Protein 3QAC (pdb70)

Foldseek 3Di:
DPCLVVFQAWDFWFFPDWFDFQFKIKGWTACVNSLNLVQLKTKIKMWGHAQKKQFKKFWQFKKKKAWLDAKWKKDWDDPPFDWDPVDTDADIAIGHHQKIFIGHGPIIMMIHHNTHGITMMMMMTRLVFPSRPDDSRDIDMAGQAAAADDPHDVGGHPLLVDDLVCQCVVVVHDSVVSVRRNNPVGRRHRMHHDVHDDVVSVDNNIDRQVPVVQFPDDDVLFWTKHKAFCPVRVCCVVNFKIKMKIWGAAFKKFAWKFWAPWKKWKAWSAAKWQKWKADPVRHTNGGDMHGHRIIIIHGHGIIMMITTHGHITMIMIIINGGPTDMAGCAEDRHPLLPDDLVCQCVVVVHDSVVSVCRNPVHHGDRMGRHDD

Sequence (372 aa):
QGNECQIDRLTALEPTNRIQAERGLTEVWDSNEQEFRCAGVSVIRRTIEPHGLLLPSFTSAPELIYIEQGNGITGMMIPGCPETYQDQHQKIRHLREGDIFAMPAGVSHWAYNNGDQPLVAVILIDTANHANQLDKNFPTRFYLAGKPQQEHSNTGNIFRGFETRLLAESFGVSEEIAQKLQAEQDDRGNIVRVEGLHTICSARLAVNVDDPSKADVYTPEAGRLTTVNSFNLPILRHLRLSAAKGVLYRNAMMAPHYNLNAHNIMYCVRGRGRIQIVNDQGQSVFDEELSRGQLVVVPQNFAIVKQAFEDGFEWVSFKTSENAMFQSLAGRTSAIRSLPIDVVSNIYQISREEAFGLKFNRPETTLFRSSG

Solvent-accessible surface area: 17501 Å² total; per-residue (Å²): 213,63,88,48,52,122,5,103,182,8,32,14,9,88,31,96,63,147,4,109,7,65,0,0,25,0,20,7,3,44,8,84,56,63,4,2,116,14,5,12,4,1,0,0,11,4,30,6,61,44,89,0,37,12,7,29,1,45,2,19,1,0,1,0,16,1,2,22,65,0,65,1,15,5,2,1,63,12,118,84,15,92,82,58,191,220,100,100,58,32,75,44,11,117,10,129,82,0,0,0,1,0,3,24,32,40,15,16,10,46,10,6,0,77,15,128,74,55,2,10,11,0,10,0,0,7,1,53,8,97,36,3,162,86,109,92,110,60,10,45,33,70,11,36,29,2,80,9,111,107,6,21,132,173,62,30,2,57,32,88,67,107,90,33,155,106,8,9,136,81,112,73,52,59,86,121,92,0,78,156,48,5,10,76,172,22,139,81,14,1,0,4,124,25,177,50,60,190,137,72,32,75,36,94,2,9,7,11,0,42,50,91,101,99,24,85,20,126,10,93,122,0,0,42,5,1,38,0,22,1,154,60,6,70,21,0,122,138,6,122,0,3,1,2,12,0,8,1,90,146,18,0,39,4,0,50,2,54,2,78,62,2,28,5,0,0,0,0,19,87,18,103,0,97,0,62,0,45,14,122,125,56,104,55,7,9,64,78,64,0,18,119,3,27,0,0,0,2,3,78,81,16,26,4,32,5,35,0,50,110,105,1,0,32,2,0,1,0,14,28,24,54,34,15,113,49,60,3,51,32,3,127,107,2,21,25,61,90,49,85,31,74,61,0,13,120,92,102,168,56,53,144,143,103,0,113,12,83,19,75,119,77,86,39,46,6,0,5,78,19,113,79

Structure (mmCIF, N/CA/C/O backbone):
data_3QAC
#
_entry.id   3QAC
#
_cell.length_a   94.077
_cell.length_b   94.077
_cell.length_c   74.670
_cell.angle_alpha   90.00
_cell.angle_beta   90.00
_cell.angle_gamma   120.00
#
_symmetry.space_group_name_H-M   'P 63'
#
loop_
_entity.id
_entity.type
_entity.pdbx_description
1 polymer '11S globulin seed storage protein'
2 water water
#
loop_
_atom_site.group_PDB
_atom_site.id
_atom_site.type_symbol
_atom_site.label_atom_id
_atom_site.label_alt_id
_atom_site.label_comp_id
_atom_site.label_asym_id
_atom_site.label_entity_id
_atom_site.label_seq_id
_atom_site.pdbx_PDB_ins_code
_atom_site.Cartn_x
_atom_site.Cartn_y
_atom_site.Cartn_z
_atom_site.occupancy
_atom_site.B_iso_or_equiv
_atom_site.auth_seq_id
_atom_site.auth_comp_id
_atom_site.auth_asym_id
_atom_site.auth_atom_id
_atom_site.pdbx_PDB_model_num
ATOM 1 N N . GLN A 1 10 ? -49.867 24.156 -19.042 1.00 72.77 10 GLN A N 1
ATOM 2 C CA . GLN A 1 10 ? -50.467 22.832 -19.198 1.00 77.51 10 GLN A CA 1
ATOM 3 C C . GLN A 1 10 ? -51.134 22.342 -17.912 1.00 72.53 10 GLN A C 1
ATOM 4 O O . GLN A 1 10 ? -52.366 22.301 -17.822 1.00 71.35 10 GLN A O 1
ATOM 10 N N . GLY A 1 11 ? -50.316 21.962 -16.931 1.00 62.02 11 GLY A N 1
ATOM 11 C CA . GLY A 1 11 ? -50.817 21.580 -15.625 1.00 60.93 11 GLY A CA 1
ATOM 12 C C . GLY A 1 11 ? -51.771 20.402 -15.651 1.00 58.30 11 GLY A C 1
ATOM 13 O O . GLY A 1 11 ? -52.801 20.405 -14.968 1.00 54.40 11 GLY A O 1
ATOM 14 N N . ASN A 1 12 ? -51.436 19.387 -16.441 1.00 55.60 12 ASN A N 1
ATOM 15 C CA . ASN A 1 12 ? -52.247 18.176 -16.481 1.00 49.72 12 ASN A CA 1
ATOM 16 C C . ASN A 1 12 ? -51.465 16.924 -16.175 1.00 42.91 12 ASN A C 1
ATOM 17 O O . ASN A 1 12 ? -51.885 15.819 -16.516 1.00 43.73 12 ASN A O 1
ATOM 22 N N . GLU A 1 13 ? -50.317 17.094 -15.535 1.00 40.95 13 GLU A N 1
ATOM 23 C CA . GLU A 1 13 ? -49.452 15.955 -15.273 1.00 43.73 13 GLU A CA 1
ATOM 24 C C . GLU A 1 13 ? -50.059 14.949 -14.296 1.00 40.74 13 GLU A C 1
ATOM 25 O O . GLU A 1 13 ? -49.611 13.805 -14.252 1.00 40.57 13 GLU A O 1
ATOM 31 N N . CYS A 1 14 ? -51.085 15.347 -13.539 1.00 33.29 14 CYS A N 1
ATOM 32 C CA . CYS A 1 14 ? -51.741 14.387 -12.651 1.00 34.94 14 CYS A CA 1
ATOM 33 C C . CYS A 1 14 ? -52.982 13.722 -13.236 1.00 40.40 14 CYS A C 1
ATOM 34 O O . CYS A 1 14 ? -53.602 12.909 -12.566 1.00 37.62 14 CYS A O 1
ATOM 37 N N . GLN A 1 15 ? -53.346 14.067 -14.472 1.00 41.32 15 GLN A N 1
ATOM 38 C CA . GLN A 1 15 ? -54.337 13.301 -15.226 1.00 40.88 15 GLN A CA 1
ATOM 39 C C . GLN A 1 15 ? -53.676 12.004 -15.661 1.00 40.26 15 GLN A C 1
ATOM 40 O O . GLN A 1 15 ? -53.237 11.865 -16.787 1.00 47.25 15 GLN A O 1
ATOM 46 N N . ILE A 1 16 ? -53.612 11.050 -14.755 1.00 39.11 16 ILE A N 1
ATOM 47 C CA . ILE A 1 16 ? -52.858 9.849 -14.979 1.00 42.20 16 ILE A CA 1
ATOM 48 C C . ILE A 1 16 ? -53.771 8.652 -15.223 1.00 44.90 16 ILE A C 1
ATOM 49 O O . ILE A 1 16 ? -54.676 8.378 -14.429 1.00 42.64 16 ILE A O 1
ATOM 54 N N . ASP A 1 17 ? -53.555 7.965 -16.347 1.00 44.08 17 ASP A N 1
ATOM 55 C CA . ASP A 1 17 ? -54.231 6.690 -16.587 1.00 44.57 17 ASP A CA 1
ATOM 56 C C . ASP A 1 17 ? -53.253 5.544 -16.737 1.00 40.92 17 ASP A C 1
ATOM 57 O O . ASP A 1 17 ? -53.657 4.396 -16.895 1.00 46.86 17 ASP A O 1
ATOM 62 N N . ARG A 1 18 ? -51.968 5.842 -16.659 1.00 38.56 18 ARG A N 1
ATOM 63 C CA . ARG A 1 18 ? -50.977 4.787 -16.721 1.00 39.18 18 ARG A CA 1
ATOM 64 C C . ARG A 1 18 ? -49.792 5.088 -15.809 1.00 39.55 18 ARG A C 1
ATOM 65 O O . ARG A 1 18 ? -49.122 6.105 -15.958 1.00 39.85 18 ARG A O 1
ATOM 73 N N . LEU A 1 19 ? -49.535 4.201 -14.860 1.00 34.74 19 LEU A N 1
ATOM 74 C CA . LEU A 1 19 ? -48.329 4.306 -14.064 1.00 36.62 19 LEU A CA 1
ATOM 75 C C . LEU A 1 19 ? -47.466 3.136 -14.446 1.00 39.78 19 LEU A C 1
ATOM 76 O O . LEU A 1 19 ? -47.932 2.159 -15.027 1.00 34.96 19 LEU A O 1
ATOM 81 N N . THR A 1 20 ? -46.196 3.247 -14.120 1.00 39.84 20 THR A N 1
ATOM 82 C CA . THR A 1 20 ? -45.243 2.259 -14.545 1.00 38.31 20 THR A CA 1
ATOM 83 C C . THR A 1 20 ? -44.349 1.905 -13.373 1.00 40.27 20 THR A C 1
ATOM 84 O O . THR A 1 20 ? -44.099 2.736 -12.498 1.00 41.96 20 THR A O 1
ATOM 88 N N . ALA A 1 21 ? -43.913 0.654 -13.321 1.00 43.85 21 ALA A N 1
ATOM 89 C CA . ALA A 1 21 ? -42.849 0.285 -12.414 1.00 39.62 21 ALA A CA 1
ATOM 90 C C . ALA A 1 21 ? -41.611 0.967 -12.971 1.00 39.02 21 ALA A C 1
ATOM 91 O O . ALA A 1 21 ? -41.164 0.652 -14.068 1.00 41.49 21 ALA A O 1
ATOM 93 N N . LEU A 1 22 ? -41.085 1.927 -12.225 1.00 38.17 22 LEU A N 1
ATOM 94 C CA . LEU A 1 22 ? -39.972 2.745 -12.685 1.00 35.90 22 LEU A CA 1
ATOM 95 C C . LEU A 1 22 ? -38.624 2.318 -12.129 1.00 37.47 22 LEU A C 1
ATOM 96 O O . LEU A 1 22 ? -38.470 1.997 -10.948 1.00 36.09 22 LEU A O 1
ATOM 101 N N . GLU A 1 23 ? -37.638 2.333 -13.012 1.00 41.11 23 GLU A N 1
ATOM 102 C CA . GLU A 1 23 ? -36.278 2.027 -12.640 1.00 41.46 23 GLU A CA 1
ATOM 103 C C . GLU A 1 23 ? -35.393 3.158 -13.121 1.00 37.08 23 GLU A C 1
ATOM 104 O O . GLU A 1 23 ? -35.827 3.985 -13.928 1.00 32.52 23 GLU A O 1
ATOM 110 N N . PRO A 1 24 ? -34.174 3.240 -12.571 1.00 32.06 24 PRO A N 1
ATOM 111 C CA . PRO A 1 24 ? -33.260 4.309 -12.968 1.00 41.10 24 PRO A CA 1
ATOM 112 C C . PRO A 1 24 ? -33.099 4.284 -14.479 1.00 42.20 24 PRO A C 1
ATOM 113 O O . PRO A 1 24 ? -33.056 3.199 -15.053 1.00 42.39 24 PRO A O 1
ATOM 117 N N . THR A 1 25 ? -33.037 5.449 -15.110 1.00 41.70 25 THR A N 1
ATOM 118 C CA . THR A 1 25 ? -32.775 5.512 -16.544 1.00 47.04 25 THR A CA 1
ATOM 119 C C . THR A 1 25 ? -31.386 6.083 -16.848 1.00 46.44 25 THR A C 1
ATOM 120 O O . THR A 1 25 ? -30.925 6.029 -17.983 1.00 41.81 25 THR A O 1
ATOM 124 N N . ASN A 1 26 ? -30.716 6.614 -15.830 1.00 45.68 26 ASN A N 1
ATOM 125 C CA . ASN A 1 26 ? -29.340 7.067 -15.999 1.00 41.19 26 ASN A CA 1
ATOM 126 C C . ASN A 1 26 ? -28.440 6.622 -14.870 1.00 44.94 26 ASN A C 1
ATOM 127 O O . ASN A 1 26 ? -28.839 6.602 -13.705 1.00 46.45 26 ASN A O 1
ATOM 132 N N . ARG A 1 27 ? -27.221 6.246 -15.224 1.00 44.84 27 ARG A N 1
ATOM 133 C CA . ARG A 1 27 ? -26.243 5.818 -14.236 1.00 47.89 27 ARG A CA 1
ATOM 134 C C . ARG A 1 27 ? -25.139 6.840 -14.197 1.00 47.71 27 ARG A C 1
ATOM 135 O O . ARG A 1 27 ? -24.827 7.482 -15.197 1.00 51.23 27 ARG A O 1
ATOM 143 N N . ILE A 1 28 ? -24.551 7.003 -13.032 1.00 42.34 28 ILE A N 1
ATOM 144 C CA . ILE A 1 28 ? -23.377 7.824 -12.929 1.00 44.94 28 ILE A CA 1
ATOM 145 C C . ILE A 1 28 ? -22.391 7.029 -12.108 1.00 45.87 28 ILE A C 1
ATOM 146 O O . ILE A 1 28 ? -22.560 6.808 -10.904 1.00 43.70 28 ILE A O 1
ATOM 151 N N . GLN A 1 29 ? -21.381 6.553 -12.812 1.00 46.27 29 GLN A N 1
ATOM 152 C CA . GLN A 1 29 ? -20.341 5.754 -12.225 1.00 46.83 29 GLN A CA 1
ATOM 153 C C . GLN A 1 29 ? -19.276 6.709 -11.732 1.00 47.87 29 GLN A C 1
ATOM 154 O O . GLN A 1 29 ? -18.808 7.578 -12.468 1.00 48.39 29 GLN A O 1
ATOM 160 N N . ALA A 1 30 ? -18.925 6.579 -10.466 1.00 45.37 30 ALA A N 1
ATOM 161 C CA . ALA A 1 30 ? -17.798 7.310 -9.944 1.00 47.99 30 ALA A CA 1
ATOM 162 C C . ALA A 1 30 ? -16.766 6.298 -9.447 1.00 46.06 30 ALA A C 1
ATOM 163 O O . ALA A 1 30 ? -17.027 5.091 -9.405 1.00 46.33 30 ALA A O 1
ATOM 165 N N . GLU A 1 31 ? -15.597 6.788 -9.073 1.00 41.79 31 GLU A N 1
ATOM 166 C CA . GLU A 1 31 ? -14.519 5.902 -8.658 1.00 49.48 31 GLU A CA 1
ATOM 167 C C . GLU A 1 31 ? -14.887 4.920 -7.535 1.00 53.42 31 GLU A C 1
ATOM 168 O O . GLU A 1 31 ? -14.504 3.754 -7.591 1.00 58.56 31 GLU A O 1
ATOM 174 N N . ARG A 1 32 ? -15.610 5.377 -6.514 1.00 52.37 32 ARG A N 1
ATOM 175 C CA . ARG A 1 32 ? -15.964 4.481 -5.406 1.00 53.59 32 ARG A CA 1
ATOM 176 C C . ARG A 1 32 ? -17.459 4.305 -5.199 1.00 45.75 32 ARG A C 1
ATOM 177 O O . ARG A 1 32 ? -17.877 3.817 -4.168 1.00 47.46 32 ARG A O 1
ATOM 179 N N . GLY A 1 33 ? -18.266 4.697 -6.177 1.00 50.36 33 GLY A N 1
ATOM 180 C CA . GLY A 1 33 ? -19.701 4.535 -6.036 1.00 47.03 33 GLY A CA 1
ATOM 181 C C . GLY A 1 33 ? -20.517 4.757 -7.291 1.00 48.98 33 GLY A C 1
ATOM 182 O O . GLY A 1 33 ? -20.026 5.233 -8.319 1.00 48.43 33 GLY A O 1
ATOM 183 N N . LEU A 1 34 ? -21.793 4.417 -7.186 1.00 43.99 34 LEU A N 1
ATOM 184 C CA . LEU A 1 34 ? -22.706 4.501 -8.301 1.00 46.73 34 LEU A CA 1
ATOM 185 C C . LEU A 1 34 ? -23.887 5.370 -7.903 1.00 43.71 34 LEU A C 1
ATOM 186 O O . LEU A 1 34 ? -24.355 5.317 -6.765 1.00 45.39 34 LEU A O 1
ATOM 191 N N . THR A 1 35 ? -24.349 6.179 -8.847 1.00 40.10 35 THR A N 1
ATOM 192 C CA . THR A 1 35 ? -25.533 6.979 -8.652 1.00 42.16 35 THR A CA 1
ATOM 193 C C . THR A 1 35 ? -26.510 6.681 -9.767 1.00 43.35 35 THR A C 1
ATOM 194 O O . THR A 1 35 ? -26.246 6.968 -10.937 1.00 42.67 35 THR A O 1
ATOM 198 N N . GLU A 1 36 ? -27.645 6.107 -9.396 1.00 39.44 36 GLU A N 1
ATOM 199 C CA . GLU A 1 36 ? -28.682 5.795 -10.350 1.00 37.87 36 GLU A CA 1
ATOM 200 C C . GLU A 1 36 ? -29.835 6.780 -10.242 1.00 42.32 36 GLU A C 1
ATOM 201 O O . GLU A 1 36 ? -30.403 6.988 -9.154 1.00 41.96 36 GLU A O 1
ATOM 207 N N . VAL A 1 37 ? -30.182 7.387 -11.375 1.00 38.25 37 VAL A N 1
ATOM 208 C CA . VAL A 1 37 ? -31.170 8.459 -11.391 1.00 36.94 37 VAL A CA 1
ATOM 209 C C . VAL A 1 37 ? -32.413 8.048 -12.157 1.00 42.34 37 VAL A C 1
ATOM 210 O O . VAL A 1 37 ? -32.335 7.658 -13.343 1.00 36.77 37 VAL A O 1
ATOM 214 N N . TRP A 1 38 ? -33.560 8.114 -11.479 1.00 36.37 38 TRP A N 1
ATOM 215 C CA . TRP A 1 38 ? -34.806 7.811 -12.149 1.00 38.36 38 TRP A CA 1
ATOM 216 C C . TRP A 1 38 ? -35.091 8.960 -13.094 1.00 36.66 38 TRP A C 1
ATOM 217 O O . TRP A 1 38 ? -34.492 10.021 -12.970 1.00 34.80 38 TRP A O 1
ATOM 228 N N . ASP A 1 39 ? -36.001 8.738 -14.032 1.00 36.10 39 ASP A N 1
ATOM 229 C CA . ASP A 1 39 ? -36.353 9.746 -15.026 1.00 37.08 39 ASP A CA 1
ATOM 230 C C . ASP A 1 39 ? -37.390 10.699 -14.450 1.00 35.90 39 ASP A C 1
ATOM 231 O O . ASP A 1 39 ? -38.564 10.367 -14.335 1.00 37.63 39 ASP A O 1
ATOM 236 N N . SER A 1 40 ? -36.951 11.897 -14.102 1.00 37.55 40 SER A N 1
ATOM 237 C CA . SER A 1 40 ? -37.836 12.884 -13.516 1.00 36.26 40 SER A CA 1
ATOM 238 C C . SER A 1 40 ? -38.848 13.424 -14.504 1.00 39.60 40 SER A C 1
ATOM 239 O O . SER A 1 40 ? -39.762 14.144 -14.105 1.00 35.64 40 SER A O 1
ATOM 242 N N . ASN A 1 41 ? -38.692 13.093 -15.787 1.00 40.79 41 ASN A N 1
ATOM 243 C CA . ASN A 1 41 ? -39.654 13.552 -16.787 1.00 39.41 41 ASN A CA 1
ATOM 244 C C . ASN A 1 41 ? -40.865 12.659 -16.814 1.00 37.48 41 ASN A C 1
ATOM 245 O O . ASN A 1 41 ? -41.915 13.066 -17.278 1.00 38.93 41 ASN A O 1
ATOM 250 N N . GLU A 1 42 ? -40.718 11.425 -16.349 1.00 38.17 42 GLU A N 1
ATOM 251 C CA . GLU A 1 42 ? -41.881 10.550 -16.241 1.00 39.33 42 GLU A CA 1
ATOM 252 C C . GLU A 1 42 ? -43.060 11.320 -15.664 1.00 37.40 42 GLU A C 1
ATOM 253 O O . GLU A 1 42 ? -42.938 12.014 -14.655 1.00 36.84 42 GLU A O 1
ATOM 259 N N . GLN A 1 43 ? -44.205 11.187 -16.314 1.00 37.19 43 GLN A N 1
ATOM 260 C CA . GLN A 1 43 ? -45.368 11.965 -15.960 1.00 36.95 43 GLN A CA 1
ATOM 261 C C . GLN A 1 43 ? -45.667 11.913 -14.462 1.00 38.06 43 GLN A C 1
ATOM 262 O O . GLN A 1 43 ? -45.988 12.932 -13.854 1.00 35.80 43 GLN A O 1
ATOM 268 N N . GLU A 1 44 ? -45.601 10.726 -13.875 1.00 33.29 44 GLU A N 1
ATOM 269 C CA . GLU A 1 44 ? -45.996 10.607 -12.485 1.00 37.21 44 GLU A CA 1
ATOM 270 C C . GLU A 1 44 ? -44.979 11.279 -11.561 1.00 36.05 44 GLU A C 1
ATOM 271 O O . GLU A 1 44 ? -45.342 11.683 -10.467 1.00 34.90 44 GLU A O 1
ATOM 277 N N . PHE A 1 45 ? -43.723 11.411 -11.999 1.00 33.20 45 PHE A N 1
ATOM 278 C CA . PHE A 1 45 ? -42.756 12.198 -11.235 1.00 34.52 45 PHE A CA 1
ATOM 279 C C . PHE A 1 45 ? -43.072 13.679 -11.338 1.00 39.27 45 PHE A C 1
ATOM 280 O O . PHE A 1 45 ? -42.906 14.431 -10.376 1.00 36.45 45 PHE A O 1
ATOM 288 N N . ARG A 1 46 ? -43.518 14.097 -12.515 1.00 33.87 46 ARG A N 1
ATOM 289 C CA . ARG A 1 46 ? -43.859 15.490 -12.715 1.00 38.11 46 ARG A CA 1
ATOM 290 C C . ARG A 1 46 ? -45.066 15.810 -11.836 1.00 35.80 46 ARG A C 1
ATOM 291 O O . ARG A 1 46 ? -45.116 16.844 -11.182 1.00 35.54 46 ARG A O 1
ATOM 299 N N . CYS A 1 47 ? -46.033 14.903 -11.829 1.00 32.81 47 CYS A N 1
ATOM 300 C CA . CYS A 1 47 ? -47.207 15.037 -10.997 1.00 32.48 47 CYS A CA 1
ATOM 301 C C . CYS A 1 47 ? -46.822 15.140 -9.508 1.00 35.53 47 CYS A C 1
ATOM 302 O O . CYS A 1 47 ? -47.357 15.975 -8.786 1.00 38.62 47 CYS A O 1
ATOM 305 N N . ALA A 1 48 ? -45.899 14.283 -9.064 1.00 36.39 48 ALA A N 1
ATOM 306 C CA . ALA A 1 48 ? -45.504 14.213 -7.662 1.00 36.11 48 ALA A CA 1
ATOM 307 C C . ALA A 1 48 ? -44.542 15.338 -7.315 1.00 34.95 48 ALA A C 1
ATOM 308 O O . ALA A 1 48 ? -44.469 15.777 -6.175 1.00 33.69 48 ALA A O 1
ATOM 310 N N . GLY A 1 49 ? -43.814 15.819 -8.316 1.00 39.38 49 GLY A N 1
ATOM 311 C CA . GLY A 1 49 ? -42.878 16.912 -8.110 1.00 37.14 49 GLY A CA 1
ATOM 312 C C . GLY A 1 49 ? -41.679 16.455 -7.308 1.00 37.75 49 GLY A C 1
ATOM 313 O O . GLY A 1 49 ? -41.217 17.139 -6.390 1.00 34.56 49 GLY A O 1
ATOM 314 N N . VAL A 1 50 ? -41.174 15.277 -7.646 1.00 33.74 50 VAL A N 1
ATOM 315 C CA . VAL A 1 50 ? -40.017 14.757 -6.950 1.00 33.25 50 VAL A CA 1
ATOM 316 C C . VAL A 1 50 ? -39.081 14.123 -7.934 1.00 32.99 50 VAL A C 1
ATOM 317 O O . VAL A 1 50 ? -39.417 13.924 -9.104 1.00 33.26 50 VAL A O 1
ATOM 321 N N . SER A 1 51 ? -37.884 13.848 -7.459 1.00 29.90 51 SER A N 1
ATOM 322 C CA . SER A 1 51 ? -36.938 13.051 -8.204 1.00 31.58 51 SER A CA 1
ATOM 323 C C . SER A 1 51 ? -36.444 11.993 -7.239 1.00 36.72 51 SER A C 1
ATOM 324 O O . SER A 1 51 ? -36.513 12.151 -6.022 1.00 35.88 51 SER A O 1
ATOM 327 N N . VAL A 1 52 ? -35.982 10.889 -7.780 1.00 35.64 52 VAL A N 1
ATOM 328 C CA . VAL A 1 52 ? -35.454 9.843 -6.948 1.00 32.93 52 VAL A CA 1
ATOM 329 C C . VAL A 1 52 ? -34.089 9.459 -7.483 1.00 38.35 52 VAL A C 1
ATOM 330 O O . VAL A 1 52 ? -33.886 9.329 -8.710 1.00 42.12 52 VAL A O 1
ATOM 334 N N . ILE A 1 53 ? -33.142 9.335 -6.563 1.00 36.22 53 ILE A N 1
ATOM 335 C CA . ILE A 1 53 ? -31.862 8.725 -6.858 1.00 35.66 53 ILE A CA 1
ATOM 336 C C . ILE A 1 53 ? -31.535 7.607 -5.876 1.00 38.79 53 ILE A C 1
ATOM 337 O O . ILE A 1 53 ? -32.102 7.515 -4.777 1.00 36.96 53 ILE A O 1
ATOM 342 N N . ARG A 1 54 ? -30.624 6.741 -6.291 1.00 35.46 54 ARG A N 1
ATOM 343 C CA . ARG A 1 54 ? -30.117 5.715 -5.416 1.00 37.78 54 ARG A CA 1
ATOM 344 C C . ARG A 1 54 ? -28.613 5.758 -5.557 1.00 40.15 54 ARG A C 1
ATOM 345 O O . ARG A 1 54 ? -28.092 5.730 -6.667 1.00 42.54 54 ARG A O 1
ATOM 353 N N . ARG A 1 55 ? -27.915 5.898 -4.441 1.00 39.19 55 ARG A N 1
ATOM 354 C CA . ARG A 1 55 ? -26.465 5.935 -4.483 1.00 38.71 55 ARG A CA 1
ATOM 355 C C . ARG A 1 55 ? -25.962 4.686 -3.830 1.00 45.96 55 ARG A C 1
ATOM 356 O O . ARG A 1 55 ? -26.438 4.290 -2.757 1.00 45.89 55 ARG A O 1
ATOM 364 N N . THR A 1 56 ? -25.011 4.058 -4.502 1.00 47.04 56 THR A N 1
ATOM 365 C CA . THR A 1 56 ? -24.323 2.911 -3.971 1.00 44.53 56 THR A CA 1
ATOM 366 C C . THR A 1 56 ? -22.896 3.347 -3.756 1.00 44.85 56 THR A C 1
ATOM 367 O O . THR A 1 56 ? -22.170 3.631 -4.699 1.00 49.66 56 THR A O 1
ATOM 371 N N . ILE A 1 57 ? -22.516 3.455 -2.501 1.00 44.67 57 ILE A N 1
ATOM 372 C CA . ILE A 1 57 ? -21.184 3.893 -2.155 1.00 48.30 57 ILE A CA 1
ATOM 373 C C . ILE A 1 57 ? -20.415 2.670 -1.709 1.00 52.84 57 ILE A C 1
ATOM 374 O O . ILE A 1 57 ? -20.756 2.044 -0.697 1.00 52.28 57 ILE A O 1
ATOM 379 N N . GLU A 1 58 ? -19.381 2.328 -2.464 1.00 47.68 58 GLU A N 1
ATOM 380 C CA . GLU A 1 58 ? -18.551 1.176 -2.131 1.00 57.52 58 GLU A CA 1
ATOM 381 C C . GLU A 1 58 ? -17.863 1.377 -0.780 1.00 55.08 58 GLU A C 1
ATOM 382 O O . GLU A 1 58 ? -17.712 2.512 -0.323 1.00 57.75 58 GLU A O 1
ATOM 388 N N . PRO A 1 59 ? -17.459 0.276 -0.127 1.00 54.18 59 PRO A N 1
ATOM 389 C CA . PRO A 1 59 ? -16.699 0.409 1.122 1.00 58.57 59 PRO A CA 1
ATOM 390 C C . PRO A 1 59 ? -15.506 1.354 0.941 1.00 58.95 59 PRO A C 1
ATOM 391 O O . PRO A 1 59 ? -14.868 1.364 -0.123 1.00 54.48 59 PRO A O 1
ATOM 395 N N . HIS A 1 60 ? -15.226 2.145 1.975 1.00 54.56 60 HIS A N 1
ATOM 396 C CA . HIS A 1 60 ? -14.163 3.150 1.934 1.00 58.09 60 HIS A CA 1
ATOM 397 C C . HIS A 1 60 ? -14.429 4.265 0.924 1.00 58.88 60 HIS A C 1
ATOM 398 O O . HIS A 1 60 ? -13.526 5.034 0.588 1.00 58.85 60 HIS A O 1
ATOM 405 N N . GLY A 1 61 ? -15.675 4.355 0.465 1.00 57.36 61 GLY A N 1
ATOM 406 C CA . GLY A 1 61 ? -16.096 5.393 -0.458 1.00 52.48 61 GLY A CA 1
ATOM 407 C C . GLY A 1 61 ? -16.634 6.649 0.210 1.00 49.50 61 GLY A C 1
ATOM 408 O O . GLY A 1 61 ? -17.420 6.596 1.166 1.00 50.62 61 GLY A O 1
ATOM 409 N N . LEU A 1 62 ? -16.213 7.793 -0.311 1.00 47.28 62 LEU A N 1
ATOM 410 C CA . LEU A 1 62 ? -16.600 9.073 0.244 1.00 45.75 62 LEU A CA 1
ATOM 411 C C . LEU A 1 62 ? -17.452 9.878 -0.741 1.00 46.00 62 LEU A C 1
ATOM 412 O O . LEU A 1 62 ? -16.945 10.396 -1.741 1.00 48.79 62 LEU A O 1
ATOM 417 N N . LEU A 1 63 ? -18.750 9.964 -0.465 1.00 45.82 63 LEU A N 1
ATOM 418 C CA . LEU A 1 63 ? -19.630 10.862 -1.206 1.00 41.17 63 LEU A CA 1
ATOM 419 C C . LEU A 1 63 ? -19.204 12.277 -0.887 1.00 43.96 63 LEU A C 1
ATOM 420 O O . LEU A 1 63 ? -19.338 12.720 0.257 1.00 46.43 63 LEU A O 1
ATOM 425 N N . LEU A 1 64 ? -18.667 12.971 -1.890 1.00 39.74 64 LEU A N 1
ATOM 426 C CA . LEU A 1 64 ? -18.141 14.318 -1.706 1.00 41.50 64 LEU A CA 1
ATOM 427 C C . LEU A 1 64 ? -19.226 15.233 -1.142 1.00 42.51 64 LEU A C 1
ATOM 428 O O . LEU A 1 64 ? -20.408 15.006 -1.362 1.00 43.04 64 LEU A O 1
ATOM 433 N N . PRO A 1 65 ? -18.831 16.262 -0.391 1.00 40.54 65 PRO A N 1
ATOM 434 C CA . PRO A 1 65 ? -19.841 17.189 0.101 1.00 40.13 65 PRO A CA 1
ATOM 435 C C . PRO A 1 65 ? -20.609 17.865 -1.033 1.00 43.16 65 PRO A C 1
ATOM 436 O O . PRO A 1 65 ? -20.022 18.332 -2.017 1.00 37.95 65 PRO A O 1
ATOM 440 N N . SER A 1 66 ? -21.923 17.926 -0.873 1.00 37.26 66 SER A N 1
ATOM 441 C CA . SER A 1 66 ? -22.748 18.705 -1.768 1.00 37.67 66 SER A CA 1
ATOM 442 C C . SER A 1 66 ? -23.976 19.207 -1.025 1.00 40.05 66 SER A C 1
ATOM 443 O O . SER A 1 66 ? -24.218 18.849 0.135 1.00 37.77 66 SER A O 1
ATOM 446 N N . PHE A 1 67 ? -24.752 20.038 -1.704 1.00 36.89 67 PHE A N 1
ATOM 447 C CA . PHE A 1 67 ? -26.074 20.388 -1.222 1.00 38.29 67 PHE A CA 1
ATOM 448 C C . PHE A 1 67 ? -27.021 20.508 -2.408 1.00 36.41 67 PHE A C 1
ATOM 449 O O . PHE A 1 67 ? -26.590 20.617 -3.537 1.00 39.70 67 PHE A O 1
ATOM 457 N N . THR A 1 68 ? -28.319 20.471 -2.139 1.00 38.22 68 THR A N 1
ATOM 458 C CA . THR A 1 68 ? -29.309 20.675 -3.173 1.00 36.22 68 THR A CA 1
ATOM 459 C C . THR A 1 68 ? -30.357 21.588 -2.589 1.00 35.34 68 THR A C 1
ATOM 460 O O . THR A 1 68 ? -30.595 21.567 -1.384 1.00 36.69 68 THR A O 1
ATOM 464 N N . SER A 1 69 ? -30.952 22.411 -3.440 1.00 34.00 69 SER A N 1
ATOM 465 C CA . SER A 1 69 ? -31.943 23.384 -3.019 1.00 33.82 69 SER A CA 1
ATOM 466 C C . SER A 1 69 ? -33.211 22.723 -2.504 1.00 34.36 69 SER A C 1
ATOM 467 O O . SER A 1 69 ? -34.018 23.373 -1.855 1.00 35.51 69 SER A O 1
ATOM 470 N N . ALA A 1 70 ? -33.399 21.440 -2.801 1.00 34.81 70 ALA A N 1
ATOM 471 C CA . ALA A 1 70 ? -34.566 20.710 -2.283 1.00 36.01 70 ALA A CA 1
ATOM 472 C C . ALA A 1 70 ? -34.244 19.857 -1.047 1.00 34.62 70 ALA A C 1
ATOM 473 O O . ALA A 1 70 ? -33.141 19.329 -0.935 1.00 36.79 70 ALA A O 1
ATOM 475 N N . PRO A 1 71 ? -35.219 19.700 -0.127 1.00 32.40 71 PRO A N 1
ATOM 476 C CA . PRO A 1 71 ? -35.039 18.817 1.028 1.00 33.94 71 PRO A CA 1
ATOM 477 C C . PRO A 1 71 ? -35.037 17.381 0.533 1.00 35.50 71 PRO A C 1
ATOM 478 O O . PRO A 1 71 ? -35.625 17.100 -0.510 1.00 33.18 71 PRO A O 1
ATOM 482 N N . GLU A 1 72 ? -34.402 16.485 1.272 1.00 30.87 72 GLU A N 1
ATOM 483 C CA . GLU A 1 72 ? -34.330 15.099 0.859 1.00 32.95 72 GLU A CA 1
ATOM 484 C C . GLU A 1 72 ? -34.720 14.217 2.003 1.00 31.83 72 GLU A C 1
ATOM 485 O O . GLU A 1 72 ? -34.462 14.532 3.155 1.00 33.99 72 GLU A O 1
ATOM 491 N N . LEU A 1 73 ? -35.327 13.103 1.649 1.00 33.27 73 LEU A N 1
ATOM 492 C CA . LEU A 1 73 ? -35.667 12.047 2.555 1.00 31.98 73 LEU A CA 1
ATOM 493 C C . LEU A 1 73 ? -34.833 10.886 2.089 1.00 36.20 73 LEU A C 1
ATOM 494 O O . LEU A 1 73 ? -34.937 10.464 0.933 1.00 40.42 73 LEU A O 1
ATOM 499 N N . ILE A 1 74 ? -33.999 10.373 2.980 1.00 35.29 74 ILE A N 1
ATOM 500 C CA . ILE A 1 74 ? -33.055 9.329 2.638 1.00 30.36 74 ILE A CA 1
ATOM 501 C C . ILE A 1 74 ? -33.357 8.040 3.404 1.00 40.12 74 ILE A C 1
ATOM 502 O O . ILE A 1 74 ? -33.515 8.044 4.620 1.00 37.08 74 ILE A O 1
ATOM 507 N N . TYR A 1 75 ? -33.457 6.934 2.684 1.00 38.27 75 TYR A N 1
ATOM 508 C CA . TYR A 1 75 ? -33.545 5.643 3.328 1.00 37.11 75 TYR A CA 1
ATOM 509 C C . TYR A 1 75 ? -32.269 4.872 3.040 1.00 40.18 75 TYR A C 1
ATOM 510 O O . TYR A 1 75 ? -31.841 4.758 1.888 1.00 42.02 75 TYR A O 1
ATOM 519 N N . ILE A 1 76 ? -31.652 4.377 4.103 1.00 40.86 76 ILE A N 1
ATOM 520 C CA . ILE A 1 76 ? -30.454 3.565 3.995 1.00 39.82 76 ILE A CA 1
ATOM 521 C C . ILE A 1 76 ? -30.931 2.149 3.755 1.00 44.85 76 ILE A C 1
ATOM 522 O O . ILE A 1 76 ? -31.400 1.475 4.673 1.00 50.35 76 ILE A O 1
ATOM 527 N N . GLU A 1 77 ? -30.842 1.710 2.506 1.00 42.92 77 GLU A N 1
ATOM 528 C CA . GLU A 1 77 ? -31.394 0.429 2.122 1.00 42.92 77 GLU A CA 1
ATOM 529 C C . GLU A 1 77 ? -30.476 -0.661 2.621 1.00 46.71 77 GLU A C 1
ATOM 530 O O . GLU A 1 77 ? -30.914 -1.752 2.990 1.00 40.33 77 GLU A O 1
ATOM 536 N N . GLN A 1 78 ? -29.189 -0.349 2.626 1.00 46.93 78 GLN A N 1
ATOM 537 C CA . GLN A 1 78 ? -28.184 -1.356 2.887 1.00 47.25 78 GLN A CA 1
ATOM 538 C C . GLN A 1 78 ? -26.952 -0.710 3.452 1.00 46.73 78 GLN A C 1
ATOM 539 O O . GLN A 1 78 ? -26.591 0.398 3.072 1.00 45.74 78 GLN A O 1
ATOM 545 N N . GLY A 1 79 ? -26.298 -1.421 4.356 1.00 53.30 79 GLY A N 1
ATOM 546 C CA . GLY A 1 79 ? -25.010 -1.004 4.858 1.00 49.08 79 GLY A CA 1
ATOM 547 C C . GLY A 1 79 ? -25.082 -0.074 6.049 1.00 50.27 79 GLY A C 1
ATOM 548 O O . GLY A 1 79 ? -26.145 0.193 6.621 1.00 50.13 79 GLY A O 1
ATOM 549 N N . ASN A 1 80 ? -23.913 0.402 6.434 1.00 46.06 80 ASN A N 1
ATOM 550 C CA . ASN A 1 80 ? -23.798 1.449 7.417 1.00 50.55 80 ASN A CA 1
ATOM 551 C C . ASN A 1 80 ? -22.627 2.337 7.042 1.00 52.41 80 ASN A C 1
ATOM 552 O O . ASN A 1 80 ? -21.819 2.006 6.168 1.00 44.91 80 ASN A O 1
ATOM 557 N N . GLY A 1 81 ? -22.555 3.480 7.704 1.00 51.57 81 GLY A N 1
ATOM 558 C CA . GLY A 1 81 ? -21.541 4.464 7.417 1.00 49.02 81 GLY A CA 1
ATOM 559 C C . GLY A 1 81 ? -21.836 5.664 8.277 1.00 50.86 81 GLY A C 1
ATOM 560 O O . GLY A 1 81 ? -22.552 5.575 9.285 1.00 46.69 81 GLY A O 1
ATOM 561 N N . ILE A 1 82 ? -21.286 6.794 7.875 1.00 48.61 82 ILE A N 1
ATOM 562 C CA . ILE A 1 82 ? -21.487 8.012 8.615 1.00 46.68 82 ILE A CA 1
ATOM 563 C C . ILE A 1 82 ? -21.727 9.139 7.646 1.00 49.95 82 ILE A C 1
ATOM 564 O O . ILE A 1 82 ? -21.190 9.160 6.538 1.00 47.86 82 ILE A O 1
ATOM 569 N N . THR A 1 83 ? -22.552 10.079 8.075 1.00 51.71 83 THR A N 1
ATOM 570 C CA . THR A 1 83 ? -22.797 11.269 7.301 1.00 45.12 83 THR A CA 1
ATOM 571 C C . THR A 1 83 ? -22.436 12.472 8.151 1.00 48.82 83 THR A C 1
ATOM 572 O O . THR A 1 83 ? -22.787 12.540 9.333 1.00 44.22 83 THR A O 1
ATOM 576 N N . GLY A 1 84 ? -21.709 13.406 7.553 1.00 42.42 84 GLY A N 1
ATOM 577 C CA . GLY A 1 84 ? -21.480 14.685 8.182 1.00 41.99 84 GLY A CA 1
ATOM 578 C C . GLY A 1 84 ? -22.386 15.751 7.588 1.00 44.48 84 GLY A C 1
ATOM 579 O O . GLY A 1 84 ? -22.379 15.994 6.385 1.00 38.54 84 GLY A O 1
ATOM 580 N N . MET A 1 85 ? -23.167 16.396 8.444 1.00 42.85 85 MET A N 1
ATOM 581 C CA . MET A 1 85 ? -23.976 17.532 8.042 1.00 41.54 85 MET A CA 1
ATOM 582 C C . MET A 1 85 ? -23.335 18.835 8.514 1.00 45.13 85 MET A C 1
ATOM 583 O O . MET A 1 85 ? -23.028 18.985 9.693 1.00 47.36 85 MET A O 1
ATOM 588 N N . MET A 1 86 ? -23.112 19.771 7.600 1.00 45.27 86 MET A N 1
ATOM 589 C CA . MET A 1 86 ? -22.513 21.042 7.983 1.00 48.56 86 MET A CA 1
ATOM 590 C C . MET A 1 86 ? -23.590 22.089 8.092 1.00 50.59 86 MET A C 1
ATOM 591 O O . MET A 1 86 ? -23.760 22.918 7.197 1.00 51.59 86 MET A O 1
ATOM 596 N N . ILE A 1 87 ? -24.337 22.042 9.183 1.00 43.14 87 ILE A N 1
ATOM 597 C CA . ILE A 1 87 ? -25.408 22.993 9.368 1.00 43.52 87 ILE A CA 1
ATOM 598 C C . ILE A 1 87 ? -24.833 24.290 9.889 1.00 52.78 87 ILE A C 1
ATOM 599 O O . ILE A 1 87 ? -24.109 24.301 10.883 1.00 58.30 87 ILE A O 1
ATOM 604 N N . PRO A 1 88 ? -25.143 25.396 9.208 1.00 53.61 88 PRO A N 1
ATOM 605 C CA . PRO A 1 88 ? -24.643 26.724 9.574 1.00 57.59 88 PRO A CA 1
ATOM 606 C C . PRO A 1 88 ? -25.039 27.095 10.993 1.00 55.91 88 PRO A C 1
ATOM 607 O O . PRO A 1 88 ? -26.232 27.158 11.293 1.00 50.65 88 PRO A O 1
ATOM 611 N N . GLY A 1 89 ? -24.046 27.317 11.850 1.00 58.05 89 GLY A N 1
ATOM 612 C CA . GLY A 1 89 ? -24.295 27.827 13.186 1.00 62.36 89 GLY A CA 1
ATOM 613 C C . GLY A 1 89 ? -24.114 26.801 14.283 1.00 67.65 89 GLY A C 1
ATOM 614 O O . GLY A 1 89 ? -24.078 27.147 15.466 1.00 74.22 89 GLY A O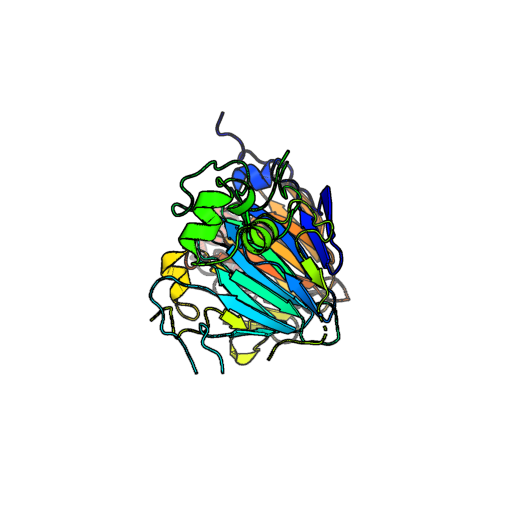 1
ATOM 615 N N . CYS A 1 90 ? -23.999 25.534 13.897 1.00 66.09 90 CYS A N 1
ATOM 616 C CA . CYS A 1 90 ? -23.894 24.464 14.882 1.00 61.32 90 CYS A CA 1
ATOM 617 C C . CYS A 1 90 ? -22.474 24.371 15.422 1.00 65.50 90 CYS A C 1
ATOM 618 O O . CYS A 1 90 ? -21.528 24.781 14.751 1.00 65.98 90 CYS A O 1
ATOM 621 N N . PRO A 1 91 ? -22.323 23.829 16.641 1.00 69.54 91 PRO A N 1
ATOM 622 C CA . PRO A 1 91 ? -21.062 23.935 17.380 1.00 72.54 91 PRO A CA 1
ATOM 623 C C . PRO A 1 91 ? -19.963 23.075 16.778 1.00 70.80 91 PRO A C 1
ATOM 624 O O . PRO A 1 91 ? -20.235 21.945 16.376 1.00 63.02 91 PRO A O 1
ATOM 628 N N . GLU A 1 92 ? -18.742 23.600 16.731 1.00 71.46 92 GLU A N 1
ATOM 629 C CA . GLU A 1 92 ? -17.574 22.757 16.510 1.00 69.28 92 GLU A CA 1
ATOM 630 C C . GLU A 1 92 ? -17.411 21.728 17.645 1.00 71.86 92 GLU A C 1
ATOM 631 O O . GLU A 1 92 ? -18.107 21.766 18.664 1.00 68.88 92 GLU A O 1
ATOM 637 N N . THR A 1 93 ? -16.474 20.813 17.459 1.00 70.41 93 THR A N 1
ATOM 638 C CA . THR A 1 93 ? -16.375 19.638 18.297 1.00 68.35 93 THR A CA 1
ATOM 639 C C . THR A 1 93 ? -14.900 19.263 18.415 1.00 74.22 93 THR A C 1
ATOM 640 O O . THR A 1 93 ? -14.142 19.452 17.458 1.00 70.43 93 THR A O 1
ATOM 644 N N . TYR A 1 94 ? -14.486 18.741 19.572 1.00 72.03 94 TYR A N 1
ATOM 645 C CA . TYR A 1 94 ? -13.074 18.399 19.780 1.00 71.66 94 TYR A CA 1
ATOM 646 C C . TYR A 1 94 ? -12.879 17.059 20.481 1.00 76.24 94 TYR A C 1
ATOM 647 O O . TYR A 1 94 ? -11.748 16.579 20.617 1.00 81.11 94 TYR A O 1
ATOM 656 N N . GLN A 1 125 ? -4.526 18.329 16.314 1.00 82.98 125 GLN A N 1
ATOM 657 C CA . GLN A 1 125 ? -5.912 17.946 16.574 1.00 86.57 125 GLN A CA 1
ATOM 658 C C . GLN A 1 125 ? -6.875 18.447 15.498 1.00 83.17 125 GLN A C 1
ATOM 659 O O . GLN A 1 125 ? -6.456 18.950 14.451 1.00 79.73 125 GLN A O 1
ATOM 665 N N . ASP A 1 126 ? -8.169 18.308 15.764 1.00 76.49 126 ASP A N 1
ATOM 666 C CA . ASP A 1 126 ? -9.174 18.650 14.766 1.00 73.70 126 ASP A CA 1
ATOM 667 C C . ASP A 1 126 ? -10.486 19.103 15.385 1.00 72.08 126 ASP A C 1
ATOM 668 O O . ASP A 1 126 ? -10.842 18.705 16.493 1.00 71.20 126 ASP A O 1
ATOM 673 N N . GLN A 1 127 ? -11.195 19.949 14.650 1.00 67.57 127 GLN A N 1
ATOM 674 C CA . GLN A 1 127 ? -12.547 20.338 14.998 1.00 63.85 127 GLN A CA 1
ATOM 675 C C . GLN A 1 127 ? -13.428 20.111 13.775 1.00 63.55 127 GLN A C 1
ATOM 676 O O . GLN A 1 127 ? -13.046 20.430 12.642 1.00 56.05 127 GLN A O 1
ATOM 682 N N . HIS A 1 128 ? -14.609 19.558 14.003 1.00 59.99 128 HIS A N 1
ATOM 683 C CA . HIS A 1 128 ? -15.597 19.450 12.946 1.00 55.24 128 HIS A CA 1
ATOM 684 C C . HIS A 1 128 ? -16.989 19.362 13.549 1.00 55.65 128 HIS A C 1
ATOM 685 O O . HIS A 1 128 ? -17.141 19.264 14.765 1.00 55.81 128 HIS A O 1
ATOM 692 N N . GLN A 1 129 ? -18.011 19.417 12.711 1.00 49.90 129 GLN A N 1
ATOM 693 C CA . GLN A 1 129 ? -19.361 19.355 13.242 1.00 50.88 129 GLN A CA 1
ATOM 694 C C . GLN A 1 129 ? -19.720 17.920 13.585 1.00 44.44 129 GLN A C 1
ATOM 695 O O . GLN A 1 129 ? -18.956 16.991 13.306 1.00 42.56 129 GLN A O 1
ATOM 701 N N . LYS A 1 130 ? -20.875 17.748 14.214 1.00 47.44 130 LYS A N 1
ATOM 702 C CA . LYS A 1 130 ? -21.320 16.430 14.644 1.00 46.43 130 LYS A CA 1
ATOM 703 C C . LYS A 1 130 ? -21.349 15.462 13.469 1.00 51.60 130 LYS A C 1
ATOM 704 O O . LYS A 1 130 ? -21.928 15.745 12.415 1.00 49.64 130 LYS A O 1
ATOM 710 N N . ILE A 1 131 ? -20.691 14.330 13.665 1.00 49.67 131 ILE A N 1
ATOM 711 C CA . ILE A 1 131 ? -20.752 13.214 12.750 1.00 46.25 131 ILE A CA 1
ATOM 712 C C . ILE A 1 131 ? -21.892 12.344 13.222 1.00 51.54 131 ILE A C 1
ATOM 713 O O . ILE A 1 131 ? -22.047 12.113 14.425 1.00 49.07 131 ILE A O 1
ATOM 718 N N . ARG A 1 132 ? -22.721 11.891 12.295 1.00 46.09 132 ARG A N 1
ATOM 719 C CA . ARG A 1 132 ? -23.830 11.038 12.678 1.00 50.84 132 ARG A CA 1
ATOM 720 C C . ARG A 1 132 ? -23.661 9.709 11.976 1.00 51.00 132 ARG A C 1
ATOM 721 O O . ARG A 1 132 ? -22.978 9.623 10.960 1.00 52.30 132 ARG A O 1
ATOM 729 N N . HIS A 1 133 ? -24.269 8.671 12.529 1.00 49.40 133 HIS A N 1
ATOM 730 C CA . HIS A 1 133 ? -24.144 7.343 11.969 1.00 52.22 133 HIS A CA 1
ATOM 731 C C . HIS A 1 133 ? -25.330 7.025 11.077 1.00 52.76 133 HIS A C 1
ATOM 732 O O . HIS A 1 133 ? -26.451 7.441 11.348 1.00 55.69 133 HIS A O 1
ATOM 739 N N . LEU A 1 134 ? -25.062 6.307 9.996 1.00 48.12 134 LEU A N 1
ATOM 740 C CA . LEU A 1 134 ? -26.113 5.822 9.118 1.00 50.42 134 LEU A CA 1
ATOM 741 C C . LEU A 1 134 ? -26.143 4.316 9.249 1.00 49.30 134 LEU A C 1
ATOM 742 O O . LEU A 1 134 ? -25.095 3.671 9.203 1.00 46.81 134 LEU A O 1
ATOM 747 N N . ARG A 1 135 ? -27.329 3.747 9.405 1.00 43.99 135 ARG A N 1
ATOM 748 C CA . ARG A 1 135 ? -27.446 2.297 9.409 1.00 48.96 135 ARG A CA 1
ATOM 749 C C . ARG A 1 135 ? -28.648 1.856 8.592 1.00 44.00 135 ARG A C 1
ATOM 750 O O . ARG A 1 135 ? -29.593 2.617 8.400 1.00 45.86 135 ARG A O 1
ATOM 758 N N . GLU A 1 136 ? -28.605 0.619 8.117 1.00 40.82 136 GLU A N 1
ATOM 759 C CA . GLU A 1 136 ? -29.736 0.042 7.414 1.00 43.61 136 GLU A CA 1
ATOM 760 C C . GLU A 1 136 ? -31.038 0.312 8.155 1.00 46.06 136 GLU A C 1
ATOM 761 O O . GLU A 1 136 ? -31.098 0.243 9.388 1.00 50.93 136 GLU A O 1
ATOM 767 N N . GLY A 1 137 ? -32.085 0.639 7.411 1.00 42.47 137 GLY A N 1
ATOM 768 C CA . GLY A 1 137 ? -33.362 0.905 8.032 1.00 38.93 137 GLY A CA 1
ATOM 769 C C . GLY A 1 137 ? -33.503 2.356 8.434 1.00 38.99 137 GLY A C 1
ATOM 770 O O . GLY A 1 137 ? -34.566 2.786 8.871 1.00 43.29 137 GLY A O 1
ATOM 771 N N . ASP A 1 138 ? -32.426 3.114 8.297 1.00 38.86 138 ASP A N 1
ATOM 772 C CA . ASP A 1 138 ? -32.446 4.519 8.674 1.00 39.72 138 ASP A CA 1
ATOM 773 C C . ASP A 1 138 ? -33.219 5.341 7.657 1.00 40.80 138 ASP A C 1
ATOM 774 O O . ASP A 1 138 ? -32.960 5.257 6.449 1.00 37.70 138 ASP A O 1
ATOM 779 N N . ILE A 1 139 ? -34.163 6.130 8.155 1.00 39.68 139 ILE A N 1
ATOM 780 C CA . ILE A 1 139 ? -34.775 7.209 7.382 1.00 37.31 139 ILE A CA 1
ATOM 781 C C . ILE A 1 139 ? -34.311 8.560 7.901 1.00 37.52 139 ILE A C 1
ATOM 782 O O . ILE A 1 139 ? -34.728 9.015 8.963 1.00 42.65 139 ILE A O 1
ATOM 787 N N . PHE A 1 140 ? -33.465 9.197 7.114 1.00 40.84 140 PHE A N 1
ATOM 788 C CA . PHE A 1 140 ? -32.824 10.459 7.430 1.00 39.65 140 PHE A CA 1
ATOM 789 C C . PHE A 1 140 ? -33.453 11.640 6.646 1.00 44.06 140 PHE A C 1
ATOM 790 O O . PHE A 1 140 ? -33.805 11.512 5.450 1.00 37.23 140 PHE A O 1
ATOM 798 N N . ALA A 1 141 ? -33.573 12.795 7.301 1.00 40.83 141 ALA A N 1
ATOM 799 C CA . ALA A 1 141 ? -34.102 13.997 6.647 1.00 35.71 141 ALA A CA 1
ATOM 800 C C . ALA A 1 141 ? -33.023 15.033 6.413 1.00 39.23 141 ALA A C 1
ATOM 801 O O . ALA A 1 141 ? -32.383 15.480 7.357 1.00 46.74 141 ALA A O 1
ATOM 803 N N . MET A 1 142 ? -32.824 15.413 5.154 1.00 37.93 142 MET A N 1
ATOM 804 C CA . MET A 1 142 ? -31.912 16.495 4.784 1.00 40.53 142 MET A CA 1
ATOM 805 C C . MET A 1 142 ? -32.672 17.775 4.438 1.00 37.39 142 MET A C 1
ATOM 806 O O . MET A 1 142 ? -33.354 17.827 3.423 1.00 36.68 142 MET A O 1
ATOM 811 N N . PRO A 1 143 ? -32.561 18.810 5.282 1.00 37.01 143 PRO A N 1
ATOM 812 C CA . PRO A 1 143 ? -33.238 20.078 4.990 1.00 34.15 143 PRO A CA 1
ATOM 813 C C . PRO A 1 143 ? -32.638 20.696 3.752 1.00 33.71 143 PRO A C 1
ATOM 814 O O . PRO A 1 143 ? -31.494 20.389 3.433 1.00 35.65 143 PRO A O 1
ATOM 818 N N . ALA A 1 144 ? -33.409 21.526 3.057 1.00 33.49 144 ALA A N 1
ATOM 819 C CA . ALA A 1 144 ? -32.952 22.179 1.844 1.00 34.12 144 ALA A CA 1
ATOM 820 C C . ALA A 1 144 ? -31.638 22.913 2.087 1.00 33.49 144 ALA A C 1
ATOM 821 O O . ALA A 1 144 ? -31.460 23.543 3.113 1.00 33.28 144 ALA A O 1
ATOM 823 N N . GLY A 1 145 ? -30.715 22.808 1.142 1.00 32.45 145 GLY A N 1
ATOM 824 C CA . GLY A 1 145 ? -29.529 23.635 1.158 1.00 32.56 145 GLY A CA 1
ATOM 825 C C . GLY A 1 145 ? -28.423 23.160 2.086 1.00 37.36 145 GLY A C 1
ATOM 826 O O . GLY A 1 145 ? -27.298 23.649 2.009 1.00 34.36 145 GLY A O 1
ATOM 827 N N . VAL A 1 146 ? -28.732 22.223 2.980 1.00 35.90 146 VAL A N 1
ATOM 828 C CA . VAL A 1 146 ? -27.722 21.737 3.916 1.00 34.14 146 VAL A CA 1
ATOM 829 C C . VAL A 1 146 ? -26.639 20.888 3.228 1.00 35.87 146 VAL A C 1
ATOM 830 O O . VAL A 1 146 ? -26.906 19.835 2.623 1.00 32.03 146 VAL A O 1
ATOM 834 N N . SER A 1 147 ? -25.413 21.365 3.325 1.00 30.57 147 SER A N 1
ATOM 835 C CA . SER A 1 147 ? -24.291 20.678 2.728 1.00 37.05 147 SER A CA 1
ATOM 836 C C . SER A 1 147 ? -23.999 19.415 3.530 1.00 41.15 147 SER A C 1
ATOM 837 O O . SER A 1 147 ? -24.147 19.386 4.758 1.00 37.68 147 SER A O 1
ATOM 840 N N . HIS A 1 148 ? -23.586 18.359 2.848 1.00 38.60 148 HIS A N 1
ATOM 841 C CA . HIS A 1 148 ? -23.360 17.111 3.546 1.00 37.26 148 HIS A CA 1
ATOM 842 C C . HIS A 1 148 ? -22.539 16.158 2.715 1.00 42.47 148 HIS A C 1
ATOM 843 O O . HIS A 1 148 ? -22.547 16.210 1.479 1.00 42.87 148 HIS A O 1
ATOM 850 N N . TRP A 1 149 ? -21.826 15.285 3.410 1.00 42.97 149 TRP A N 1
ATOM 851 C CA . TRP A 1 149 ? -21.051 14.247 2.767 1.00 45.18 149 TRP A CA 1
ATOM 852 C C . TRP A 1 149 ? -21.371 12.950 3.480 1.00 43.42 149 TRP A C 1
ATOM 853 O O . TRP A 1 149 ? -21.886 12.951 4.598 1.00 47.46 149 TRP A O 1
ATOM 864 N N . ALA A 1 150 ? -21.097 11.837 2.823 1.00 45.14 150 ALA A N 1
ATOM 865 C CA . ALA A 1 150 ? -21.303 10.541 3.449 1.00 44.34 150 ALA A CA 1
ATOM 866 C C . ALA A 1 150 ? -20.089 9.668 3.194 1.00 47.20 150 ALA A C 1
ATOM 867 O O . ALA A 1 150 ? -19.357 9.854 2.211 1.00 43.50 150 ALA A O 1
ATOM 869 N N . TYR A 1 151 ? -19.874 8.714 4.085 1.00 46.71 151 TYR A N 1
ATOM 870 C CA . TYR A 1 151 ? -18.760 7.799 3.933 1.00 46.44 151 TYR A CA 1
ATOM 871 C C . TYR A 1 151 ? -19.144 6.410 4.398 1.00 48.52 151 TYR A C 1
ATOM 872 O O . TYR A 1 151 ? -19.755 6.238 5.461 1.00 48.43 151 TYR A O 1
ATOM 881 N N . ASN A 1 152 ? -18.801 5.416 3.592 1.00 49.08 152 ASN A N 1
ATOM 882 C CA . ASN A 1 152 ? -19.078 4.047 3.978 1.00 52.50 152 ASN A CA 1
ATOM 883 C C . ASN A 1 152 ? -17.912 3.450 4.752 1.00 52.60 152 ASN A C 1
ATOM 884 O O . ASN A 1 152 ? -16.912 3.044 4.178 1.00 55.42 152 ASN A O 1
ATOM 889 N N . ASN A 1 153 ? -18.053 3.400 6.067 1.00 58.50 153 ASN A N 1
ATOM 890 C CA . ASN A 1 153 ? -17.016 2.833 6.907 1.00 57.46 153 ASN A CA 1
ATOM 891 C C . ASN A 1 153 ? -17.328 1.386 7.243 1.00 55.43 153 ASN A C 1
ATOM 892 O O . ASN A 1 153 ? -16.716 0.794 8.127 1.00 62.80 153 ASN A O 1
ATOM 897 N N . GLY A 1 154 ? -18.289 0.825 6.522 1.00 56.15 154 GLY A N 1
ATOM 898 C CA . GLY A 1 154 ? -18.682 -0.556 6.707 1.00 57.42 154 GLY A CA 1
ATOM 899 C C . GLY A 1 154 ? -18.070 -1.472 5.668 1.00 58.28 154 GLY A C 1
ATOM 900 O O . GLY A 1 154 ? -17.200 -1.067 4.899 1.00 55.58 154 GLY A O 1
ATOM 901 N N . ASP A 1 155 ? -18.548 -2.711 5.635 1.00 64.34 155 ASP A N 1
ATOM 902 C CA . ASP A 1 155 ? -17.949 -3.746 4.797 1.00 64.06 155 ASP A CA 1
ATOM 903 C C . ASP A 1 155 ? -18.758 -4.056 3.541 1.00 60.55 155 ASP A C 1
ATOM 904 O O . ASP A 1 155 ? -18.203 -4.467 2.523 1.00 61.65 155 ASP A O 1
ATOM 909 N N . GLN A 1 156 ? -20.068 -3.865 3.615 1.00 59.80 156 GLN A N 1
ATOM 910 C CA . GLN A 1 156 ? -20.924 -4.048 2.446 1.00 62.52 156 GLN A CA 1
ATOM 911 C C . GLN A 1 156 ? -21.187 -2.701 1.778 1.00 57.30 156 GLN A C 1
ATOM 912 O O . GLN A 1 156 ? -20.959 -1.656 2.378 1.00 58.19 156 GLN A O 1
ATOM 918 N N . PRO A 1 157 ? -21.657 -2.713 0.527 1.00 54.21 157 PRO A N 1
ATOM 919 C CA . PRO A 1 157 ? -21.895 -1.407 -0.090 1.00 54.65 157 PRO A CA 1
ATOM 920 C C . PRO A 1 157 ? -22.989 -0.634 0.642 1.00 52.22 157 PRO A C 1
ATOM 921 O O . PRO A 1 157 ? -23.997 -1.207 1.047 1.00 57.39 157 PRO A O 1
ATOM 925 N N . LEU A 1 158 ? -22.775 0.663 0.819 1.00 51.09 158 LEU A N 1
ATOM 926 C CA . LEU A 1 158 ? -23.731 1.510 1.509 1.00 48.97 158 LEU A CA 1
ATOM 927 C C . LEU A 1 158 ? -24.720 2.026 0.487 1.00 47.20 158 LEU A C 1
ATOM 928 O O . LEU A 1 158 ? -24.334 2.674 -0.480 1.00 43.13 158 LEU A O 1
ATOM 933 N N . VAL A 1 159 ? -25.999 1.733 0.688 1.00 49.26 159 VAL A N 1
ATOM 934 C CA . VAL A 1 159 ? -26.995 2.077 -0.321 1.00 47.09 159 VAL A CA 1
ATOM 935 C C . VAL A 1 159 ? -28.145 2.922 0.232 1.00 49.48 159 VAL A C 1
ATOM 936 O O . VAL A 1 159 ? -28.860 2.526 1.165 1.00 48.16 159 VAL A O 1
ATOM 940 N N . ALA A 1 160 ? -28.299 4.103 -0.355 1.00 48.98 160 ALA A N 1
ATOM 941 C CA . ALA A 1 160 ? -29.312 5.044 0.073 1.00 39.04 160 ALA A CA 1
ATOM 942 C C . ALA A 1 160 ? -30.284 5.349 -1.074 1.00 43.46 160 ALA A C 1
ATOM 943 O O . ALA A 1 160 ? -29.892 5.588 -2.228 1.00 37.88 160 ALA A O 1
ATOM 945 N N . VAL A 1 161 ? -31.564 5.296 -0.748 1.00 38.62 161 VAL A N 1
ATOM 946 C CA . VAL A 1 161 ? -32.583 5.648 -1.697 1.00 39.47 161 VAL A CA 1
ATOM 947 C C . VAL A 1 161 ? -33.076 7.012 -1.269 1.00 37.30 161 VAL A C 1
ATOM 948 O O . VAL A 1 161 ? -33.527 7.227 -0.139 1.00 35.71 161 VAL A O 1
ATOM 952 N N . ILE A 1 162 ? -32.943 7.946 -2.188 1.00 36.73 162 ILE A N 1
ATOM 953 C CA . ILE A 1 162 ? -33.114 9.341 -1.881 1.00 35.95 162 ILE A CA 1
ATOM 954 C C . ILE A 1 162 ? -34.294 9.933 -2.626 1.00 35.69 162 ILE A C 1
ATOM 955 O O . ILE A 1 162 ? -34.309 9.973 -3.856 1.00 40.25 162 ILE A O 1
ATOM 960 N N . LEU A 1 163 ? -35.306 10.361 -1.887 1.00 32.49 163 LEU A N 1
ATOM 961 C CA . LEU A 1 163 ? -36.332 11.196 -2.479 1.00 33.23 163 LEU A CA 1
ATOM 962 C C . LEU A 1 163 ? -35.902 12.654 -2.397 1.00 35.88 163 LEU A C 1
ATOM 963 O O . LEU A 1 163 ? -35.533 13.155 -1.315 1.00 32.75 163 LEU A O 1
ATOM 968 N N . ILE A 1 164 ? -35.944 13.326 -3.545 1.00 35.89 164 ILE A N 1
ATOM 969 C CA . ILE A 1 164 ? -35.612 14.743 -3.630 1.00 32.89 164 ILE A CA 1
ATOM 970 C C . ILE A 1 164 ? -36.867 15.518 -3.967 1.00 36.07 164 ILE A C 1
ATOM 971 O O . ILE A 1 164 ? -37.407 15.393 -5.066 1.00 33.84 164 ILE A O 1
ATOM 976 N N . ASP A 1 165 ? -37.332 16.324 -3.019 1.00 32.96 165 ASP A N 1
ATOM 977 C CA . ASP A 1 165 ? -38.654 16.906 -3.136 1.00 33.56 165 ASP A CA 1
ATOM 978 C C . ASP A 1 165 ? -38.576 18.278 -3.778 1.00 36.46 165 ASP A C 1
ATOM 979 O O . ASP A 1 165 ? -38.677 19.306 -3.099 1.00 39.53 165 ASP A O 1
ATOM 984 N N . THR A 1 166 ? -38.404 18.278 -5.098 1.00 33.56 166 THR A N 1
ATOM 985 C CA . THR A 1 166 ? -38.136 19.487 -5.851 1.00 32.02 166 THR A CA 1
ATOM 986 C C . THR A 1 166 ? -39.310 20.437 -5.752 1.00 32.64 166 THR A C 1
ATOM 987 O O . THR A 1 166 ? -39.135 21.640 -5.838 1.00 35.44 166 THR A O 1
ATOM 991 N N . ALA A 1 167 ? -40.506 19.898 -5.560 1.00 30.08 167 ALA A N 1
ATOM 992 C CA . ALA A 1 167 ? -41.696 20.733 -5.422 1.00 33.99 167 ALA A CA 1
ATOM 993 C C . ALA A 1 167 ? -41.904 21.305 -4.005 1.00 36.13 167 ALA A C 1
ATOM 994 O O . ALA A 1 167 ? -42.893 21.982 -3.749 1.00 33.23 167 ALA A O 1
ATOM 996 N N . ASN A 1 168 ? -40.982 21.018 -3.089 1.00 38.12 168 ASN A N 1
ATOM 997 C CA . ASN A 1 168 ? -41.066 21.555 -1.729 1.00 36.82 168 ASN A CA 1
ATOM 998 C C . ASN A 1 168 ? -41.034 23.069 -1.772 1.00 34.92 168 ASN A C 1
ATOM 999 O O . ASN A 1 168 ? -40.260 23.646 -2.529 1.00 32.36 168 ASN A O 1
ATOM 1004 N N . HIS A 1 169 ? -41.858 23.704 -0.944 1.00 38.07 169 HIS A N 1
ATOM 1005 C CA . HIS A 1 169 ? -41.785 25.148 -0.717 1.00 36.87 169 HIS A CA 1
ATOM 1006 C C . HIS A 1 169 ? -40.351 25.597 -0.444 1.00 38.76 169 HIS A C 1
ATOM 1007 O O . HIS A 1 169 ? -39.969 26.716 -0.785 1.00 36.93 169 HIS A O 1
ATOM 1014 N N . ALA A 1 170 ? -39.553 24.721 0.159 1.00 32.97 170 ALA A N 1
ATOM 1015 C CA . ALA A 1 170 ? -38.165 25.070 0.467 1.00 37.60 170 ALA A CA 1
ATOM 1016 C C . ALA A 1 170 ? -37.287 25.238 -0.780 1.00 36.40 170 ALA A C 1
ATOM 1017 O O . ALA A 1 170 ? -36.319 25.986 -0.758 1.00 34.55 170 ALA A O 1
ATOM 1019 N N . ASN A 1 171 ? -37.607 24.519 -1.851 1.00 35.90 171 ASN A N 1
ATOM 1020 C CA . ASN A 1 171 ? -36.877 24.673 -3.103 1.00 35.36 171 ASN A CA 1
ATOM 1021 C C . ASN A 1 171 ? -37.390 25.871 -3.899 1.00 33.79 171 ASN A C 1
ATOM 1022 O O . ASN A 1 171 ? -38.511 25.850 -4.401 1.00 31.05 171 ASN A O 1
ATOM 1027 N N . GLN A 1 172 ? -36.571 26.911 -4.008 1.00 32.09 172 GLN A N 1
ATOM 1028 C CA . GLN A 1 172 ? -36.982 28.105 -4.732 1.00 33.52 172 GLN A CA 1
ATOM 1029 C C . GLN A 1 172 ? -36.323 28.221 -6.122 1.00 29.96 172 GLN A C 1
ATOM 1030 O O . GLN A 1 172 ? -36.454 29.233 -6.795 1.00 31.99 172 GLN A O 1
ATOM 1036 N N . LEU A 1 173 ? -35.602 27.187 -6.535 1.00 32.83 173 LEU A N 1
ATOM 1037 C CA . LEU A 1 173 ? -35.040 27.140 -7.883 1.00 30.94 173 LEU A CA 1
ATOM 1038 C C . LEU A 1 173 ? -36.032 26.413 -8.781 1.00 32.96 173 LEU A C 1
ATOM 1039 O O . LEU A 1 173 ? -37.197 26.359 -8.470 1.00 34.58 173 LEU A O 1
ATOM 1044 N N . ASP A 1 174 ? -35.595 25.869 -9.910 1.00 40.03 174 ASP A N 1
ATOM 1045 C CA . ASP A 1 174 ? -36.548 25.207 -10.799 1.00 39.13 174 ASP A CA 1
ATOM 1046 C C . ASP A 1 174 ? -37.178 23.953 -10.172 1.00 39.29 174 ASP A C 1
ATOM 1047 O O . ASP A 1 174 ? -36.595 23.309 -9.301 1.00 34.62 174 ASP A O 1
ATOM 1052 N N . LYS A 1 175 ? -38.361 23.605 -10.660 1.00 41.34 175 LYS A N 1
ATOM 1053 C CA . LYS A 1 175 ? -39.153 22.508 -10.128 1.00 43.15 175 LYS A CA 1
ATOM 1054 C C . LYS A 1 175 ? -39.026 21.249 -10.974 1.00 44.29 175 LYS A C 1
ATOM 1055 O O . LYS A 1 175 ? -39.363 20.151 -10.537 1.00 46.65 175 LYS A O 1
ATOM 1061 N N . ASN A 1 176 ? -38.543 21.418 -12.195 1.00 46.45 176 ASN A N 1
ATOM 1062 C CA . ASN A 1 176 ? -38.379 20.297 -13.110 1.00 45.38 176 ASN A CA 1
ATOM 1063 C C . ASN A 1 176 ? -37.359 19.251 -12.665 1.00 44.00 176 ASN A C 1
ATOM 1064 O O . ASN A 1 176 ? -37.650 18.057 -12.695 1.00 40.24 176 ASN A O 1
ATOM 1069 N N . PHE A 1 177 ? -36.176 19.701 -12.256 1.00 39.82 177 PHE A N 1
ATOM 1070 C CA . PHE A 1 177 ? -35.086 18.798 -11.888 1.00 43.97 177 PHE A CA 1
ATOM 1071 C C . PHE A 1 177 ? -34.378 19.279 -10.625 1.00 38.69 177 PHE A C 1
ATOM 1072 O O . PHE A 1 177 ? -34.295 20.475 -10.376 1.00 38.89 177 PHE A O 1
ATOM 1080 N N . PRO A 1 178 ? -33.841 18.350 -9.830 1.00 39.67 178 PRO A N 1
ATOM 1081 C CA . PRO A 1 178 ? -33.053 18.809 -8.681 1.00 36.57 178 PRO A CA 1
ATOM 1082 C C . PRO A 1 178 ? -31.882 19.642 -9.169 1.00 42.45 178 PRO A C 1
ATOM 1083 O O . PRO A 1 178 ? -31.389 19.444 -10.281 1.00 41.82 178 PRO A O 1
ATOM 1087 N N . THR A 1 179 ? -31.472 20.596 -8.353 1.00 35.42 179 THR A N 1
ATOM 1088 C CA . THR A 1 179 ? -30.260 21.332 -8.607 1.00 35.37 179 THR A CA 1
ATOM 1089 C C . THR A 1 179 ? -29.284 20.934 -7.521 1.00 39.89 179 THR A C 1
ATOM 1090 O O . THR A 1 179 ? -29.573 21.073 -6.325 1.00 38.18 179 THR A O 1
ATOM 1094 N N . ARG A 1 180 ? -28.147 20.393 -7.934 1.00 35.36 180 ARG A N 1
ATOM 1095 C CA . ARG A 1 180 ? -27.135 20.006 -6.981 1.00 36.31 180 ARG A CA 1
ATOM 1096 C C . ARG A 1 180 ? -25.834 20.768 -7.129 1.00 41.53 180 ARG A C 1
ATOM 1097 O O . ARG A 1 180 ? -25.311 20.925 -8.234 1.00 40.10 180 ARG A O 1
ATOM 1105 N N . PHE A 1 181 ? -25.315 21.221 -5.989 1.00 41.04 181 PHE A N 1
ATOM 1106 C CA . PHE A 1 181 ? -24.057 21.945 -5.935 1.00 39.62 181 PHE A CA 1
ATOM 1107 C C . PHE A 1 181 ? -23.058 21.100 -5.145 1.00 41.02 181 PHE A C 1
ATOM 1108 O O . PHE A 1 181 ? -23.344 20.697 -4.021 1.00 38.58 181 PHE A O 1
ATOM 1116 N N . TYR A 1 182 ? -21.901 20.816 -5.738 1.00 40.52 182 TYR A N 1
ATOM 1117 C CA . TYR A 1 182 ? -20.844 20.081 -5.039 1.00 40.63 182 TYR A CA 1
ATOM 1118 C C . TYR A 1 182 ? -19.753 21.013 -4.541 1.00 44.05 182 TYR A C 1
ATOM 1119 O O . TYR A 1 182 ? -19.505 22.085 -5.114 1.00 41.53 182 TYR A O 1
ATOM 1128 N N . LEU A 1 183 ? -19.104 20.581 -3.466 1.00 41.01 183 LEU A N 1
ATOM 1129 C CA . LEU A 1 183 ? -18.110 21.391 -2.783 1.00 44.06 183 LEU A CA 1
ATOM 1130 C C . LEU A 1 183 ? -16.707 20.884 -3.049 1.00 43.15 183 LEU A C 1
ATOM 1131 O O . LEU A 1 183 ? -15.743 21.393 -2.487 1.00 47.83 183 LEU A O 1
ATOM 1136 N N . ALA A 1 184 ? -16.606 19.871 -3.897 1.00 39.55 184 ALA A N 1
ATOM 1137 C CA . ALA A 1 184 ? -15.327 19.260 -4.220 1.00 48.41 184 ALA A CA 1
ATOM 1138 C C . ALA A 1 184 ? -15.478 18.367 -5.447 1.00 45.34 184 ALA A C 1
ATOM 1139 O O . ALA A 1 184 ? -16.583 17.948 -5.788 1.00 45.43 184 ALA A O 1
ATOM 1141 N N . GLY A 1 185 ? -14.366 18.078 -6.106 1.00 46.40 185 GLY A N 1
ATOM 1142 C CA . GLY A 1 185 ? -14.357 17.145 -7.217 1.00 48.36 185 GLY A CA 1
ATOM 1143 C C . GLY A 1 185 ? -14.811 17.753 -8.528 1.00 51.45 185 GLY A C 1
ATOM 1144 O O . GLY A 1 185 ? -14.974 18.966 -8.651 1.00 54.13 185 GLY A O 1
ATOM 1145 N N . LYS A 1 186 ? -15.008 16.900 -9.521 1.00 52.08 186 LYS A N 1
ATOM 1146 C CA . LYS A 1 186 ? -15.547 17.341 -10.796 1.00 57.33 186 LYS A CA 1
ATOM 1147 C C . LYS A 1 186 ? -16.665 16.380 -11.190 1.00 54.92 186 LYS A C 1
ATOM 1148 O O . LYS A 1 186 ? -16.516 15.595 -12.123 1.00 48.96 186 LYS A O 1
ATOM 1154 N N . PRO A 1 187 ? -17.784 16.434 -10.451 1.00 52.27 187 PRO A N 1
ATOM 1155 C CA . PRO A 1 187 ? -18.937 15.534 -10.562 1.00 52.62 187 PRO A CA 1
ATOM 1156 C C . PRO A 1 187 ? -19.739 15.745 -11.837 1.00 49.48 187 PRO A C 1
ATOM 1157 O O . PRO A 1 187 ? -19.873 16.877 -12.302 1.00 52.17 187 PRO A O 1
ATOM 1161 N N . GLN A 1 188 ? -20.266 14.663 -12.397 1.00 48.31 188 GLN A N 1
ATOM 1162 C CA . GLN A 1 188 ? -21.161 14.772 -13.543 1.00 48.77 188 GLN A CA 1
ATOM 1163 C C . GLN A 1 188 ? -22.484 15.385 -13.093 1.00 53.21 188 GLN A C 1
ATOM 1164 O O . GLN A 1 188 ? -22.891 15.206 -11.949 1.00 48.05 188 GLN A O 1
ATOM 1170 N N . GLN A 1 189 ? -23.157 16.106 -13.983 1.00 54.20 189 GLN A N 1
ATOM 1171 C CA . GLN A 1 189 ? -24.518 16.538 -13.695 1.00 51.26 189 GLN A CA 1
ATOM 1172 C C . GLN A 1 189 ? -25.311 15.288 -13.395 1.00 50.15 189 GLN A C 1
ATOM 1173 O O . GLN A 1 189 ? -25.120 14.260 -14.030 1.00 51.49 189 GLN A O 1
ATOM 1179 N N . GLU A 1 190 ? -26.198 15.366 -12.420 1.00 45.12 190 GLU A N 1
ATOM 1180 C CA . GLU A 1 190 ? -26.944 14.196 -12.036 1.00 42.77 190 GLU A CA 1
ATOM 1181 C C . GLU A 1 190 ? -28.309 14.171 -12.705 1.00 48.38 190 GLU A C 1
ATOM 1182 O O . GLU A 1 190 ? -28.965 13.137 -12.714 1.00 51.58 190 GLU A O 1
ATOM 1188 N N . HIS A 1 191 ? -28.721 15.287 -13.304 1.00 47.91 191 HIS A N 1
ATOM 1189 C CA . HIS A 1 191 ? -30.083 15.373 -13.828 1.00 50.58 191 HIS A CA 1
ATOM 1190 C C . HIS A 1 191 ? -30.259 15.996 -15.216 1.00 57.07 191 HIS A C 1
ATOM 1191 O O . HIS A 1 191 ? -31.297 16.595 -15.488 1.00 61.39 191 HIS A O 1
ATOM 1198 N N . SER A 1 192 ? -29.266 15.846 -16.087 1.00 57.95 192 SER A N 1
ATOM 1199 C CA . SER A 1 192 ? -29.343 16.359 -17.465 1.00 62.07 192 SER A CA 1
ATOM 1200 C C . SER A 1 192 ? -27.988 16.269 -18.159 1.00 64.86 192 SER A C 1
ATOM 1201 O O . SER A 1 192 ? -27.608 15.212 -18.661 1.00 70.40 192 SER A O 1
ATOM 1204 N N . ASN A 1 207 ? -16.550 21.546 -19.106 1.00 73.14 207 ASN A N 1
ATOM 1205 C CA . ASN A 1 207 ? -17.208 22.843 -18.985 1.00 74.79 207 ASN A CA 1
ATOM 1206 C C . ASN A 1 207 ? -18.047 22.957 -17.708 1.00 74.71 207 ASN A C 1
ATOM 1207 O O . ASN A 1 207 ? -18.892 23.846 -17.593 1.00 73.37 207 ASN A O 1
ATOM 1212 N N . THR A 1 208 ? -17.827 22.049 -16.759 1.00 74.10 208 THR A N 1
ATOM 1213 C CA . THR A 1 208 ? -18.529 22.094 -15.476 1.00 66.93 208 THR A CA 1
ATOM 1214 C C . THR A 1 208 ? -17.651 21.591 -14.338 1.00 68.79 208 THR A C 1
ATOM 1215 O O . THR A 1 208 ? -16.560 21.069 -14.572 1.00 69.44 208 THR A O 1
ATOM 1219 N N . GLY A 1 209 ? -18.140 21.748 -13.107 1.00 65.29 209 GLY A N 1
ATOM 1220 C CA . GLY A 1 209 ? -17.421 21.305 -11.924 1.00 56.27 209 GLY A CA 1
ATOM 1221 C C . GLY A 1 209 ? -18.114 21.679 -10.624 1.00 52.87 209 GLY A C 1
ATOM 1222 O O . GLY A 1 209 ? -19.288 22.059 -10.639 1.00 49.98 209 GLY A O 1
ATOM 1223 N N . ASN A 1 210 ? -17.386 21.559 -9.507 1.00 51.89 210 ASN A N 1
ATOM 1224 C CA . ASN A 1 210 ? -17.881 21.925 -8.177 1.00 48.20 210 ASN A CA 1
ATOM 1225 C C . ASN A 1 210 ? -17.878 23.443 -8.028 1.00 48.15 210 ASN A C 1
ATOM 1226 O O . ASN A 1 210 ? -17.259 24.139 -8.829 1.00 47.25 210 ASN A O 1
ATOM 1231 N N . ILE A 1 211 ? -18.563 23.966 -7.017 1.00 41.86 211 ILE A N 1
ATOM 1232 C CA . ILE A 1 211 ? -18.792 25.408 -6.989 1.00 46.19 211 ILE A CA 1
ATOM 1233 C C . ILE A 1 211 ? -17.502 26.211 -6.961 1.00 48.10 211 ILE A C 1
ATOM 1234 O O . ILE A 1 211 ? -17.459 27.337 -7.452 1.00 48.61 211 ILE A O 1
ATOM 1239 N N . PHE A 1 212 ? -16.452 25.632 -6.386 1.00 50.00 212 PHE A N 1
ATOM 1240 C CA . PHE A 1 212 ? -15.177 26.328 -6.289 1.00 46.07 212 PHE A CA 1
ATOM 1241 C C . PHE A 1 212 ? -14.591 26.578 -7.667 1.00 49.91 212 PHE A C 1
ATOM 1242 O O . PHE A 1 212 ? -14.015 27.635 -7.906 1.00 49.76 212 PHE A O 1
ATOM 1250 N N . ARG A 1 213 ? -14.750 25.615 -8.572 1.00 43.42 213 ARG A N 1
ATOM 1251 C CA . ARG A 1 213 ? -14.281 25.793 -9.937 1.00 48.24 213 ARG A CA 1
ATOM 1252 C C . ARG A 1 213 ? -14.788 27.113 -10.517 1.00 51.92 213 ARG A C 1
ATOM 1253 O O . ARG A 1 213 ? -14.165 27.705 -11.396 1.00 49.43 213 ARG A O 1
ATOM 1261 N N . GLY A 1 214 ? -15.919 27.583 -10.008 1.00 50.28 214 GLY A N 1
ATOM 1262 C CA . GLY A 1 214 ? -16.514 28.795 -10.534 1.00 50.75 214 GLY A CA 1
ATOM 1263 C C . GLY A 1 214 ? -15.764 30.064 -10.168 1.00 50.10 214 GLY A C 1
ATOM 1264 O O . GLY A 1 214 ? -15.796 31.053 -10.898 1.00 47.73 214 GLY A O 1
ATOM 1265 N N . PHE A 1 215 ? -15.091 30.059 -9.028 1.00 49.66 215 PHE A N 1
ATOM 1266 C CA . PHE A 1 215 ? -14.457 31.286 -8.581 1.00 50.40 215 PHE A CA 1
ATOM 1267 C C . PHE A 1 215 ? -13.068 31.504 -9.185 1.00 53.66 215 PHE A C 1
ATOM 1268 O O . PHE A 1 215 ? -12.325 30.557 -9.473 1.00 50.50 215 PHE A O 1
ATOM 1276 N N . GLU A 1 216 ? -12.756 32.776 -9.399 1.00 50.51 216 GLU A N 1
ATOM 1277 C CA . GLU A 1 216 ? -11.398 33.222 -9.641 1.00 54.14 216 GLU A CA 1
ATOM 1278 C C . GLU A 1 216 ? -10.482 32.563 -8.605 1.00 53.74 216 GLU A C 1
ATOM 1279 O O . GLU A 1 216 ? -10.675 32.727 -7.401 1.00 54.98 216 GLU A O 1
ATOM 1285 N N . THR A 1 217 ? -9.496 31.809 -9.080 1.00 55.56 217 THR A N 1
ATOM 1286 C CA . THR A 1 217 ? -8.586 31.058 -8.215 1.00 51.44 217 THR A CA 1
ATOM 1287 C C . THR A 1 217 ? -7.927 31.938 -7.164 1.00 53.80 217 THR A C 1
ATOM 1288 O O . THR A 1 217 ? -7.815 31.550 -6.002 1.00 55.12 217 THR A O 1
ATOM 1292 N N . ARG A 1 218 ? -7.501 33.128 -7.576 1.00 57.55 218 ARG A N 1
ATOM 1293 C CA . ARG A 1 218 ? -6.886 34.072 -6.658 1.00 60.77 218 ARG A CA 1
ATOM 1294 C C . ARG A 1 218 ? -7.814 34.312 -5.467 1.00 55.19 218 ARG A C 1
ATOM 1295 O O . ARG A 1 218 ? -7.443 34.033 -4.331 1.00 51.81 218 ARG A O 1
ATOM 1303 N N . LEU A 1 219 ? -9.017 34.818 -5.748 1.00 55.83 219 LEU A N 1
ATOM 1304 C CA . LEU A 1 219 ? -10.052 35.019 -4.738 1.00 53.52 219 LEU A CA 1
ATOM 1305 C C . LEU A 1 219 ? -10.185 33.813 -3.811 1.00 55.28 219 LEU A C 1
ATOM 1306 O O . LEU A 1 219 ? -10.343 33.975 -2.603 1.00 51.70 219 LEU A O 1
ATOM 1311 N N . LEU A 1 220 ? -10.108 32.608 -4.373 1.00 50.59 220 LEU A N 1
ATOM 1312 C CA . LEU A 1 220 ? -10.178 31.396 -3.559 1.00 49.59 220 LEU A CA 1
ATOM 1313 C C . LEU A 1 220 ? -9.040 31.306 -2.566 1.00 51.05 220 LEU A C 1
ATOM 1314 O O . LEU A 1 220 ? -9.264 31.129 -1.364 1.00 49.94 220 LEU A O 1
ATOM 1319 N N . ALA A 1 221 ? -7.817 31.418 -3.077 1.00 54.69 221 ALA A N 1
ATOM 1320 C CA . ALA A 1 221 ? -6.621 31.350 -2.250 1.00 51.65 221 ALA A CA 1
ATOM 1321 C C . ALA A 1 221 ? -6.694 32.391 -1.136 1.00 54.78 221 ALA A C 1
ATOM 1322 O O . ALA A 1 221 ? -6.478 32.094 0.048 1.00 56.79 221 ALA A O 1
ATOM 1324 N N . GLU A 1 222 ? -7.009 33.617 -1.530 1.00 53.05 222 GLU A N 1
ATOM 1325 C CA . GLU A 1 222 ? -7.147 34.708 -0.590 1.00 52.94 222 GLU A CA 1
ATOM 1326 C C . GLU A 1 222 ? -8.186 34.357 0.462 1.00 59.07 222 GLU A C 1
ATOM 1327 O O . GLU A 1 222 ? -7.991 34.596 1.657 1.00 58.41 222 GLU A O 1
ATOM 1333 N N . SER A 1 223 ? -9.297 33.783 0.009 1.00 58.32 223 SER A N 1
ATOM 1334 C CA . SER A 1 223 ? -10.423 33.518 0.892 1.00 56.09 223 SER A CA 1
ATOM 1335 C C . SER A 1 223 ? -10.011 32.600 2.022 1.00 54.13 223 SER A C 1
ATOM 1336 O O . SER A 1 223 ? -10.348 32.838 3.172 1.00 51.82 223 SER A O 1
ATOM 1339 N N . PHE A 1 224 ? -9.258 31.561 1.683 1.00 55.58 224 PHE A N 1
ATOM 1340 C CA . PHE A 1 224 ? -8.889 30.546 2.659 1.00 55.83 224 PHE A CA 1
ATOM 1341 C C . PHE A 1 224 ? -7.544 30.796 3.336 1.00 54.01 224 PHE A C 1
ATOM 1342 O O . PHE A 1 224 ? -7.122 30.005 4.172 1.00 53.82 224 PHE A O 1
ATOM 1350 N N . GLY A 1 225 ? -6.880 31.893 2.983 1.00 59.44 225 GLY A N 1
ATOM 1351 C CA . GLY A 1 225 ? -5.538 32.155 3.477 1.00 56.03 225 GLY A CA 1
ATOM 1352 C C . GLY A 1 225 ? -4.631 31.023 3.044 1.00 59.55 225 GLY A C 1
ATOM 1353 O O . GLY A 1 225 ? -3.843 30.476 3.827 1.00 55.02 225 GLY A O 1
ATOM 1354 N N . VAL A 1 226 ? -4.748 30.662 1.774 1.00 59.55 226 VAL A N 1
ATOM 1355 C CA . VAL A 1 226 ? -4.110 29.454 1.286 1.00 59.19 226 VAL A CA 1
ATOM 1356 C C . VAL A 1 226 ? -3.392 29.747 -0.024 1.00 62.86 226 VAL A C 1
ATOM 1357 O O . VAL A 1 226 ? -3.701 30.738 -0.699 1.00 60.83 226 VAL A O 1
ATOM 1361 N N . SER A 1 227 ? -2.413 28.916 -0.373 1.00 62.35 227 SER A N 1
ATOM 1362 C CA . SER A 1 227 ? -1.650 29.158 -1.592 1.00 65.01 227 SER A CA 1
ATOM 1363 C C . SER A 1 227 ? -2.556 28.983 -2.800 1.00 65.17 227 SER A C 1
ATOM 1364 O O . SER A 1 227 ? -3.602 28.343 -2.701 1.00 62.15 227 SER A O 1
ATOM 1367 N N . GLU A 1 228 ? -2.157 29.556 -3.934 1.00 68.54 228 GLU A N 1
ATOM 1368 C CA . GLU A 1 228 ? -2.882 29.353 -5.187 1.00 64.39 228 GLU A CA 1
ATOM 1369 C C . GLU A 1 228 ? -2.934 27.878 -5.571 1.00 64.85 228 GLU A C 1
ATOM 1370 O O . GLU A 1 228 ? -3.989 27.362 -5.923 1.00 66.39 228 GLU A O 1
ATOM 1376 N N . GLU A 1 229 ? -1.796 27.200 -5.512 1.00 66.97 229 GLU A N 1
ATOM 1377 C CA . GLU A 1 229 ? -1.740 25.818 -5.970 1.00 68.60 229 GLU A CA 1
ATOM 1378 C C . GLU A 1 229 ? -2.796 24.991 -5.242 1.00 68.67 229 GLU A C 1
ATOM 1379 O O . GLU A 1 229 ? -3.463 24.144 -5.842 1.00 67.31 229 GLU A O 1
ATOM 1385 N N . ILE A 1 230 ? -2.945 25.242 -3.945 1.00 67.78 230 ILE A N 1
ATOM 1386 C CA . ILE A 1 230 ? -3.928 24.520 -3.147 1.00 63.83 230 ILE A CA 1
ATOM 1387 C C . ILE A 1 230 ? -5.352 24.950 -3.504 1.00 65.29 230 ILE A C 1
ATOM 1388 O O . ILE A 1 230 ? -6.261 24.119 -3.564 1.00 64.22 230 ILE A O 1
ATOM 1393 N N . ALA A 1 231 ? -5.539 26.240 -3.764 1.00 61.65 231 ALA A N 1
ATOM 1394 C CA . ALA A 1 231 ? -6.827 26.725 -4.250 1.00 62.47 231 ALA A CA 1
ATOM 1395 C C . ALA A 1 231 ? -7.292 25.951 -5.492 1.00 59.64 231 ALA A C 1
ATOM 1396 O O . ALA A 1 231 ? -8.472 25.636 -5.618 1.00 54.19 231 ALA A O 1
ATOM 1398 N N . GLN A 1 232 ? -6.363 25.648 -6.399 1.00 60.18 232 GLN A N 1
ATOM 1399 C CA . GLN A 1 232 ? -6.668 24.874 -7.606 1.00 58.49 232 GLN A CA 1
ATOM 1400 C C . GLN A 1 232 ? -7.154 23.474 -7.264 1.00 59.04 232 GLN A C 1
ATOM 1401 O O . GLN A 1 232 ? -7.895 22.854 -8.028 1.00 58.99 232 GLN A O 1
ATOM 1407 N N . LYS A 1 233 ? -6.708 22.967 -6.120 1.00 61.84 233 LYS A N 1
ATOM 1408 C CA . LYS A 1 233 ? -7.169 21.679 -5.642 1.00 60.63 233 LYS A CA 1
ATOM 1409 C C . LYS A 1 233 ? -8.660 21.772 -5.311 1.00 59.93 233 LYS A C 1
ATOM 1410 O O . LYS A 1 233 ? -9.445 20.886 -5.661 1.00 56.39 233 LYS A O 1
ATOM 1416 N N . LEU A 1 234 ? -9.045 22.857 -4.651 1.00 55.27 234 LEU A N 1
ATOM 1417 C CA . LEU A 1 234 ? -10.452 23.144 -4.446 1.00 54.21 234 LEU A CA 1
ATOM 1418 C C . LEU A 1 234 ? -11.206 23.004 -5.767 1.00 52.56 234 LEU A C 1
ATOM 1419 O O . LEU A 1 234 ? -12.279 22.410 -5.827 1.00 51.45 234 LEU A O 1
ATOM 1424 N N . GLN A 1 235 ? -10.631 23.526 -6.838 1.00 53.11 235 GLN A N 1
ATOM 1425 C CA . GLN A 1 235 ? -11.385 23.625 -8.075 1.00 54.00 235 GLN A CA 1
ATOM 1426 C C . GLN A 1 235 ? -11.414 22.306 -8.813 1.00 54.15 235 GLN A C 1
ATOM 1427 O O . GLN A 1 235 ? -12.232 22.108 -9.710 1.00 51.61 235 GLN A O 1
ATOM 1433 N N . ALA A 1 236 ? -10.527 21.404 -8.404 1.00 53.82 236 ALA A N 1
ATOM 1434 C CA . ALA A 1 236 ? -10.515 20.033 -8.900 1.00 58.57 236 ALA A CA 1
ATOM 1435 C C . ALA A 1 236 ? -10.659 19.945 -10.414 1.00 62.21 236 ALA A C 1
ATOM 1436 O O . ALA A 1 236 ? -11.262 19.013 -10.932 1.00 63.93 236 ALA A O 1
ATOM 1438 N N . GLU A 1 237 ? -10.106 20.916 -11.123 1.00 63.86 237 GLU A N 1
ATOM 1439 C CA . GLU A 1 237 ? -10.118 20.872 -12.577 1.00 73.93 237 GLU A CA 1
ATOM 1440 C C . GLU A 1 237 ? -9.423 19.588 -13.056 1.00 72.41 237 GLU A C 1
ATOM 1441 O O . GLU A 1 237 ? -9.762 19.038 -14.102 1.00 65.11 237 GLU A O 1
ATOM 1447 N N . GLN A 1 238 ? -8.479 19.102 -12.250 1.00 75.07 238 GLN A N 1
ATOM 1448 C CA . GLN A 1 238 ? -7.694 17.917 -12.581 1.00 74.91 238 GLN A CA 1
ATOM 1449 C C . GLN A 1 238 ? -8.205 16.662 -11.872 1.00 76.72 238 GLN A C 1
ATOM 1450 O O . GLN A 1 238 ? -7.409 15.807 -11.471 1.00 77.02 238 GLN A O 1
ATOM 1456 N N . ASP A 1 239 ? -9.520 16.538 -11.709 1.00 71.17 239 ASP A N 1
ATOM 1457 C CA . ASP A 1 239 ? -10.068 15.414 -10.941 1.00 63.60 239 ASP A CA 1
ATOM 1458 C C . ASP A 1 239 ? -10.993 14.561 -11.797 1.00 66.40 239 ASP A C 1
ATOM 1459 O O . ASP A 1 239 ? -11.825 15.079 -12.538 1.00 68.86 239 ASP A O 1
ATOM 1464 N N . ASP A 1 240 ? -10.842 13.250 -11.693 1.00 59.51 240 ASP A N 1
ATOM 1465 C CA . ASP A 1 240 ? -11.568 12.341 -12.560 1.00 56.59 240 ASP A CA 1
ATOM 1466 C C . ASP A 1 240 ? -12.259 11.260 -11.750 1.00 59.80 240 ASP A C 1
ATOM 1467 O O . ASP A 1 240 ? -12.676 10.232 -12.295 1.00 56.65 240 ASP A O 1
ATOM 1472 N N . ARG A 1 241 ? -12.388 11.504 -10.447 1.00 55.95 241 ARG A N 1
ATOM 1473 C CA . ARG A 1 241 ? -12.947 10.519 -9.531 1.00 50.24 241 ARG A CA 1
ATOM 1474 C C . ARG A 1 241 ? -14.466 10.515 -9.460 1.00 49.54 241 ARG A C 1
ATOM 1475 O O . ARG A 1 241 ? -15.063 9.536 -8.992 1.00 52.93 241 ARG A O 1
ATOM 1483 N N . GLY A 1 242 ? -15.092 11.589 -9.929 1.00 42.54 242 GLY A N 1
ATOM 1484 C CA . GLY A 1 242 ? -16.538 11.691 -9.885 1.00 44.54 242 GLY A CA 1
ATOM 1485 C C . GLY A 1 242 ? -16.996 12.110 -8.498 1.00 47.10 242 GLY A C 1
ATOM 1486 O O . GLY A 1 242 ? -16.192 12.639 -7.738 1.00 45.31 242 GLY A O 1
ATOM 1487 N N . ASN A 1 243 ? -18.265 11.867 -8.165 1.00 44.98 243 ASN A N 1
ATOM 1488 C CA . ASN A 1 243 ? -18.855 12.380 -6.913 1.00 46.59 243 ASN A CA 1
ATOM 1489 C C . ASN A 1 243 ? -18.639 11.485 -5.686 1.00 49.93 243 ASN A C 1
ATOM 1490 O O . ASN A 1 243 ? -18.825 11.918 -4.541 1.00 48.62 243 ASN A O 1
ATOM 1495 N N . ILE A 1 244 ? -18.258 10.233 -5.916 1.00 47.64 244 ILE A N 1
ATOM 1496 C CA . ILE A 1 244 ? -17.998 9.328 -4.807 1.00 48.69 244 ILE A CA 1
ATOM 1497 C C . ILE A 1 244 ? -16.595 8.775 -4.944 1.00 49.79 244 ILE A C 1
ATOM 1498 O O . ILE A 1 244 ? -16.324 7.947 -5.816 1.00 49.26 244 ILE A O 1
ATOM 1503 N N . VAL A 1 245 ? -15.713 9.238 -4.066 1.00 44.59 245 VAL A N 1
ATOM 1504 C CA . VAL A 1 245 ? -14.293 8.962 -4.178 1.00 50.33 245 VAL A CA 1
ATOM 1505 C C . VAL A 1 245 ? -13.795 7.939 -3.160 1.00 50.52 245 VAL A C 1
ATOM 1506 O O . VAL A 1 245 ? -14.398 7.747 -2.104 1.00 46.38 245 VAL A O 1
ATOM 1510 N N . ARG A 1 246 ? -12.682 7.292 -3.494 1.00 53.32 246 ARG A N 1
ATOM 1511 C CA . ARG A 1 246 ? -12.090 6.262 -2.648 1.00 55.98 246 ARG A CA 1
ATOM 1512 C C . ARG A 1 246 ? -11.056 6.837 -1.683 1.00 54.58 246 ARG A C 1
ATOM 1513 O O . ARG A 1 246 ? -10.233 7.663 -2.064 1.00 58.50 246 ARG A O 1
ATOM 1521 N N . VAL A 1 247 ? -11.112 6.400 -0.430 1.00 55.17 247 VAL A N 1
ATOM 1522 C CA . VAL A 1 247 ? -10.145 6.835 0.562 1.00 61.99 247 VAL A CA 1
ATOM 1523 C C . VAL A 1 247 ? -9.338 5.655 1.099 1.00 65.27 247 VAL A C 1
ATOM 1524 O O . VAL A 1 247 ? -9.846 4.538 1.215 1.00 62.65 247 VAL A O 1
ATOM 1528 N N . GLU A 1 249 ? -7.016 3.937 2.993 1.00 82.58 249 GLU A N 1
ATOM 1529 C CA . GLU A 1 249 ? -6.952 4.816 4.156 1.00 81.47 249 GLU A CA 1
ATOM 1530 C C . GLU A 1 249 ? -8.212 4.702 5.021 1.00 81.58 249 GLU A C 1
ATOM 1531 O O . GLU A 1 249 ? -8.884 3.669 5.031 1.00 80.93 249 GLU A O 1
ATOM 1537 N N . GLY A 1 250 ? -8.520 5.770 5.749 1.00 78.75 250 GLY A N 1
ATOM 1538 C CA . GLY A 1 250 ? -9.723 5.834 6.558 1.00 74.47 250 GLY A CA 1
ATOM 1539 C C . GLY A 1 250 ? -9.905 7.241 7.087 1.00 73.55 250 GLY A C 1
ATOM 1540 O O . GLY A 1 250 ? -9.096 8.121 6.800 1.00 76.55 250 GLY A O 1
ATOM 1541 N N . LEU A 1 251 ? -10.956 7.459 7.869 1.00 76.73 251 LEU A N 1
ATOM 1542 C CA . LEU A 1 251 ? -11.239 8.788 8.415 1.00 79.13 251 LEU A CA 1
ATOM 1543 C C . LEU A 1 251 ? -11.202 8.776 9.941 1.00 78.65 251 LEU A C 1
ATOM 1544 O O . LEU A 1 251 ? -11.781 7.888 10.577 1.00 79.52 251 LEU A O 1
ATOM 1549 N N . HIS A 1 252 ? -10.533 9.776 10.511 1.00 75.94 252 HIS A N 1
ATOM 1550 C CA . HIS A 1 252 ? -10.212 9.823 11.943 1.00 88.00 252 HIS A CA 1
ATOM 1551 C C . HIS A 1 252 ? -8.895 9.111 12.243 1.00 88.25 252 HIS A C 1
ATOM 1552 O O . HIS A 1 252 ? -7.967 9.128 11.429 1.00 86.29 252 HIS A O 1
ATOM 1559 N N . THR A 1 281 ? -31.775 23.489 17.918 1.00 82.92 281 THR A N 1
ATOM 1560 C CA . THR A 1 281 ? -31.665 22.098 18.354 1.00 79.64 281 THR A CA 1
ATOM 1561 C C . THR A 1 281 ? -31.180 21.171 17.245 1.00 76.25 281 THR A C 1
ATOM 1562 O O . THR A 1 281 ? -30.543 20.154 17.536 1.00 74.54 281 THR A O 1
ATOM 1566 N N . ILE A 1 282 ? -31.474 21.518 15.985 1.00 71.27 282 ILE A N 1
ATOM 1567 C CA . ILE A 1 282 ? -31.083 20.678 14.845 1.00 69.76 282 ILE A CA 1
ATOM 1568 C C . ILE A 1 282 ? -29.640 20.183 14.970 1.00 69.30 282 ILE A C 1
ATOM 1569 O O . ILE A 1 282 ? -29.312 19.083 14.521 1.00 65.60 282 ILE A O 1
ATOM 1574 N N . CYS A 1 283 ? -28.795 20.995 15.600 1.00 64.78 283 CYS A N 1
ATOM 1575 C CA . CYS A 1 283 ? -27.395 20.656 15.826 1.00 65.22 283 CYS A CA 1
ATOM 1576 C C . CYS A 1 283 ? -27.203 19.356 16.605 1.00 62.87 283 CYS A C 1
ATOM 1577 O O . CYS A 1 283 ? -26.198 18.667 16.426 1.00 60.07 283 CYS A O 1
ATOM 1580 N N . SER A 1 284 ? -28.176 19.017 17.449 1.00 66.62 284 SER A N 1
ATOM 1581 C CA . SER A 1 284 ? -28.052 17.872 18.360 1.00 73.26 284 SER A CA 1
ATOM 1582 C C . SER A 1 284 ? -29.006 16.686 18.114 1.00 69.82 284 SER A C 1
ATOM 1583 O O . SER A 1 284 ? -28.789 15.604 18.661 1.00 69.04 284 SER A O 1
ATOM 1586 N N . ALA A 1 285 ? -30.056 16.887 17.316 1.00 68.83 285 ALA A N 1
ATOM 1587 C CA . ALA A 1 285 ? -30.993 15.806 16.974 1.00 66.78 285 ALA A CA 1
ATOM 1588 C C . ALA A 1 285 ? -30.359 14.763 16.043 1.00 60.82 285 ALA A C 1
ATOM 1589 O O . ALA A 1 285 ? -29.402 15.062 15.325 1.00 60.26 285 ALA A O 1
ATOM 1591 N N . ARG A 1 286 ? -30.883 13.540 16.042 1.00 60.72 286 ARG A N 1
ATOM 1592 C CA . ARG A 1 286 ? -30.326 12.534 15.134 1.00 62.58 286 ARG A CA 1
ATOM 1593 C C . ARG A 1 286 ? -30.694 12.827 13.686 1.00 57.53 286 ARG A C 1
ATOM 1594 O O . ARG A 1 286 ? -29.921 12.517 12.780 1.00 59.61 286 ARG A O 1
ATOM 1602 N N . LEU A 1 287 ? -31.858 13.445 13.478 1.00 54.48 287 LEU A N 1
ATOM 1603 C CA . LEU A 1 287 ? -32.341 13.737 12.131 1.00 57.79 287 LEU A CA 1
ATOM 1604 C C . LEU A 1 287 ? -32.700 12.462 11.377 1.00 54.37 287 LEU A C 1
ATOM 1605 O O . LEU A 1 287 ? -32.814 12.466 10.147 1.00 50.97 287 LEU A O 1
ATOM 1610 N N . ALA A 1 288 ? -32.867 11.375 12.125 1.00 47.90 288 ALA A N 1
ATOM 1611 C CA . ALA A 1 288 ? -33.199 10.082 11.546 1.00 48.28 288 ALA A CA 1
ATOM 1612 C C . ALA A 1 288 ? -33.999 9.244 12.528 1.00 47.52 288 ALA A C 1
ATOM 1613 O O . ALA A 1 288 ? -33.905 9.438 13.728 1.00 49.57 288 ALA A O 1
ATOM 1615 N N . VAL A 1 289 ? -34.816 8.335 12.011 1.00 46.88 289 VAL A N 1
ATOM 1616 C CA . VAL A 1 289 ? -35.306 7.227 12.820 1.00 49.38 289 VAL A CA 1
ATOM 1617 C C . VAL A 1 289 ? -35.200 5.920 12.022 1.00 47.48 289 VAL A C 1
ATOM 1618 O O . VAL A 1 289 ? -35.465 5.876 10.824 1.00 39.12 289 VAL A O 1
ATOM 1622 N N . ASN A 1 290 ? -34.783 4.859 12.696 1.00 45.71 290 ASN A N 1
ATOM 1623 C CA . ASN A 1 290 ? -34.657 3.574 12.047 1.00 44.16 290 ASN A CA 1
ATOM 1624 C C . ASN A 1 290 ? -36.006 2.865 12.021 1.00 48.39 290 ASN A C 1
ATOM 1625 O O . ASN A 1 290 ? -36.591 2.581 13.068 1.00 51.84 290 ASN A O 1
ATOM 1630 N N . VAL A 1 291 ? -36.519 2.608 10.822 1.00 44.15 291 VAL A N 1
ATOM 1631 C CA . VAL A 1 291 ? -37.852 2.030 10.683 1.00 46.13 291 VAL A CA 1
ATOM 1632 C C . VAL A 1 291 ? -37.798 0.513 10.762 1.00 46.48 291 VAL A C 1
ATOM 1633 O O . VAL A 1 291 ? -38.823 -0.158 10.674 1.00 51.01 291 VAL A O 1
ATOM 1637 N N . ASP A 1 292 ? -36.599 -0.029 10.931 1.00 46.77 292 ASP A N 1
ATOM 1638 C CA . ASP A 1 292 ? -36.463 -1.466 11.154 1.00 50.58 292 ASP A CA 1
ATOM 1639 C C . ASP A 1 292 ? -36.660 -1.839 12.628 1.00 51.72 292 ASP A C 1
ATOM 1640 O O . ASP A 1 292 ? -36.599 -3.010 13.004 1.00 54.02 292 ASP A O 1
ATOM 1645 N N . ASP A 1 293 ? -36.923 -0.833 13.451 1.00 49.32 293 ASP A N 1
ATOM 1646 C CA . ASP A 1 293 ? -37.114 -1.051 14.872 1.00 47.56 293 ASP A CA 1
ATOM 1647 C C . ASP A 1 293 ? -38.540 -1.530 15.105 1.00 47.41 293 ASP A C 1
ATOM 1648 O O . ASP A 1 293 ? -39.472 -0.728 15.143 1.00 47.71 293 ASP A O 1
ATOM 1653 N N . PRO A 1 294 ? -38.712 -2.844 15.297 1.00 47.69 294 PRO A N 1
ATOM 1654 C CA . PRO A 1 294 ? -40.063 -3.411 15.335 1.00 49.18 294 PRO A CA 1
ATOM 1655 C C . PRO A 1 294 ? -40.941 -2.832 16.445 1.00 47.93 294 PRO A C 1
ATOM 1656 O O . PRO A 1 294 ? -42.168 -2.8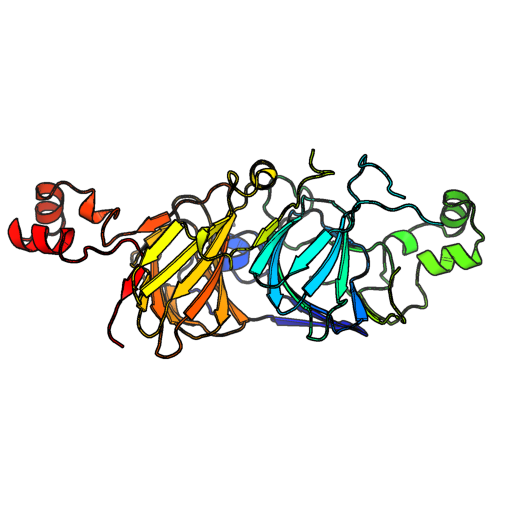80 16.307 1.00 47.35 294 PRO A O 1
ATOM 1660 N N . SER A 1 295 ? -40.352 -2.300 17.514 1.00 44.09 295 SER A N 1
ATOM 1661 C CA . SER A 1 295 ? -41.162 -1.685 18.567 1.00 43.21 295 SER A CA 1
ATOM 1662 C C . SER A 1 295 ? -41.825 -0.393 18.099 1.00 52.18 295 SER A C 1
ATOM 1663 O O . SER A 1 295 ? -42.813 0.053 18.691 1.00 52.07 295 SER A O 1
ATOM 1666 N N . LYS A 1 296 ? -41.287 0.213 17.042 1.00 52.00 296 LYS A N 1
ATOM 1667 C CA . LYS A 1 296 ? -41.800 1.500 16.584 1.00 47.09 296 LYS A CA 1
ATOM 1668 C C . LYS A 1 296 ? -42.963 1.356 15.614 1.00 44.73 296 LYS A C 1
ATOM 1669 O O . LYS A 1 296 ? -43.732 2.291 15.419 1.00 46.82 296 LYS A O 1
ATOM 1675 N N . ALA A 1 297 ? -43.107 0.171 15.036 1.00 45.41 297 ALA A N 1
ATOM 1676 C CA . ALA A 1 297 ? -44.240 -0.114 14.169 1.00 49.25 297 ALA A CA 1
ATOM 1677 C C . ALA A 1 297 ? -45.563 0.440 14.717 1.00 51.77 297 ALA A C 1
ATOM 1678 O O . ALA A 1 297 ? -45.854 0.312 15.906 1.00 51.13 297 ALA A O 1
ATOM 1680 N N . ASP A 1 298 ? -46.357 1.061 13.847 1.00 48.73 298 ASP A N 1
ATOM 1681 C CA . ASP A 1 298 ? -47.669 1.573 14.241 1.00 55.21 298 ASP A CA 1
ATOM 1682 C C . ASP A 1 298 ? -48.679 0.482 14.007 1.00 53.71 298 ASP A C 1
ATOM 1683 O O . ASP A 1 298 ? -49.761 0.453 14.597 1.00 49.48 298 ASP A O 1
ATOM 1688 N N . VAL A 1 299 ? -48.319 -0.409 13.102 1.00 55.56 299 VAL A N 1
ATOM 1689 C CA . VAL A 1 299 ? -49.188 -1.496 12.750 1.00 52.84 299 VAL A CA 1
ATOM 1690 C C . VAL A 1 299 ? -48.372 -2.764 12.744 1.00 53.95 299 VAL A C 1
ATOM 1691 O O . VAL A 1 299 ? -47.293 -2.817 12.156 1.00 53.11 299 VAL A O 1
ATOM 1695 N N . TYR A 1 300 ? -48.867 -3.762 13.462 1.00 58.58 300 TYR A N 1
ATOM 1696 C CA . TYR A 1 300 ? -48.467 -5.135 13.244 1.00 58.75 300 TYR A CA 1
ATOM 1697 C C . TYR A 1 300 ? -49.726 -5.986 13.149 1.00 65.92 300 TYR A C 1
ATOM 1698 O O . TYR A 1 300 ? -50.726 -5.723 13.817 1.00 66.25 300 TYR A O 1
ATOM 1707 N N . THR A 1 301 ? -49.683 -6.995 12.293 1.00 67.63 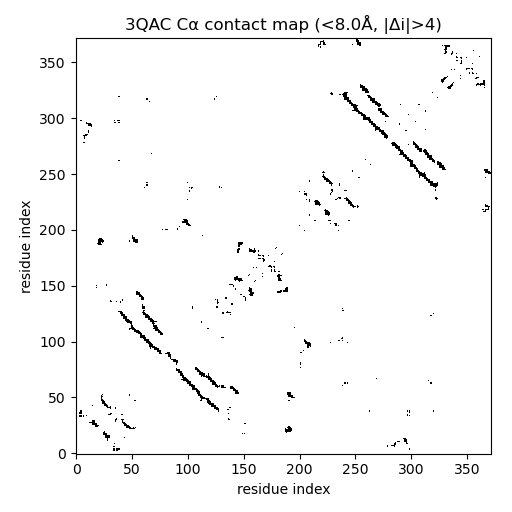301 THR A N 1
ATOM 1708 C CA . THR A 1 301 ? -50.737 -7.992 12.242 1.00 67.44 301 THR A CA 1
ATOM 1709 C C . THR A 1 301 ? -5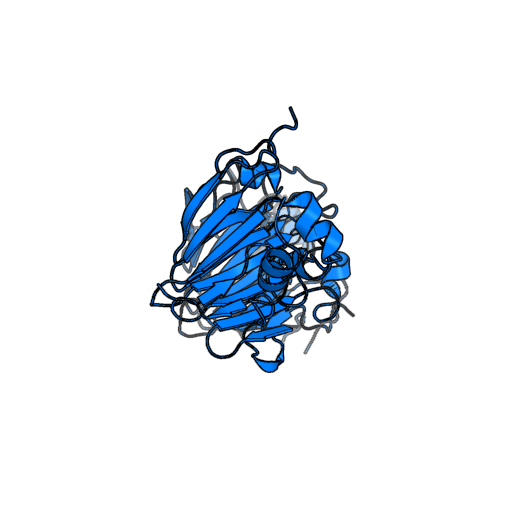0.057 -9.341 12.105 1.00 67.04 301 THR A C 1
ATOM 1710 O O . THR A 1 301 ? -49.343 -9.582 11.133 1.00 64.24 301 THR A O 1
ATOM 1714 N N . PRO A 1 302 ? -50.247 -10.207 13.112 1.00 72.21 302 PRO A N 1
ATOM 1715 C CA . PRO A 1 302 ? -49.736 -11.579 13.186 1.00 71.68 302 PRO A CA 1
ATOM 1716 C C . PRO A 1 302 ? -49.646 -12.265 11.828 1.00 70.75 302 PRO A C 1
ATOM 1717 O O . PRO A 1 302 ? -50.675 -12.547 11.211 1.00 69.90 302 PRO A O 1
ATOM 1721 N N . GLU A 1 303 ? -48.423 -12.538 11.382 1.00 70.18 303 GLU A N 1
ATOM 1722 C CA . GLU A 1 303 ? -48.198 -13.214 10.109 1.00 67.30 303 GLU A CA 1
ATOM 1723 C C . GLU A 1 303 ? -48.863 -12.495 8.936 1.00 66.12 303 GLU A C 1
ATOM 1724 O O . GLU A 1 303 ? -49.329 -13.120 7.977 1.00 66.07 303 GLU A O 1
ATOM 1730 N N . ALA A 1 304 ? -48.912 -11.171 9.028 1.00 63.38 304 ALA A N 1
ATOM 1731 C CA . ALA A 1 304 ? -49.317 -10.332 7.908 1.00 57.76 304 ALA A CA 1
ATOM 1732 C C . ALA A 1 304 ? -48.151 -9.404 7.610 1.00 53.94 304 ALA A C 1
ATOM 1733 O O . ALA A 1 304 ? -47.664 -9.342 6.484 1.00 51.17 304 ALA A O 1
ATOM 1735 N N . GLY A 1 305 ? -47.702 -8.701 8.647 1.00 54.82 305 GLY A N 1
ATOM 1736 C CA . GLY A 1 305 ? -46.512 -7.870 8.589 1.00 49.71 305 GLY A CA 1
ATOM 1737 C C . GLY A 1 305 ? -46.617 -6.611 9.443 1.00 55.66 305 GLY A C 1
ATOM 1738 O O . GLY A 1 305 ? -47.367 -6.554 10.422 1.00 50.65 305 GLY A O 1
ATOM 1739 N N . ARG A 1 306 ? -45.869 -5.584 9.063 1.00 49.87 306 ARG A N 1
ATOM 1740 C CA . ARG A 1 306 ? -45.903 -4.340 9.808 1.00 48.29 306 ARG A CA 1
ATOM 1741 C C . ARG A 1 306 ? -45.731 -3.086 8.946 1.00 47.13 306 ARG A C 1
ATOM 1742 O O . ARG A 1 306 ? -45.235 -3.123 7.801 1.00 43.39 306 ARG A O 1
ATOM 1750 N N . LEU A 1 307 ? -46.142 -1.972 9.533 1.00 40.51 307 LEU A N 1
ATOM 1751 C CA . LEU A 1 307 ? -46.064 -0.680 8.902 1.00 41.78 307 LEU A CA 1
ATOM 1752 C C . LEU A 1 307 ? -45.463 0.241 9.942 1.00 43.80 307 LEU A C 1
ATOM 1753 O O . LEU A 1 307 ? -45.866 0.221 11.097 1.00 50.46 307 LEU A O 1
ATOM 1758 N N . THR A 1 308 ? -44.471 1.020 9.548 1.00 45.17 308 THR A N 1
ATOM 1759 C CA . THR A 1 308 ? -43.781 1.894 10.482 1.00 43.83 308 THR A CA 1
ATOM 1760 C C . THR A 1 308 ? -43.675 3.270 9.873 1.00 45.17 308 THR A C 1
ATOM 1761 O O . THR A 1 308 ? -43.112 3.425 8.790 1.00 42.46 308 THR A O 1
ATOM 1765 N N . THR A 1 309 ? -44.234 4.267 10.550 1.00 47.02 309 THR A N 1
ATOM 1766 C CA . THR A 1 309 ? -44.275 5.607 9.980 1.00 47.31 309 THR A CA 1
ATOM 1767 C C . THR A 1 309 ? -43.206 6.519 10.550 1.00 47.31 309 THR A C 1
ATOM 1768 O O . THR A 1 309 ? -42.880 6.455 11.728 1.00 47.33 309 THR A O 1
ATOM 1772 N N . VAL A 1 310 ? -42.635 7.344 9.682 1.00 47.50 310 VAL A N 1
ATOM 1773 C CA . VAL A 1 310 ? -41.803 8.446 10.117 1.00 47.47 310 VAL A CA 1
ATOM 1774 C C . VAL A 1 310 ? -42.533 9.722 9.757 1.00 47.10 310 VAL A C 1
ATOM 1775 O O . VAL A 1 310 ? -42.769 10.011 8.572 1.00 44.16 310 VAL A O 1
ATOM 1779 N N . ASN A 1 311 ? -42.907 10.466 10.787 1.00 44.58 311 ASN A N 1
ATOM 1780 C CA . ASN A 1 311 ? -43.526 11.767 10.618 1.00 39.72 311 ASN A CA 1
ATOM 1781 C C . ASN A 1 311 ? -42.970 12.759 11.632 1.00 32.63 311 ASN A C 1
ATOM 1782 O O . ASN A 1 311 ? -41.874 12.581 12.135 1.00 35.39 311 ASN A O 1
ATOM 1787 N N . SER A 1 312 ? -43.722 13.813 11.896 1.00 32.60 312 SER A N 1
ATOM 1788 C CA . SER A 1 312 ? -43.237 14.939 12.676 1.00 42.51 312 SER A CA 1
ATOM 1789 C C . SER A 1 312 ? -43.132 14.640 14.171 1.00 42.55 312 SER A C 1
ATOM 1790 O O . SER A 1 312 ? -42.530 15.410 14.908 1.00 47.84 312 SER A O 1
ATOM 1793 N N . PHE A 1 313 ? -43.721 13.534 14.612 1.00 45.64 313 PHE A N 1
ATOM 1794 C CA . PHE A 1 313 ? -43.709 13.170 16.032 1.00 49.26 313 PHE A CA 1
ATOM 1795 C C . PHE A 1 313 ? -42.468 12.375 16.424 1.00 47.93 313 PHE A C 1
ATOM 1796 O O . PHE A 1 313 ? -41.852 12.652 17.445 1.00 45.17 313 PHE A O 1
ATOM 1804 N N . ASN A 1 314 ? -42.074 11.405 15.615 1.00 39.68 314 ASN A N 1
ATOM 1805 C CA . ASN A 1 314 ? -40.825 10.727 15.916 1.00 42.43 314 ASN A CA 1
ATOM 1806 C C . ASN A 1 314 ? -39.633 11.365 15.212 1.00 43.92 314 ASN A C 1
ATOM 1807 O O . ASN A 1 314 ? -38.490 11.123 15.583 1.00 47.00 314 ASN A O 1
ATOM 1812 N N . LEU A 1 315 ? -39.898 12.182 14.195 1.00 45.48 315 LEU A N 1
ATOM 1813 C CA . LEU A 1 315 ? -38.831 12.934 13.531 1.00 41.23 315 LEU A CA 1
ATOM 1814 C C . LEU A 1 315 ? -39.285 14.379 13.368 1.00 44.49 315 LEU A C 1
ATOM 1815 O O . LEU A 1 315 ? -39.858 14.757 12.333 1.00 39.12 315 LEU A O 1
ATOM 1820 N N . PRO A 1 316 ? -39.049 15.195 14.410 1.00 44.42 316 PRO A N 1
ATOM 1821 C CA . PRO A 1 316 ? -39.625 16.548 14.494 1.00 46.85 316 PRO A CA 1
ATOM 1822 C C . PRO A 1 316 ? -39.192 17.469 13.355 1.00 40.49 316 PRO A C 1
ATOM 1823 O O . PRO A 1 316 ? -39.970 18.321 12.943 1.00 37.47 316 PRO A O 1
ATOM 1827 N N . ILE A 1 317 ? -37.977 17.288 12.852 1.00 35.30 317 ILE A N 1
ATOM 1828 C CA . ILE A 1 317 ? -37.499 18.092 11.734 1.00 38.69 317 ILE A CA 1
ATOM 1829 C C . ILE A 1 317 ? -38.492 18.004 10.555 1.00 44.26 317 ILE A C 1
ATOM 1830 O O . ILE A 1 317 ? -38.639 18.948 9.785 1.00 45.83 317 ILE A O 1
ATOM 1835 N N . LEU A 1 318 ? -39.208 16.891 10.441 1.00 34.20 318 LEU A N 1
ATOM 1836 C CA . LEU A 1 318 ? -40.133 16.735 9.334 1.00 38.59 318 LEU A CA 1
ATOM 1837 C C . LEU A 1 318 ? -41.229 17.783 9.394 1.00 46.80 318 LEU A C 1
ATOM 1838 O O . LEU A 1 318 ? -41.982 17.959 8.434 1.00 41.04 318 LEU A O 1
ATOM 1843 N N . ARG A 1 319 ? -41.343 18.458 10.535 1.00 42.81 319 ARG A N 1
ATOM 1844 C CA . ARG A 1 319 ? -42.272 19.569 10.638 1.00 44.56 319 ARG A CA 1
ATOM 1845 C C . ARG A 1 319 ? -41.792 20.630 9.647 1.00 42.23 319 ARG A C 1
ATOM 1846 O O . ARG A 1 319 ? -42.585 21.321 9.020 1.00 46.26 319 ARG A O 1
ATOM 1854 N N . HIS A 1 320 ? -40.484 20.743 9.494 1.00 36.68 320 HIS A N 1
ATOM 1855 C CA . HIS A 1 320 ? -39.938 21.736 8.580 1.00 47.92 320 HIS A CA 1
ATOM 1856 C C . HIS A 1 320 ? -39.935 21.292 7.114 1.00 42.44 320 HIS A C 1
ATOM 1857 O O . HIS A 1 320 ? -40.275 22.074 6.226 1.00 41.26 320 HIS A O 1
ATOM 1864 N N . LEU A 1 321 ? -39.567 20.043 6.870 1.00 36.21 321 LEU A N 1
ATOM 1865 C CA . LEU A 1 321 ? -39.543 19.531 5.510 1.00 40.65 321 LEU A CA 1
ATOM 1866 C C . LEU A 1 321 ? -40.933 19.290 4.940 1.00 39.91 321 LEU A C 1
ATOM 1867 O O . LEU A 1 321 ? -41.104 19.307 3.735 1.00 38.34 321 LEU A O 1
ATOM 1872 N N . ARG A 1 322 ? -41.920 19.070 5.803 1.00 34.33 322 ARG A N 1
ATOM 1873 C CA . ARG A 1 322 ? -43.251 18.701 5.356 1.00 36.68 322 ARG A CA 1
ATOM 1874 C C . ARG A 1 322 ? -43.186 17.446 4.474 1.00 42.41 322 ARG A C 1
ATOM 1875 O O . ARG A 1 322 ? -43.839 17.342 3.427 1.00 42.27 322 ARG A O 1
ATOM 1883 N N . LEU A 1 323 ? -42.371 16.494 4.893 1.00 36.92 323 LEU A N 1
ATOM 1884 C CA . LEU A 1 323 ? -42.404 15.187 4.278 1.00 34.43 323 LEU A CA 1
ATOM 1885 C C . LEU A 1 323 ? -42.626 14.181 5.382 1.00 40.46 323 LEU A C 1
ATOM 1886 O O . LEU A 1 323 ? -42.410 14.473 6.580 1.00 34.42 323 LEU A O 1
ATOM 1891 N N . SER A 1 324 ? -43.073 13.001 4.978 1.00 35.15 324 SER A N 1
ATOM 1892 C CA . SER A 1 324 ? -43.119 11.875 5.872 1.00 36.62 324 SER A CA 1
ATOM 1893 C C . SER A 1 324 ? -42.707 10.636 5.106 1.00 38.52 324 SER A C 1
ATOM 1894 O O . SER A 1 324 ? -42.380 10.703 3.925 1.00 35.95 324 SER A O 1
ATOM 1897 N N . ALA A 1 325 ? -42.695 9.507 5.795 1.00 42.42 325 ALA A N 1
ATOM 1898 C CA . ALA A 1 325 ? -42.195 8.275 5.217 1.00 38.85 325 ALA A CA 1
ATOM 1899 C C . ALA A 1 325 ? -42.845 7.120 5.947 1.00 40.29 325 ALA A C 1
ATOM 1900 O O . ALA A 1 325 ? -43.387 7.291 7.044 1.00 39.29 325 ALA A O 1
ATOM 1902 N N . ALA A 1 326 ? -42.833 5.953 5.316 1.00 39.20 326 ALA A N 1
ATOM 1903 C CA . ALA A 1 326 ? -43.197 4.724 6.001 1.00 38.25 326 ALA A CA 1
ATOM 1904 C C . ALA A 1 326 ? -42.407 3.571 5.429 1.00 39.11 326 ALA A C 1
ATOM 1905 O O . ALA A 1 326 ? -41.978 3.597 4.268 1.00 40.47 326 ALA A O 1
ATOM 1907 N N . LYS A 1 327 ? -42.195 2.561 6.252 1.00 36.79 327 LYS A N 1
ATOM 1908 C CA . LYS A 1 327 ? -41.683 1.308 5.751 1.00 35.85 327 LYS A CA 1
ATOM 1909 C C . LYS A 1 327 ? -42.716 0.235 6.013 1.00 42.75 327 LYS A C 1
ATOM 1910 O O . LYS A 1 327 ? -43.358 0.213 7.071 1.00 44.83 327 LYS A O 1
ATOM 1916 N N . GLY A 1 328 ? -42.908 -0.632 5.031 1.00 37.59 328 GLY A N 1
ATOM 1917 C CA . GLY A 1 328 ? -43.862 -1.703 5.165 1.00 39.70 328 GLY A CA 1
ATOM 1918 C C . GLY A 1 328 ? -43.198 -3.041 4.942 1.00 44.40 328 GLY A C 1
ATOM 1919 O O . GLY A 1 328 ? -42.344 -3.181 4.059 1.00 38.96 328 GLY A O 1
ATOM 1920 N N . VAL A 1 329 ? -43.552 -4.017 5.774 1.00 44.11 329 VAL A N 1
ATOM 1921 C CA . VAL A 1 329 ? -43.192 -5.386 5.468 1.00 45.39 329 VAL A CA 1
ATOM 1922 C C . VAL A 1 329 ? -44.448 -6.243 5.387 1.00 47.04 329 VAL A C 1
ATOM 1923 O O . VAL A 1 329 ? -45.259 -6.300 6.322 1.00 46.95 329 VAL A O 1
ATOM 1927 N N . LEU A 1 330 ? -44.633 -6.873 4.236 1.00 39.85 330 LEU A N 1
ATOM 1928 C CA . LEU A 1 330 ? -45.701 -7.832 4.106 1.00 46.06 330 LEU A CA 1
ATOM 1929 C C . LEU A 1 330 ? -45.019 -9.160 4.045 1.00 42.71 330 LEU A C 1
ATOM 1930 O O . LEU A 1 330 ? -44.048 -9.323 3.329 1.00 48.36 330 LEU A O 1
ATOM 1935 N N . TYR A 1 331 ? -45.501 -10.094 4.848 1.00 49.41 331 TYR A N 1
ATOM 1936 C CA . TYR A 1 331 ? -44.962 -11.449 4.874 1.00 55.39 331 TYR A CA 1
ATOM 1937 C C . TYR A 1 331 ? -45.607 -12.239 3.748 1.00 54.19 331 TYR A C 1
ATOM 1938 O O . TYR A 1 331 ? -46.481 -11.714 3.054 1.00 48.44 331 TYR A O 1
ATOM 1947 N N . ARG A 1 332 ? -45.192 -13.492 3.571 1.00 57.15 332 ARG A N 1
ATOM 1948 C CA . ARG A 1 332 ? -45.697 -14.296 2.457 1.00 58.92 332 ARG A CA 1
ATOM 1949 C C . ARG A 1 332 ? -47.221 -14.213 2.304 1.00 54.61 332 ARG A C 1
ATOM 1950 O O . ARG A 1 332 ? -47.971 -14.439 3.251 1.00 56.51 332 ARG A O 1
ATOM 1958 N N . ASN A 1 333 ? -47.648 -13.855 1.094 1.00 57.57 333 ASN A N 1
ATOM 1959 C CA . ASN A 1 333 ? -49.060 -13.796 0.694 1.00 55.74 333 ASN A CA 1
ATOM 1960 C C . ASN A 1 333 ? -49.928 -12.810 1.473 1.00 54.02 333 ASN A C 1
ATOM 1961 O O . ASN A 1 333 ? -51.144 -12.785 1.314 1.00 52.15 333 ASN A O 1
ATOM 1966 N N . ALA A 1 334 ? -49.301 -11.993 2.307 1.00 48.69 334 ALA A N 1
ATOM 1967 C CA . ALA A 1 334 ? -50.041 -11.002 3.060 1.00 51.42 334 ALA A CA 1
ATOM 1968 C C . ALA A 1 334 ? -50.333 -9.822 2.159 1.00 50.10 334 ALA A C 1
ATOM 1969 O O . ALA A 1 334 ? -49.678 -9.626 1.126 1.00 47.87 334 ALA A O 1
ATOM 1971 N N . MET A 1 335 ? -51.333 -9.044 2.543 1.00 47.00 335 MET A N 1
ATOM 1972 C CA . MET A 1 335 ? -51.691 -7.871 1.770 1.00 55.17 335 MET A CA 1
ATOM 1973 C C . MET A 1 335 ? -51.951 -6.667 2.660 1.00 49.89 335 MET A C 1
ATOM 1974 O O . MET A 1 335 ? -52.280 -6.794 3.842 1.00 46.87 335 MET A O 1
ATOM 1979 N N . MET A 1 336 ? -51.760 -5.494 2.076 1.00 47.33 336 MET A N 1
ATOM 1980 C CA . MET A 1 336 ? -52.214 -4.261 2.682 1.00 46.50 336 MET A CA 1
ATOM 1981 C C . MET A 1 336 ? -53.534 -3.933 2.003 1.00 42.72 336 MET A C 1
ATOM 1982 O O . MET A 1 336 ? -53.590 -3.814 0.785 1.00 42.33 336 MET A O 1
ATOM 1987 N N . ALA A 1 337 ? -54.599 -3.833 2.786 1.00 40.38 337 ALA A N 1
ATOM 1988 C CA . ALA A 1 337 ? -55.915 -3.582 2.232 1.00 43.87 337 ALA A CA 1
ATOM 1989 C C . ALA A 1 337 ? -55.911 -2.393 1.287 1.00 40.32 337 ALA A C 1
ATOM 1990 O O . ALA A 1 337 ? -55.101 -1.479 1.425 1.00 37.21 337 ALA A O 1
ATOM 1992 N N . PRO A 1 338 ? -56.837 -2.399 0.326 1.00 42.36 338 PRO A N 1
ATOM 1993 C CA . PRO A 1 338 ? -56.953 -1.229 -0.538 1.00 42.49 338 PRO A CA 1
ATOM 1994 C C . PRO A 1 338 ? -57.068 0.001 0.350 1.00 42.71 338 PRO A C 1
ATOM 1995 O O . PRO A 1 338 ? -57.852 0.005 1.289 1.00 40.46 338 PRO A O 1
ATOM 1999 N N . HIS A 1 339 ? -56.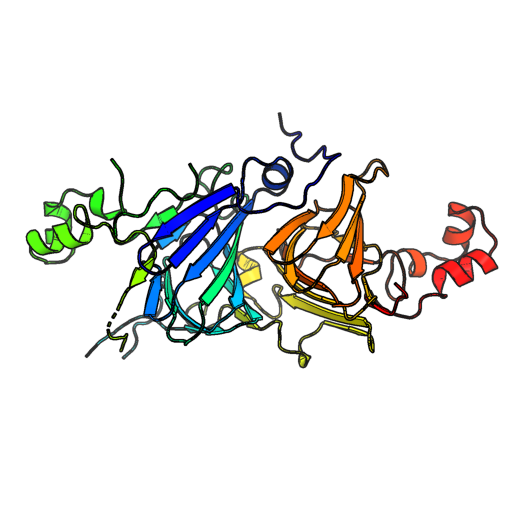268 1.015 0.068 1.00 39.18 339 HIS A N 1
ATOM 2000 C CA . HIS A 1 339 ? -56.294 2.233 0.846 1.00 43.03 339 HIS A CA 1
ATOM 2001 C C . HIS A 1 339 ? -55.914 3.371 -0.067 1.00 41.58 339 HIS A C 1
ATOM 2002 O O . HIS A 1 339 ? -55.427 3.160 -1.178 1.00 39.75 339 HIS A O 1
ATOM 2009 N N . TYR A 1 340 ? -56.144 4.585 0.410 1.00 39.80 340 TYR A N 1
ATOM 2010 C CA . TYR A 1 340 ? -55.685 5.748 -0.299 1.00 37.74 340 TYR A CA 1
ATOM 2011 C C . TYR A 1 340 ? -55.059 6.690 0.685 1.00 33.14 340 TYR A C 1
ATOM 2012 O O . TYR A 1 340 ? -55.445 6.737 1.838 1.00 37.25 340 TYR A O 1
ATOM 2021 N N . ASN A 1 341 ? -54.077 7.429 0.223 1.00 30.51 341 ASN A N 1
ATOM 2022 C CA . ASN A 1 341 ? -53.441 8.427 1.038 1.00 34.14 341 ASN A CA 1
ATOM 2023 C C . ASN A 1 341 ? -54.201 9.741 0.901 1.00 39.91 341 ASN A C 1
ATOM 2024 O O . ASN A 1 341 ? -54.470 10.202 -0.229 1.00 33.33 341 ASN A O 1
ATOM 2029 N N . LEU A 1 342 ? -54.554 10.334 2.046 1.00 35.49 342 LEU A N 1
ATOM 2030 C CA . LEU A 1 342 ? -55.418 11.519 2.064 1.00 35.76 342 LEU A CA 1
ATOM 2031 C C . LEU A 1 342 ? -54.714 12.741 1.559 1.00 34.69 342 LEU A C 1
ATOM 2032 O O . LEU A 1 342 ? -55.318 13.585 0.897 1.00 34.80 342 LEU A O 1
ATOM 2037 N N . ASN A 1 343 ? -53.437 12.858 1.889 1.00 32.16 343 ASN A N 1
ATOM 2038 C CA . ASN A 1 343 ? -52.806 14.164 1.817 1.00 34.96 343 ASN A CA 1
ATOM 2039 C C . ASN A 1 343 ? -51.531 14.260 0.989 1.00 34.45 343 ASN A C 1
ATOM 2040 O O . ASN A 1 343 ? -50.962 15.335 0.844 1.00 41.74 343 ASN A O 1
ATOM 2045 N N . ALA A 1 344 ? -51.081 13.152 0.436 1.00 30.87 344 ALA A N 1
ATOM 2046 C CA . ALA A 1 344 ? -49.717 13.098 -0.056 1.00 31.11 344 ALA A CA 1
ATOM 2047 C C . ALA A 1 344 ? -49.555 12.112 -1.222 1.00 32.95 344 ALA A C 1
ATOM 2048 O O . ALA A 1 344 ? -50.276 11.101 -1.308 1.00 31.34 344 ALA A O 1
ATOM 2050 N N . HIS A 1 345 ? -48.617 12.424 -2.115 1.00 29.12 345 HIS A N 1
ATOM 2051 C CA . HIS A 1 345 ? -48.172 11.464 -3.118 1.00 31.57 345 HIS A CA 1
ATOM 2052 C C . HIS A 1 345 ? -47.314 10.467 -2.392 1.00 33.69 345 HIS A C 1
ATOM 2053 O O . HIS A 1 345 ? -46.603 10.792 -1.453 1.00 32.68 345 HIS A O 1
ATOM 2060 N N . ASN A 1 346 ? -47.344 9.245 -2.871 1.00 37.43 346 ASN A N 1
ATOM 2061 C CA . ASN A 1 346 ? -46.580 8.216 -2.241 1.00 36.81 346 ASN A CA 1
ATOM 2062 C C . ASN A 1 346 ? -45.602 7.613 -3.234 1.00 38.07 346 ASN A C 1
ATOM 2063 O O . ASN A 1 346 ? -46.009 6.965 -4.205 1.00 38.51 346 ASN A O 1
ATOM 2068 N N . ILE A 1 347 ? -44.317 7.841 -3.024 1.00 32.23 347 ILE A N 1
ATOM 2069 C CA . ILE A 1 347 ? -43.342 7.227 -3.897 1.00 34.74 347 ILE A CA 1
ATOM 2070 C C . ILE A 1 347 ? -42.952 5.945 -3.218 1.00 37.73 347 ILE A C 1
ATOM 2071 O O . ILE A 1 347 ? -42.120 5.936 -2.320 1.00 38.82 347 ILE A O 1
ATOM 2076 N N . MET A 1 348 ? -43.606 4.868 -3.623 1.00 34.55 348 MET A N 1
ATOM 2077 C CA . MET A 1 348 ? -43.327 3.571 -3.048 1.00 37.53 348 MET A CA 1
ATOM 2078 C C . MET A 1 348 ? -42.227 2.822 -3.778 1.00 35.97 348 MET A C 1
ATOM 2079 O O . MET A 1 348 ? -42.399 2.354 -4.901 1.00 39.18 348 MET A O 1
ATOM 2084 N N . TYR A 1 349 ? -41.104 2.708 -3.103 1.00 35.90 349 TYR A N 1
ATOM 2085 C CA . TYR A 1 349 ? -39.938 1.999 -3.571 1.00 31.98 349 TYR A CA 1
ATOM 2086 C C . TYR A 1 349 ? -39.917 0.594 -3.002 1.00 40.67 349 TYR A C 1
ATOM 2087 O O . TYR A 1 349 ? -40.052 0.405 -1.777 1.00 40.34 349 TYR A O 1
ATOM 2096 N N . CYS A 1 350 ? -39.732 -0.396 -3.867 1.00 39.70 350 CYS A N 1
ATOM 2097 C CA . CYS A 1 350 ? -39.655 -1.763 -3.379 1.00 38.43 350 CYS A CA 1
ATOM 2098 C C . CYS A 1 350 ? -38.259 -2.093 -2.907 1.00 39.22 350 CYS A C 1
ATOM 2099 O O . CYS A 1 350 ? -37.296 -2.023 -3.668 1.00 38.92 350 CYS A O 1
ATOM 2102 N N . VAL A 1 351 ? -38.171 -2.466 -1.641 1.00 37.65 351 VAL A N 1
ATOM 2103 C CA . VAL A 1 351 ? -36.906 -2.795 -1.011 1.00 43.84 351 VAL A CA 1
ATOM 2104 C C . VAL A 1 351 ? -36.528 -4.253 -1.226 1.00 46.64 351 VAL A C 1
ATOM 2105 O O . VAL A 1 351 ? -35.391 -4.545 -1.585 1.00 53.89 351 VAL A O 1
ATOM 2109 N N . ARG A 1 352 ? -37.464 -5.170 -0.986 1.00 48.87 352 ARG A N 1
ATOM 2110 C CA . ARG A 1 352 ? -37.231 -6.581 -1.304 1.00 47.23 352 ARG A CA 1
ATOM 2111 C C . ARG A 1 352 ? -38.534 -7.319 -1.524 1.00 49.35 352 ARG A C 1
ATOM 2112 O O . ARG A 1 352 ? -39.612 -6.789 -1.255 1.00 46.76 352 ARG A O 1
ATOM 2120 N N . GLY A 1 353 ? -38.441 -8.551 -2.012 1.00 47.01 353 GLY A N 1
ATOM 2121 C CA . GLY A 1 353 ? -39.640 -9.317 -2.287 1.00 41.01 353 GLY A CA 1
ATOM 2122 C C . GLY A 1 353 ? -40.332 -8.867 -3.562 1.00 43.33 353 GLY A C 1
ATOM 2123 O O . GLY A 1 353 ? -39.718 -8.298 -4.466 1.00 42.66 353 GLY A O 1
ATOM 2124 N N . ARG A 1 354 ? -41.630 -9.119 -3.629 1.00 39.08 354 ARG A N 1
ATOM 2125 C CA . ARG A 1 354 ? -42.382 -8.873 -4.836 1.00 47.65 354 ARG A CA 1
ATOM 2126 C C . ARG A 1 354 ? -43.840 -8.753 -4.463 1.00 46.33 354 ARG A C 1
ATOM 2127 O O . ARG A 1 354 ? -44.305 -9.429 -3.543 1.00 41.75 354 ARG A O 1
ATOM 2135 N N . GLY A 1 355 ? -44.557 -7.879 -5.165 1.00 40.58 355 GLY A N 1
ATOM 2136 C CA . GLY A 1 355 ? -45.961 -7.667 -4.883 1.00 43.96 355 GLY A CA 1
ATOM 2137 C C . GLY A 1 355 ? -46.787 -7.351 -6.109 1.00 43.84 355 GLY A C 1
ATOM 2138 O O . GLY A 1 355 ? -46.324 -6.656 -7.018 1.00 48.92 355 GLY A O 1
ATOM 2139 N N . ARG A 1 356 ? -47.999 -7.893 -6.154 1.00 44.64 356 ARG A N 1
ATOM 2140 C CA . ARG A 1 356 ? -48.979 -7.459 -7.141 1.00 47.97 356 ARG A CA 1
ATOM 2141 C C . ARG A 1 356 ? -49.570 -6.159 -6.595 1.00 46.45 356 ARG A C 1
ATOM 2142 O O . ARG A 1 356 ? -50.257 -6.130 -5.568 1.00 41.91 356 ARG A O 1
ATOM 2150 N N . ILE A 1 357 ? -49.256 -5.073 -7.276 1.00 42.25 357 ILE A N 1
ATOM 2151 C CA . ILE A 1 357 ? -49.718 -3.778 -6.853 1.00 42.77 357 ILE A CA 1
ATOM 2152 C C . ILE A 1 357 ? -50.755 -3.298 -7.834 1.00 41.00 357 ILE A C 1
ATOM 2153 O O . ILE A 1 357 ? -50.557 -3.332 -9.042 1.00 42.54 357 ILE A O 1
ATOM 2158 N N . GLN A 1 358 ? -51.891 -2.878 -7.311 1.00 42.32 358 GLN A N 1
ATOM 2159 C CA . GLN A 1 358 ? -52.901 -2.317 -8.180 1.00 41.86 358 GLN A CA 1
ATOM 2160 C C . GLN A 1 358 ? -53.349 -0.932 -7.689 1.00 43.28 358 GLN A C 1
ATOM 2161 O O . GLN A 1 358 ? -53.615 -0.723 -6.488 1.00 38.35 358 GLN A O 1
ATOM 2167 N N . ILE A 1 359 ? -53.402 0.004 -8.639 1.00 37.54 359 ILE A N 1
ATOM 2168 C CA . ILE A 1 359 ? -53.661 1.400 -8.358 1.00 36.49 359 ILE A CA 1
ATOM 2169 C C . ILE A 1 359 ? -54.779 1.889 -9.262 1.00 38.54 359 ILE A C 1
ATOM 2170 O O . ILE A 1 359 ? -54.813 1.588 -10.466 1.00 36.51 359 ILE A O 1
ATOM 2175 N N . VAL A 1 360 ? -55.701 2.630 -8.659 1.00 33.40 360 VAL A N 1
ATOM 2176 C CA . VAL A 1 360 ? -56.889 3.118 -9.331 1.00 38.89 360 VAL A CA 1
ATOM 2177 C C . VAL A 1 360 ? -56.937 4.637 -9.250 1.00 39.43 360 VAL A C 1
ATOM 2178 O O . VAL A 1 360 ? -56.568 5.228 -8.224 1.00 40.09 360 VAL A O 1
ATOM 2182 N N . ASN A 1 361 ? -57.410 5.272 -10.314 1.00 39.07 361 ASN A N 1
ATOM 2183 C CA . ASN A 1 361 ? -57.454 6.723 -10.349 1.00 37.78 361 ASN A CA 1
ATOM 2184 C C . ASN A 1 361 ? -58.841 7.240 -9.982 1.00 41.56 361 ASN A C 1
ATOM 2185 O O . ASN A 1 361 ? -59.674 6.489 -9.475 1.00 43.31 361 ASN A O 1
ATOM 2190 N N . ASP A 1 362 ? -59.095 8.517 -10.238 1.00 37.64 362 ASP A N 1
ATOM 2191 C CA . ASP A 1 362 ? -60.351 9.134 -9.839 1.00 41.61 362 ASP A CA 1
ATOM 2192 C C . ASP A 1 362 ? -61.508 8.692 -10.719 1.00 47.66 362 ASP A C 1
ATOM 2193 O O . ASP A 1 362 ? -62.674 8.942 -10.405 1.00 50.88 362 ASP A O 1
ATOM 2198 N N . GLN A 1 363 ? -61.174 8.030 -11.819 1.00 45.19 363 GLN A N 1
ATOM 2199 C CA . GLN A 1 363 ? -62.161 7.609 -12.811 1.00 53.41 363 GLN A CA 1
ATOM 2200 C C . GLN A 1 363 ? -62.648 6.190 -12.554 1.00 47.91 363 GLN A C 1
ATOM 2201 O O . GLN A 1 363 ? -63.504 5.686 -13.272 1.00 53.63 363 GLN A O 1
ATOM 2207 N N . GLY A 1 364 ? -62.074 5.539 -11.548 1.00 46.81 364 GLY A N 1
ATOM 2208 C CA . GLY A 1 364 ? -62.370 4.146 -11.273 1.00 48.96 364 GLY A CA 1
ATOM 2209 C C . GLY A 1 364 ? -61.615 3.223 -12.217 1.00 51.03 364 GLY A C 1
ATOM 2210 O O . GLY A 1 364 ? -61.915 2.036 -12.314 1.00 49.30 364 GLY A O 1
ATOM 2211 N N . GLN A 1 365 ? -60.628 3.776 -12.915 1.00 49.23 365 GLN A N 1
ATOM 2212 C CA . GLN A 1 365 ? -59.817 3.009 -13.858 1.00 44.77 365 GLN A CA 1
ATOM 2213 C C . GLN A 1 365 ? -58.533 2.556 -13.198 1.00 42.71 365 GLN A C 1
ATOM 2214 O O . GLN A 1 365 ? -57.891 3.329 -12.480 1.00 37.77 365 GLN A O 1
ATOM 2220 N N . SER A 1 366 ? -58.156 1.306 -13.444 1.00 40.88 366 SER A N 1
ATOM 2221 C CA . SER A 1 366 ? -56.860 0.811 -13.012 1.00 38.09 366 SER A CA 1
ATOM 2222 C C . SER A 1 366 ? -55.795 1.536 -13.819 1.00 40.39 366 SER A C 1
ATOM 2223 O O . SER A 1 366 ? -55.920 1.670 -15.028 1.00 45.48 366 SER A O 1
ATOM 2226 N N . VAL A 1 367 ? -54.766 2.051 -13.163 1.00 39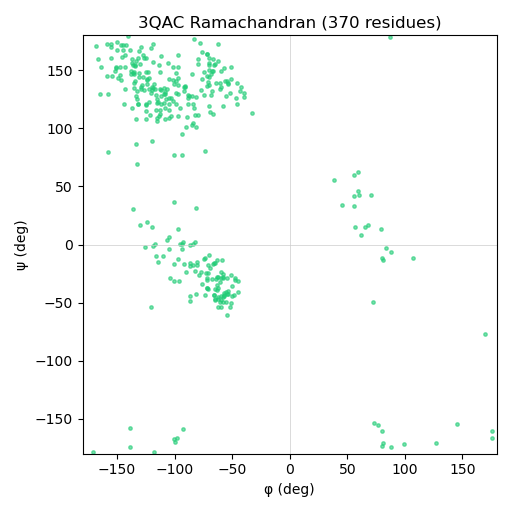.40 367 VAL A N 1
ATOM 2227 C CA . VAL A 1 367 ? -53.714 2.738 -13.905 1.00 39.47 367 VAL A CA 1
ATOM 2228 C C . VAL A 1 367 ? -52.449 1.960 -13.707 1.00 36.69 367 VAL A C 1
ATOM 2229 O O . VAL A 1 367 ? -51.396 2.295 -14.227 1.00 39.33 367 VAL A O 1
ATOM 2233 N N . PHE A 1 368 ? -52.580 0.885 -12.955 1.00 34.38 368 PHE A N 1
ATOM 2234 C CA . PHE A 1 368 ? -51.435 0.084 -12.603 1.00 38.69 368 PHE A CA 1
ATOM 2235 C C . PHE A 1 368 ? -51.920 -1.249 -12.081 1.00 39.11 368 PHE A C 1
ATOM 2236 O O . PHE A 1 368 ? -52.790 -1.310 -11.211 1.00 40.31 368 PHE A O 1
ATOM 2244 N N . ASP A 1 369 ? -51.364 -2.313 -12.639 1.00 38.08 369 ASP A N 1
ATOM 2245 C CA . ASP A 1 369 ? -51.636 -3.661 -12.179 1.00 46.61 369 ASP A CA 1
ATOM 2246 C C . ASP A 1 369 ? -50.475 -4.523 -12.633 1.00 49.68 369 ASP A C 1
ATOM 2247 O O . ASP A 1 369 ? -50.553 -5.208 -13.644 1.00 50.63 369 ASP A O 1
ATOM 2252 N N . GLU A 1 370 ? -49.385 -4.448 -11.882 1.00 49.06 370 GLU A N 1
ATOM 2253 C CA . GLU A 1 370 ? -48.135 -5.081 -12.249 1.00 48.77 370 GLU A CA 1
ATOM 2254 C C . GLU A 1 370 ? -47.505 -5.534 -10.945 1.00 53.57 370 GLU A C 1
ATOM 2255 O O . GLU A 1 370 ? -47.984 -5.168 -9.865 1.00 44.16 370 GLU A O 1
ATOM 2261 N N . GLU A 1 371 ? -46.425 -6.304 -11.044 1.00 53.58 371 GLU A N 1
ATOM 2262 C CA . GLU A 1 371 ? -45.676 -6.735 -9.870 1.00 52.19 371 GLU A CA 1
ATOM 2263 C C . GLU A 1 371 ? -44.458 -5.853 -9.668 1.00 53.06 371 GLU A C 1
ATOM 2264 O O . GLU A 1 371 ? -43.685 -5.634 -10.601 1.00 55.28 371 GLU A O 1
ATOM 2270 N N . LEU A 1 372 ? -44.273 -5.360 -8.448 1.00 49.35 372 LEU A N 1
ATOM 2271 C CA . LEU A 1 372 ? -43.080 -4.589 -8.128 1.00 42.77 372 LEU A CA 1
ATOM 2272 C C . LEU A 1 372 ? -42.096 -5.500 -7.449 1.00 44.22 372 LEU A C 1
ATOM 2273 O O . LEU A 1 372 ? -42.487 -6.329 -6.619 1.00 46.31 372 LEU A O 1
ATOM 2278 N N . SER A 1 373 ? -40.819 -5.337 -7.769 1.00 41.45 373 SER A N 1
ATOM 2279 C CA . SER A 1 373 ? -39.764 -6.078 -7.071 1.00 42.75 373 SER A CA 1
ATOM 2280 C C . SER A 1 373 ? -38.575 -5.188 -6.789 1.00 40.46 373 SER A C 1
ATOM 2281 O O . SER A 1 373 ? -38.612 -3.982 -7.059 1.00 44.34 373 SER A O 1
ATOM 2284 N N . ARG A 1 374 ? -37.520 -5.791 -6.260 1.00 43.03 374 ARG A N 1
ATOM 2285 C CA . ARG A 1 374 ? -36.353 -5.059 -5.780 1.00 45.81 374 ARG A CA 1
ATOM 2286 C C . ARG A 1 374 ? -36.006 -3.897 -6.702 1.00 43.95 374 ARG A C 1
ATOM 2287 O O . ARG A 1 374 ? -35.867 -4.073 -7.908 1.00 40.21 374 ARG A O 1
ATOM 2295 N N . GLY A 1 375 ? -35.885 -2.708 -6.121 1.00 39.87 375 GLY A N 1
ATOM 2296 C CA . GLY A 1 375 ? -35.259 -1.586 -6.790 1.00 35.53 375 GLY A CA 1
ATOM 2297 C C . GLY A 1 375 ? -36.185 -0.834 -7.709 1.00 32.35 375 GLY A C 1
ATOM 2298 O O . GLY A 1 375 ? -35.779 0.149 -8.318 1.00 37.78 375 GLY A O 1
ATOM 2299 N N . GLN A 1 376 ? -37.416 -1.307 -7.836 1.00 31.16 376 GLN A N 1
ATOM 2300 C CA . GLN A 1 376 ? -38.417 -0.590 -8.610 1.00 37.16 376 GLN A CA 1
ATOM 2301 C C . GLN A 1 376 ? -39.287 0.254 -7.697 1.00 40.35 376 GLN A C 1
ATOM 2302 O O . GLN A 1 376 ? -39.485 -0.081 -6.522 1.00 37.62 376 GLN A O 1
ATOM 2308 N N . LEU A 1 377 ? -39.832 1.334 -8.240 1.00 32.53 377 LEU A N 1
ATOM 2309 C CA . LEU A 1 377 ? -40.752 2.140 -7.475 1.00 35.43 377 LEU A CA 1
ATOM 2310 C C . LEU A 1 377 ? -41.933 2.455 -8.337 1.00 35.20 377 LEU A C 1
ATOM 2311 O O . LEU A 1 377 ? -41.831 2.473 -9.556 1.00 37.81 377 LEU A O 1
ATOM 2316 N N . VAL A 1 378 ? -43.070 2.697 -7.710 1.00 34.60 378 VAL A N 1
ATOM 2317 C CA . VAL A 1 378 ? -44.178 3.282 -8.431 1.00 31.12 378 VAL A CA 1
ATOM 2318 C C . VAL A 1 378 ? -44.603 4.532 -7.692 1.00 34.84 378 VAL A C 1
ATOM 2319 O O . VAL A 1 378 ? -44.494 4.612 -6.461 1.00 33.70 378 VAL A O 1
ATOM 2323 N N . VAL A 1 379 ? -45.089 5.507 -8.443 1.00 30.81 379 VAL A N 1
ATOM 2324 C CA . VAL A 1 379 ? -45.595 6.711 -7.843 1.00 31.03 379 VAL A CA 1
ATOM 2325 C C . VAL A 1 379 ? -47.082 6.564 -7.687 1.00 35.73 379 VAL A C 1
ATOM 2326 O O . VAL A 1 379 ? -47.817 6.416 -8.675 1.00 42.07 379 VAL A O 1
ATOM 2330 N N . VAL A 1 380 ? -47.528 6.588 -6.444 1.00 30.95 380 VAL A N 1
ATOM 2331 C CA . VAL A 1 380 ? -48.943 6.631 -6.140 1.00 34.79 380 VAL A CA 1
ATOM 2332 C C . VAL A 1 380 ? -49.352 8.069 -5.886 1.00 36.03 380 VAL A C 1
ATOM 2333 O O . VAL A 1 380 ? -48.953 8.658 -4.893 1.00 35.82 380 VAL A O 1
ATOM 2337 N N . PRO A 1 381 ? -50.131 8.652 -6.801 1.00 34.19 381 PRO A N 1
ATOM 2338 C CA . PRO A 1 381 ? -50.586 10.030 -6.587 1.00 30.01 381 PRO A CA 1
ATOM 2339 C C . PRO A 1 381 ? -51.568 10.144 -5.426 1.00 30.51 381 PRO A C 1
ATOM 2340 O O . PRO A 1 381 ? -52.366 9.226 -5.148 1.00 28.08 381 PRO A O 1
ATOM 2344 N N . GLN A 1 382 ? -51.488 11.281 -4.739 1.00 34.04 382 GLN A N 1
ATOM 2345 C CA . GLN A 1 382 ? -52.415 11.610 -3.670 1.00 28.10 382 GLN A CA 1
ATOM 2346 C C . GLN A 1 382 ? -53.806 11.185 -4.054 1.00 29.86 382 GLN A C 1
ATOM 2347 O O . GLN A 1 382 ? -54.272 11.502 -5.150 1.00 33.19 382 GLN A O 1
ATOM 2353 N N . ASN A 1 383 ? -54.455 10.464 -3.146 1.00 28.70 383 ASN A N 1
ATOM 2354 C CA . ASN A 1 383 ? -55.848 10.097 -3.267 1.00 29.84 383 ASN A CA 1
ATOM 2355 C C . ASN A 1 383 ? -56.079 8.913 -4.187 1.00 32.53 383 ASN A C 1
ATOM 2356 O O . ASN A 1 383 ? -57.167 8.361 -4.198 1.00 31.90 383 ASN A O 1
ATOM 2361 N N . PHE A 1 384 ? -55.062 8.508 -4.944 1.00 32.68 384 PHE A N 1
ATOM 2362 C CA . PHE A 1 384 ? -55.207 7.310 -5.760 1.00 33.20 384 PHE A CA 1
ATOM 2363 C C . PHE A 1 384 ? -55.285 6.079 -4.857 1.00 34.41 384 PHE A C 1
ATOM 2364 O O . PHE A 1 384 ? -54.432 5.867 -3.987 1.00 34.62 384 PHE A O 1
ATOM 2372 N N . ALA A 1 385 ? -56.305 5.264 -5.080 1.00 31.11 385 ALA A N 1
ATOM 2373 C CA . ALA A 1 385 ? -56.495 4.056 -4.295 1.00 33.95 385 ALA A CA 1
ATOM 2374 C C . ALA A 1 385 ? -55.532 2.959 -4.711 1.00 39.80 385 ALA A C 1
ATOM 2375 O O . ALA A 1 385 ? -55.227 2.792 -5.898 1.00 38.26 385 ALA A O 1
ATOM 2377 N N . ILE A 1 386 ? -55.056 2.214 -3.717 1.00 39.16 386 ILE A N 1
ATOM 2378 C CA . ILE A 1 386 ? -54.034 1.213 -3.934 1.00 38.96 386 ILE A CA 1
ATOM 2379 C C . ILE A 1 386 ? -54.143 0.019 -2.974 1.00 41.25 386 ILE A C 1
ATOM 2380 O O . ILE A 1 386 ? -54.538 0.177 -1.818 1.00 43.86 386 ILE A O 1
ATOM 2385 N N . VAL A 1 387 ? -53.838 -1.171 -3.499 1.00 38.76 387 VAL A N 1
ATOM 2386 C CA . VAL A 1 387 ? -53.723 -2.411 -2.729 1.00 41.25 387 VAL A CA 1
ATOM 2387 C C . VAL A 1 387 ? -52.372 -3.068 -3.023 1.00 39.78 387 VAL A C 1
ATOM 2388 O O . VAL A 1 387 ? -51.836 -2.974 -4.125 1.00 42.61 387 VAL A O 1
ATOM 2392 N N . LYS A 1 388 ? -51.784 -3.683 -2.016 1.00 44.71 388 LYS A N 1
ATOM 2393 C CA . LYS A 1 388 ? -50.490 -4.318 -2.197 1.00 44.51 388 LYS A CA 1
ATOM 2394 C C . LYS A 1 388 ? -50.618 -5.764 -1.763 1.00 49.41 388 LYS A C 1
ATOM 2395 O O . LYS A 1 388 ? -50.960 -6.044 -0.614 1.00 48.60 388 LYS A O 1
ATOM 2401 N N . GLN A 1 389 ? -50.364 -6.681 -2.687 1.00 49.26 389 GLN A N 1
ATOM 2402 C CA . GLN A 1 389 ? -50.469 -8.100 -2.390 1.00 45.30 389 GLN A CA 1
ATOM 2403 C C . GLN A 1 389 ? -49.103 -8.754 -2.503 1.00 47.69 389 GLN A C 1
ATOM 2404 O O . GLN A 1 389 ? -48.548 -8.887 -3.598 1.00 48.35 389 GLN A O 1
ATOM 2410 N N . ALA A 1 390 ? -48.545 -9.134 -1.358 1.00 50.67 390 ALA A N 1
ATOM 2411 C CA . ALA A 1 390 ? -47.251 -9.805 -1.327 1.00 48.20 390 ALA A CA 1
ATOM 2412 C C . ALA A 1 390 ? -47.334 -11.184 -1.980 1.00 49.51 390 ALA A C 1
ATOM 2413 O O . ALA A 1 390 ? -48.375 -11.850 -1.945 1.00 50.78 390 ALA A O 1
ATOM 2415 N N . PHE A 1 391 ? -46.232 -11.617 -2.574 1.00 50.10 391 PHE A N 1
ATOM 2416 C CA . PHE A 1 391 ? -46.142 -12.996 -3.029 1.00 57.95 391 PHE A CA 1
ATOM 2417 C C . PHE A 1 391 ? -45.348 -13.818 -2.018 1.00 61.12 391 PHE A C 1
ATOM 2418 O O . PHE A 1 391 ? -45.099 -13.357 -0.898 1.00 56.50 391 PHE A O 1
ATOM 2426 N N . GLU A 1 392 ? -44.958 -15.027 -2.416 1.00 62.50 392 GLU A N 1
ATOM 2427 C CA . GLU A 1 392 ? -44.453 -16.038 -1.481 1.00 61.64 392 GLU A CA 1
ATOM 2428 C C . GLU A 1 392 ? -43.232 -15.582 -0.673 1.00 61.67 392 GLU A C 1
ATOM 2429 O O . GLU A 1 392 ? -42.985 -16.056 0.436 1.00 59.56 392 GLU A O 1
ATOM 2435 N N . ASP A 1 393 ? -42.477 -14.643 -1.223 1.00 57.82 393 ASP A N 1
ATOM 2436 C CA . ASP A 1 393 ? -41.295 -14.164 -0.537 1.00 59.43 393 ASP A CA 1
ATOM 2437 C C . ASP A 1 393 ? -41.596 -12.932 0.312 1.00 54.77 393 ASP A C 1
ATOM 2438 O O . ASP A 1 393 ? -40.713 -12.357 0.945 1.00 48.52 393 ASP A O 1
ATOM 24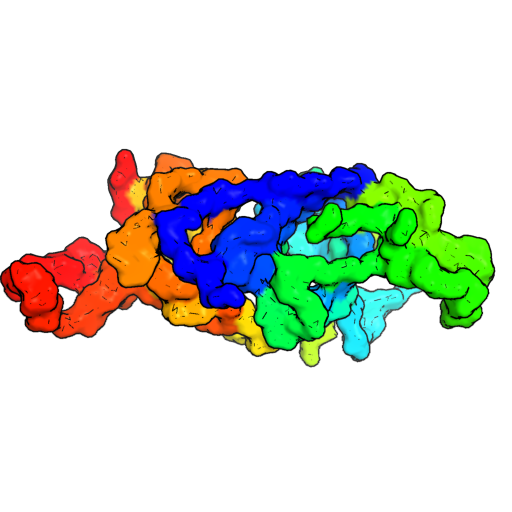43 N N . GLY A 1 394 ? -42.859 -12.536 0.329 1.00 54.34 394 GLY A N 1
ATOM 2444 C CA . GLY A 1 394 ? -43.239 -11.316 1.002 1.00 50.75 394 GLY A CA 1
ATOM 2445 C C . GLY A 1 394 ? -42.926 -10.119 0.126 1.00 49.29 394 GLY A C 1
ATOM 2446 O O . GLY A 1 394 ? -42.520 -10.249 -1.030 1.00 49.90 394 GLY A O 1
ATOM 2447 N N . PHE A 1 395 ? -43.104 -8.938 0.688 1.00 48.10 395 PHE A N 1
ATOM 2448 C CA . PHE A 1 395 ? -42.924 -7.717 -0.072 1.00 51.32 395 PHE A CA 1
ATOM 2449 C C . PHE A 1 395 ? -42.659 -6.598 0.913 1.00 45.74 395 PHE A C 1
ATOM 2450 O O . PHE A 1 395 ? -43.390 -6.433 1.883 1.00 50.05 395 PHE A O 1
ATOM 2458 N N . GLU A 1 396 ? -41.598 -5.844 0.675 1.00 39.72 396 GLU A N 1
ATOM 2459 C CA . GLU A 1 396 ? -41.188 -4.811 1.606 1.00 40.97 396 GLU A CA 1
ATOM 2460 C C . GLU A 1 396 ? -40.857 -3.557 0.837 1.00 43.44 396 GLU A C 1
ATOM 2461 O O . GLU A 1 396 ? -40.177 -3.598 -0.184 1.00 42.71 396 GLU A O 1
ATOM 2467 N N . TRP A 1 397 ? -41.344 -2.434 1.333 1.00 42.29 397 TRP A N 1
ATOM 2468 C CA . TRP A 1 397 ? -41.223 -1.197 0.604 1.00 39.25 397 TRP A CA 1
ATOM 2469 C C . TRP A 1 397 ? -40.968 -0.034 1.544 1.00 39.06 397 TRP A C 1
ATOM 2470 O O . TRP A 1 397 ? -41.340 -0.071 2.710 1.00 38.23 397 TRP A O 1
ATOM 2481 N N . VAL A 1 398 ? -40.312 0.990 1.029 1.00 39.19 398 VAL A N 1
ATOM 2482 C CA . VAL A 1 398 ? -40.319 2.271 1.685 1.00 36.50 398 VAL A CA 1
ATOM 2483 C C . VAL A 1 398 ? -41.161 3.236 0.853 1.00 38.87 398 VAL A C 1
ATOM 2484 O O . VAL A 1 398 ? -41.057 3.279 -0.380 1.00 36.92 398 VAL A O 1
ATOM 2488 N N . SER A 1 399 ? -42.021 3.971 1.545 1.00 32.97 399 SER A N 1
ATOM 2489 C CA . SER A 1 399 ? -42.857 4.986 0.940 1.00 37.74 399 SER A CA 1
ATOM 2490 C C . SER A 1 399 ? -42.365 6.367 1.354 1.00 36.29 399 SER A C 1
ATOM 2491 O O . SER A 1 399 ? -42.362 6.714 2.537 1.00 34.54 399 SER A O 1
ATOM 2494 N N . PHE A 1 400 ? -41.938 7.156 0.376 1.00 35.59 400 PHE A N 1
ATOM 2495 C CA . PHE A 1 400 ? -41.577 8.537 0.648 1.00 32.12 400 PHE A CA 1
ATOM 2496 C C . PHE A 1 400 ? -42.856 9.314 0.392 1.00 34.70 400 PHE A C 1
ATOM 2497 O O . PHE A 1 400 ? -43.547 9.067 -0.591 1.00 37.44 400 PHE A O 1
ATOM 2505 N N . LYS A 1 401 ? -43.235 10.188 1.309 1.00 36.33 401 LYS A N 1
ATOM 2506 C CA . LYS A 1 401 ? -44.526 10.846 1.191 1.00 34.91 401 LYS A CA 1
ATOM 2507 C C . LYS A 1 401 ? -44.348 12.346 1.104 1.00 37.64 401 LYS A C 1
ATOM 2508 O O . LYS A 1 401 ? -43.640 12.951 1.919 1.00 34.47 401 LYS A O 1
ATOM 2514 N N . THR A 1 402 ? -45.003 12.941 0.114 1.00 30.41 402 THR A N 1
ATOM 2515 C CA . THR A 1 402 ? -44.790 14.346 -0.208 1.00 30.41 402 THR A CA 1
ATOM 2516 C C . THR A 1 402 ? -45.570 15.304 0.678 1.00 32.32 402 THR A C 1
ATOM 2517 O O . THR A 1 402 ? -45.967 16.360 0.217 1.00 32.87 402 THR A O 1
ATOM 2521 N N . SER A 1 403 ? -45.817 14.945 1.935 1.00 34.60 403 SER A N 1
ATOM 2522 C CA . SER A 1 403 ? -46.311 15.944 2.883 1.00 36.72 403 SER A CA 1
ATOM 2523 C C . SER A 1 403 ? -46.055 15.554 4.310 1.00 39.85 403 SER A C 1
ATOM 2524 O O . SER A 1 403 ? -45.609 14.453 4.598 1.00 36.39 403 SER A O 1
ATOM 2527 N N . GLU A 1 404 ? -46.351 16.493 5.199 1.00 43.18 404 GLU A N 1
ATOM 2528 C CA . GLU A 1 404 ? -46.159 16.299 6.618 1.00 41.25 404 GLU A CA 1
ATOM 2529 C C . GLU A 1 404 ? -47.188 15.288 7.116 1.00 35.95 404 GLU A C 1
ATOM 2530 O O . GLU A 1 404 ? -48.342 15.322 6.708 1.00 38.43 404 GLU A O 1
ATOM 2536 N N . ASN A 1 405 ? -46.764 14.365 7.968 1.00 42.24 405 ASN A N 1
ATOM 2537 C CA . ASN A 1 405 ? -47.704 13.425 8.571 1.00 44.98 405 ASN A CA 1
ATOM 2538 C C . ASN A 1 405 ? -48.753 13.009 7.561 1.00 47.25 405 ASN A C 1
ATOM 2539 O O . ASN A 1 405 ? -49.953 13.198 7.792 1.00 48.91 405 ASN A O 1
ATOM 2544 N N . ALA A 1 406 ? -48.303 12.487 6.426 1.00 45.88 406 ALA A N 1
ATOM 2545 C CA . ALA A 1 406 ? -49.214 11.904 5.461 1.00 44.39 406 ALA A CA 1
ATOM 2546 C C . ALA A 1 406 ? -50.046 10.868 6.205 1.00 47.15 406 ALA A C 1
ATOM 2547 O O . ALA A 1 406 ? -49.544 10.125 7.040 1.00 45.45 406 ALA A O 1
ATOM 2549 N N . MET A 1 407 ? -51.329 10.839 5.901 1.00 48.81 407 MET A N 1
ATOM 2550 C CA . MET A 1 407 ? -52.251 9.955 6.562 1.00 46.33 407 MET A CA 1
ATOM 2551 C C . MET A 1 407 ? -52.880 9.159 5.454 1.00 41.16 407 MET A C 1
ATOM 2552 O O . MET A 1 407 ? -53.158 9.710 4.397 1.00 40.05 407 MET A O 1
ATOM 2557 N N . PHE A 1 408 ? -53.135 7.881 5.679 1.00 35.89 408 PHE A N 1
ATOM 2558 C CA . PHE A 1 408 ? -53.871 7.138 4.687 1.00 38.96 408 PHE A CA 1
ATOM 2559 C C . PHE A 1 408 ? -55.130 6.588 5.301 1.00 37.73 408 PHE A C 1
ATOM 2560 O O . PHE A 1 408 ? -55.301 6.646 6.507 1.00 42.96 408 PHE A O 1
ATOM 2568 N N . GLN A 1 409 ? -56.022 6.074 4.466 1.00 36.51 409 GLN A N 1
ATOM 2569 C CA . GLN A 1 409 ? -57.223 5.446 4.959 1.00 38.66 409 GLN A CA 1
ATOM 2570 C C . GLN A 1 409 ? -57.403 4.119 4.276 1.00 39.51 409 GLN A C 1
ATOM 2571 O O . GLN A 1 409 ? -57.493 4.049 3.046 1.00 41.54 409 GLN A O 1
ATOM 2577 N N . SER A 1 410 ? -57.451 3.063 5.072 1.00 35.65 410 SER A N 1
ATOM 2578 C CA . SER A 1 410 ? -57.820 1.759 4.561 1.00 40.60 410 SER A CA 1
ATOM 2579 C C . SER A 1 410 ? -59.280 1.789 4.151 1.00 39.63 410 SER A C 1
ATOM 2580 O O . SER A 1 410 ? -60.084 2.518 4.715 1.00 43.29 410 SER A O 1
ATOM 2583 N N . LEU A 1 411 ? -59.626 0.996 3.160 1.00 40.77 411 LEU A N 1
ATOM 2584 C CA . LEU A 1 411 ? -61.006 0.918 2.739 1.00 40.74 411 LEU A CA 1
ATOM 2585 C C . LEU A 1 411 ? -61.652 -0.277 3.416 1.00 42.17 411 LEU A C 1
ATOM 2586 O O . LEU A 1 411 ? -62.836 -0.252 3.726 1.00 47.02 411 LEU A O 1
ATOM 2591 N N . ALA A 1 412 ? -60.853 -1.313 3.668 1.00 44.87 412 ALA A N 1
ATOM 2592 C CA . ALA A 1 412 ? -61.331 -2.520 4.343 1.00 49.34 412 ALA A CA 1
ATOM 2593 C C . ALA A 1 412 ? -60.693 -2.691 5.714 1.00 45.26 412 ALA A C 1
ATOM 2594 O O . ALA A 1 412 ? -59.601 -2.190 5.966 1.00 46.73 412 ALA A O 1
ATOM 2596 N N . GLY A 1 413 ? -61.381 -3.397 6.604 1.00 51.81 413 GLY A N 1
ATOM 2597 C CA . GLY A 1 413 ? -60.796 -3.791 7.876 1.00 45.94 413 GLY A CA 1
ATOM 2598 C C . GLY A 1 413 ? -61.169 -2.929 9.062 1.00 47.61 413 GLY A C 1
ATOM 2599 O O . GLY A 1 413 ? -62.053 -2.081 8.983 1.00 45.83 413 GLY A O 1
ATOM 2600 N N . ARG A 1 414 ? -60.506 -3.168 10.184 1.00 46.78 414 ARG A N 1
ATOM 2601 C CA . ARG A 1 414 ? -60.733 -2.351 11.362 1.00 54.30 414 ARG A CA 1
ATOM 2602 C C . ARG A 1 414 ? -60.116 -0.974 11.121 1.00 54.08 414 ARG A C 1
ATOM 2603 O O . ARG A 1 414 ? -59.004 -0.861 10.611 1.00 52.99 414 ARG A O 1
ATOM 2611 N N . THR A 1 415 ? -60.830 0.078 11.488 1.00 56.84 415 THR A N 1
ATOM 2612 C CA . THR A 1 415 ? -60.361 1.414 11.144 1.00 58.81 415 THR A CA 1
ATOM 2613 C C . THR A 1 415 ? -60.238 1.508 9.633 1.00 52.78 415 THR A C 1
ATOM 2614 O O . THR A 1 415 ? -59.140 1.679 9.120 1.00 57.87 415 THR A O 1
ATOM 2618 N N . SER A 1 416 ? -61.363 1.352 8.933 1.00 52.44 416 SER A N 1
ATOM 2619 C CA . SER A 1 416 ? -61.431 1.476 7.476 1.00 45.43 416 SER A CA 1
ATOM 2620 C C . SER A 1 416 ? -62.596 2.388 7.111 1.00 46.42 416 SER A C 1
ATOM 2621 O O . SER A 1 416 ? -63.449 2.696 7.960 1.00 44.50 416 SER A O 1
ATOM 2624 N N . ALA A 1 417 ? -62.638 2.825 5.856 1.00 41.19 417 ALA A N 1
ATOM 2625 C CA . ALA A 1 417 ? -63.728 3.678 5.422 1.00 42.46 417 ALA A CA 1
ATOM 2626 C C . ALA A 1 417 ? -65.027 2.917 5.598 1.00 42.53 417 ALA A C 1
ATOM 2627 O O . ALA A 1 417 ? -65.970 3.425 6.180 1.00 45.68 417 ALA A O 1
ATOM 2629 N N . ILE A 1 418 ? -65.063 1.687 5.104 1.00 40.56 418 ILE A N 1
ATOM 2630 C CA . ILE A 1 418 ? -66.285 0.891 5.148 1.00 45.04 418 ILE A CA 1
ATOM 2631 C C . ILE A 1 418 ? -66.791 0.710 6.581 1.00 45.44 418 ILE A C 1
ATOM 2632 O O . ILE A 1 418 ? -67.963 0.934 6.874 1.00 43.22 418 ILE A O 1
ATOM 2637 N N . ARG A 1 419 ? -65.899 0.302 7.474 1.00 46.43 419 ARG A N 1
ATOM 2638 C CA . ARG A 1 419 ? -66.285 0.060 8.856 1.00 51.07 419 ARG A CA 1
ATOM 2639 C C . ARG A 1 419 ? -66.748 1.328 9.575 1.00 48.78 419 ARG A C 1
ATOM 2640 O O . ARG A 1 419 ? -67.574 1.267 10.471 1.00 48.56 419 ARG A O 1
ATOM 2648 N N . SER A 1 420 ? -66.213 2.475 9.172 1.00 47.76 420 SER A N 1
ATOM 2649 C CA . SER A 1 420 ? -66.663 3.752 9.707 1.00 47.56 420 SER A CA 1
ATOM 2650 C C . SER A 1 420 ? -68.064 4.140 9.220 1.00 44.77 420 SER A C 1
ATOM 2651 O O . SER A 1 420 ? -68.712 4.999 9.816 1.00 44.93 420 SER A O 1
ATOM 2654 N N . LEU A 1 421 ? -68.526 3.508 8.146 1.00 42.91 421 LEU A N 1
ATOM 2655 C CA . LEU A 1 421 ? -69.868 3.770 7.613 1.00 46.92 421 LEU A CA 1
ATOM 2656 C C . LEU A 1 421 ? -70.973 3.104 8.431 1.00 48.43 421 LEU A C 1
ATOM 2657 O O . LEU A 1 421 ? -70.875 1.927 8.757 1.00 46.82 421 LEU A O 1
ATOM 2662 N N . PRO A 1 422 ? -72.039 3.857 8.749 1.00 47.32 422 PRO A N 1
ATOM 2663 C CA . PRO A 1 422 ? -73.190 3.259 9.424 1.00 51.96 422 PRO A CA 1
ATOM 2664 C C . PRO A 1 422 ? -73.741 2.174 8.521 1.00 52.31 422 PRO A C 1
ATOM 2665 O O . PRO A 1 422 ? -73.882 2.415 7.320 1.00 52.98 422 PRO A O 1
ATOM 2669 N N . ILE A 1 423 ? -74.027 1.000 9.072 1.00 48.51 423 ILE A N 1
ATOM 2670 C CA . ILE A 1 423 ? -74.414 -0.141 8.242 1.00 58.98 423 ILE A CA 1
ATOM 2671 C C . ILE A 1 423 ? -75.534 0.148 7.207 1.00 51.45 423 ILE A C 1
ATOM 2672 O O . ILE A 1 423 ? -75.515 -0.378 6.097 1.00 51.47 423 ILE A O 1
ATOM 2677 N N . ASP A 1 424 ? -76.493 0.993 7.574 1.00 53.58 424 ASP A N 1
ATOM 2678 C CA . ASP A 1 424 ? -77.559 1.390 6.655 1.00 57.94 424 ASP A CA 1
ATOM 2679 C C . ASP A 1 424 ? -77.022 2.145 5.442 1.00 56.54 424 ASP A C 1
ATOM 2680 O O . ASP A 1 424 ? -77.517 1.976 4.328 1.00 56.81 424 ASP A O 1
ATOM 2685 N N . VAL A 1 425 ? -76.027 2.997 5.668 1.00 49.59 425 VAL A N 1
ATOM 2686 C CA . VAL A 1 425 ? -75.373 3.679 4.566 1.00 53.81 425 VAL A CA 1
ATOM 2687 C C . VAL A 1 425 ? -74.724 2.635 3.671 1.00 50.72 425 VAL A C 1
ATOM 2688 O O . VAL A 1 425 ? -74.856 2.675 2.445 1.00 47.22 425 VAL A O 1
ATOM 2692 N N . VAL A 1 426 ? -74.048 1.677 4.290 1.00 47.68 426 VAL A N 1
ATOM 2693 C CA . VAL A 1 426 ? -73.363 0.654 3.517 1.00 48.95 426 VAL A CA 1
ATOM 2694 C C . VAL A 1 426 ? -74.343 -0.138 2.639 1.00 52.18 426 VAL A C 1
ATOM 2695 O O . VAL A 1 426 ? -74.161 -0.212 1.430 1.00 51.26 426 VAL A O 1
ATOM 2699 N N . SER A 1 427 ? -75.392 -0.697 3.238 1.00 52.87 427 SER A N 1
ATOM 2700 C CA . SER A 1 427 ? -76.339 -1.507 2.474 1.00 54.69 427 SER A CA 1
ATOM 2701 C C . SER A 1 427 ? -77.024 -0.663 1.398 1.00 55.05 427 SER A C 1
ATOM 2702 O O . SER A 1 427 ? -77.103 -1.053 0.224 1.00 52.51 427 SER A O 1
ATOM 2705 N N . ASN A 1 428 ? -77.488 0.513 1.796 1.00 51.30 428 ASN A N 1
ATOM 2706 C CA . ASN A 1 428 ? -78.083 1.450 0.848 1.00 53.13 428 ASN A CA 1
ATOM 2707 C C . ASN A 1 428 ? -77.182 1.874 -0.332 1.00 55.66 428 ASN A C 1
ATOM 2708 O O . ASN A 1 428 ? -77.647 1.916 -1.473 1.00 58.18 428 ASN A O 1
ATOM 2713 N N . ILE A 1 429 ? -75.913 2.193 -0.072 1.00 50.27 429 ILE A N 1
ATOM 2714 C CA . ILE A 1 429 ? -75.030 2.655 -1.148 1.00 53.51 429 ILE A CA 1
ATOM 2715 C C . ILE A 1 429 ? -74.563 1.508 -2.015 1.00 54.78 429 ILE A C 1
ATOM 2716 O O . ILE A 1 429 ? -74.184 1.709 -3.168 1.00 58.75 429 ILE A O 1
ATOM 2721 N N . TYR A 1 430 ? -74.573 0.303 -1.463 1.00 51.56 430 TYR A N 1
ATOM 2722 C CA . TYR A 1 430 ? -74.126 -0.838 -2.238 1.00 55.58 430 TYR A CA 1
ATOM 2723 C C . TYR A 1 430 ? -75.298 -1.685 -2.708 1.00 55.97 430 TYR A C 1
ATOM 2724 O O . TYR A 1 430 ? -75.115 -2.643 -3.451 1.00 56.60 430 TYR A O 1
ATOM 2733 N N . GLN A 1 431 ? -76.504 -1.309 -2.288 1.00 58.71 431 GLN A N 1
ATOM 2734 C CA . GLN A 1 431 ? -77.712 -2.039 -2.672 1.00 58.39 431 GLN A CA 1
ATOM 2735 C C . GLN A 1 431 ? -77.575 -3.503 -2.271 1.00 58.78 431 GLN A C 1
ATOM 2736 O O . GLN A 1 431 ? -77.598 -4.402 -3.110 1.00 57.42 431 GLN A O 1
ATOM 2742 N N . ILE A 1 432 ? -77.402 -3.729 -0.974 1.00 57.39 432 ILE A N 1
ATOM 2743 C CA . ILE A 1 432 ? -77.232 -5.074 -0.444 1.00 59.71 432 ILE A CA 1
ATOM 2744 C C . ILE A 1 432 ? -77.963 -5.171 0.897 1.00 62.74 432 ILE A C 1
ATOM 2745 O O . ILE A 1 432 ? -78.453 -4.164 1.417 1.00 61.02 432 ILE A O 1
ATOM 2750 N N . SER A 1 433 ? -78.062 -6.376 1.449 1.00 62.84 433 SER A N 1
ATOM 2751 C CA . SER A 1 433 ? -78.831 -6.563 2.672 1.00 63.28 433 SER A CA 1
ATOM 2752 C C . SER A 1 433 ? -78.113 -5.955 3.861 1.00 62.74 433 SER A C 1
ATOM 2753 O O . SER A 1 433 ? -76.924 -5.650 3.796 1.00 62.93 433 SER A O 1
ATOM 2756 N N . ARG A 1 434 ? -78.851 -5.777 4.948 1.00 59.61 434 ARG A N 1
ATOM 2757 C CA . ARG A 1 434 ? -78.269 -5.327 6.194 1.00 66.37 434 ARG A CA 1
ATOM 2758 C C . ARG A 1 434 ? -77.293 -6.366 6.750 1.00 65.30 434 ARG A C 1
ATOM 2759 O O . ARG A 1 434 ? -76.488 -6.060 7.627 1.00 64.68 434 ARG A O 1
ATOM 2767 N N . GLU A 1 435 ? -77.358 -7.592 6.238 1.00 65.28 435 GLU A N 1
ATOM 2768 C CA . GLU A 1 435 ? -76.465 -8.647 6.715 1.00 65.65 435 GLU A CA 1
ATOM 2769 C C . GLU A 1 435 ? -75.291 -8.866 5.756 1.00 62.00 435 GLU A C 1
ATOM 2770 O O . GLU A 1 435 ? -74.201 -9.255 6.175 1.00 57.75 435 GLU A O 1
ATOM 2776 N N . GLU A 1 436 ? -75.521 -8.635 4.468 1.00 58.46 436 GLU A N 1
ATOM 2777 C CA . GLU A 1 436 ? -74.420 -8.592 3.509 1.00 61.75 436 GLU A CA 1
ATOM 2778 C C . GLU A 1 436 ? -73.545 -7.399 3.877 1.00 58.06 436 GLU A C 1
ATOM 2779 O O . GLU A 1 436 ? -72.322 -7.496 3.938 1.00 57.47 436 GLU A O 1
ATOM 2785 N N . ALA A 1 437 ? -74.199 -6.270 4.122 1.00 54.18 437 ALA A N 1
ATOM 2786 C CA . ALA A 1 437 ? -73.526 -5.086 4.619 1.00 58.05 437 ALA A CA 1
ATOM 2787 C C . ALA A 1 437 ? -72.664 -5.404 5.843 1.00 56.50 437 ALA A C 1
ATOM 2788 O O . ALA A 1 437 ? -71.491 -5.042 5.885 1.00 55.84 437 ALA A O 1
ATOM 2790 N N . PHE A 1 438 ? -73.251 -6.081 6.831 1.00 56.05 438 PHE A N 1
ATOM 2791 C CA . PHE A 1 438 ? -72.545 -6.442 8.061 1.00 54.42 438 PHE A CA 1
ATOM 2792 C C . PHE A 1 438 ? -71.235 -7.143 7.764 1.00 55.46 438 PHE A C 1
ATOM 2793 O O . PHE A 1 438 ? -70.178 -6.734 8.244 1.00 59.25 438 PHE A O 1
ATOM 2801 N N . GLY A 1 439 ? -71.303 -8.205 6.976 1.00 50.15 439 GLY A N 1
ATOM 2802 C CA . GLY A 1 439 ? -70.111 -8.946 6.612 1.00 54.25 439 GLY A CA 1
ATOM 2803 C C . GLY A 1 439 ? -69.113 -8.112 5.833 1.00 55.70 439 GLY A C 1
ATOM 2804 O O . GLY A 1 439 ? -67.891 -8.257 5.997 1.00 51.34 439 GLY A O 1
ATOM 2805 N N . LEU A 1 440 ? -69.629 -7.244 4.967 1.00 53.41 440 LEU A N 1
ATOM 2806 C CA . LEU A 1 440 ? -68.771 -6.302 4.272 1.00 53.61 440 LEU A CA 1
ATOM 2807 C C . LEU A 1 440 ? -68.010 -5.481 5.313 1.00 55.41 440 LEU A C 1
ATOM 2808 O O . LEU A 1 440 ? -66.812 -5.238 5.168 1.00 52.05 440 LEU A O 1
ATOM 2813 N N . LYS A 1 441 ? -68.705 -5.078 6.374 1.00 50.12 441 LYS A N 1
ATOM 2814 C CA . LYS A 1 441 ? -68.087 -4.267 7.412 1.00 48.84 441 LYS A CA 1
ATOM 2815 C C . LYS A 1 441 ? -67.135 -5.045 8.309 1.00 55.70 441 LYS A C 1
ATOM 2816 O O . LYS A 1 441 ? -66.055 -4.552 8.630 1.00 58.13 441 LYS A O 1
ATOM 2822 N N . PHE A 1 442 ? -67.516 -6.249 8.725 1.00 53.57 442 PHE A N 1
ATOM 2823 C CA . PHE A 1 442 ? -66.803 -6.877 9.838 1.00 52.43 442 PHE A CA 1
ATOM 2824 C C . PHE A 1 442 ? -66.060 -8.173 9.535 1.00 52.41 442 PHE A C 1
ATOM 2825 O O . PHE A 1 442 ? -65.290 -8.648 10.358 1.00 55.36 442 PHE A O 1
ATOM 2833 N N . ASN A 1 443 ? -66.274 -8.733 8.354 1.00 53.41 443 ASN A N 1
ATOM 2834 C CA . ASN A 1 443 ? -65.599 -9.968 7.969 1.00 53.60 443 ASN A CA 1
ATOM 2835 C C . ASN A 1 443 ? -64.090 -9.854 7.979 1.00 55.40 443 ASN A C 1
ATOM 2836 O O . ASN A 1 443 ? -63.382 -10.854 7.936 1.00 60.58 443 ASN A O 1
ATOM 2841 N N . ARG A 1 444 ? -63.605 -8.622 8.048 1.00 57.11 444 ARG A N 1
ATOM 2842 C CA . ARG A 1 444 ? -62.176 -8.354 8.005 1.00 55.45 444 ARG A CA 1
ATOM 2843 C C . ARG A 1 444 ? -61.732 -7.656 9.298 1.00 56.01 444 ARG A C 1
ATOM 2844 O O . ARG A 1 444 ? -61.723 -6.430 9.367 1.00 52.19 444 ARG A O 1
ATOM 2852 N N . PRO A 1 445 ? -61.365 -8.442 10.329 1.00 55.95 445 PRO A N 1
ATOM 2853 C CA . PRO A 1 445 ? -61.083 -7.912 11.668 1.00 53.98 445 PRO A CA 1
ATOM 2854 C C . PRO A 1 445 ? -59.691 -7.308 11.792 1.00 53.11 445 PRO A C 1
ATOM 2855 O O . PRO A 1 445 ? -59.426 -6.559 12.734 1.00 53.22 445 PRO A O 1
ATOM 2859 N N . GLU A 1 446 ? -58.801 -7.635 10.867 1.00 53.98 446 GLU A N 1
ATOM 2860 C CA . GLU A 1 446 ? -57.453 -7.088 10.934 1.00 55.67 446 GLU A CA 1
ATOM 2861 C C . GLU A 1 446 ? -57.443 -5.598 10.622 1.00 49.33 446 GLU A C 1
ATOM 2862 O O . GLU A 1 446 ? -58.379 -5.069 10.033 1.00 49.97 446 GLU A O 1
ATOM 2868 N N . THR A 1 447 ? -56.371 -4.938 11.038 1.00 51.86 447 THR A N 1
ATOM 2869 C CA . THR A 1 447 ? -56.148 -3.526 10.779 1.00 50.71 447 THR A CA 1
ATOM 2870 C C . THR A 1 447 ? -55.102 -3.362 9.683 1.00 46.59 447 THR A C 1
ATOM 2871 O O . THR A 1 447 ? -53.925 -3.640 9.907 1.00 47.10 447 THR A O 1
ATOM 2875 N N . THR A 1 448 ? -55.536 -2.927 8.499 1.00 51.02 448 THR A N 1
ATOM 2876 C CA . THR A 1 448 ? -54.626 -2.436 7.455 1.00 48.20 448 THR A CA 1
ATOM 2877 C C . THR A 1 448 ? -53.806 -3.517 6.766 1.00 47.31 448 THR A C 1
ATOM 2878 O O . THR A 1 448 ? -53.719 -3.540 5.540 1.00 49.79 448 THR A O 1
ATOM 2882 N N . LEU A 1 449 ? -53.167 -4.375 7.563 1.00 50.49 449 LEU A N 1
ATOM 2883 C CA . LEU A 1 449 ? -52.394 -5.503 7.054 1.00 49.21 449 LEU A CA 1
ATOM 2884 C C . LEU A 1 449 ? -53.121 -6.807 7.342 1.00 53.62 449 LEU A C 1
ATOM 2885 O O . LEU A 1 449 ? -53.536 -7.052 8.475 1.00 56.79 449 LEU A O 1
ATOM 2890 N N . PHE A 1 450 ? -53.282 -7.629 6.308 1.00 48.51 450 PHE A N 1
ATOM 2891 C CA . PHE A 1 450 ? -54.043 -8.870 6.394 1.00 50.01 450 PHE A CA 1
ATOM 2892 C C . PHE A 1 450 ? -53.192 -10.047 5.981 1.00 53.95 450 PHE A C 1
ATOM 2893 O O . PHE A 1 450 ? -52.336 -9.930 5.110 1.00 51.42 450 PHE A O 1
ATOM 2901 N N . ARG A 1 451 ? -53.454 -11.196 6.585 1.00 53.50 451 ARG A N 1
ATOM 2902 C CA . ARG A 1 451 ? -52.884 -12.424 6.087 1.00 58.07 451 ARG A CA 1
ATOM 2903 C C . ARG A 1 451 ? -53.795 -12.932 4.982 1.00 63.82 451 ARG A C 1
ATOM 2904 O O . ARG A 1 451 ? -55.009 -13.039 5.167 1.00 67.20 451 ARG A O 1
ATOM 2912 N N . SER A 1 452 ? -53.208 -13.213 3.824 1.00 65.79 452 SER A N 1
ATOM 2913 C CA . SER A 1 452 ? -53.976 -13.607 2.642 1.00 71.80 452 SER A CA 1
ATOM 2914 C C . SER A 1 452 ? -53.446 -14.893 2.006 1.00 72.55 452 SER A C 1
ATOM 2915 O O . SER A 1 452 ? -52.378 -15.392 2.378 1.00 70.83 452 SER A O 1
ATOM 2918 N N . SER A 1 453 ? -54.207 -15.426 1.054 1.00 71.95 453 SER A N 1
ATOM 2919 C CA . SER A 1 453 ? -53.811 -16.640 0.340 1.00 80.08 453 SER A CA 1
ATOM 2920 C C . SER A 1 453 ? -53.370 -16.322 -1.097 1.00 80.81 453 SER A C 1
ATOM 2921 O O . SER A 1 453 ? -54.037 -15.567 -1.809 1.00 83.21 453 SER A O 1
ATOM 2924 N N . GLY A 1 454 ? -52.242 -16.896 -1.513 1.00 79.11 454 GLY A N 1
ATOM 2925 C CA . GLY A 1 454 ? -51.661 -16.589 -2.809 1.00 78.74 454 GLY A CA 1
ATOM 2926 C C . GLY A 1 454 ? -51.648 -17.776 -3.752 1.00 83.48 454 GLY A C 1
ATOM 2927 O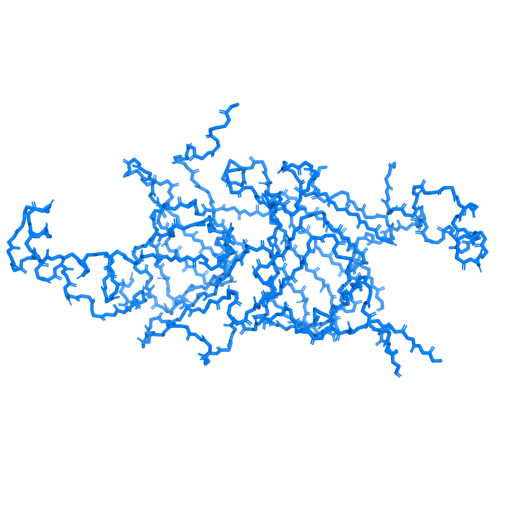 O . GLY A 1 454 ? -51.650 -17.606 -4.972 1.00 87.91 454 GLY A O 1
#

CATH classification: 2.60.120.10 (+1 more: 2.60.120.10)

B-factor: mean 49.29, std 12.19, range [25.93, 97.18]

Organism: Amaranthus hypochondriacus (NCBI:txid28502)

Radius of gyration: 22.75 Å; Cα contacts (8 Å, |Δi|>4): 1035; chains: 1; bounding box: 77×52×39 Å

InterPro domains:
  IPR006044 11-S seed storage protein, plant [PR00439] (324-341)
  IPR006044 11-S seed storage protein, plant [PR00439] (347-367)
  IPR006044 11-S seed storage protein, plant [PR00439] (393-409)
  IPR006044 11-S seed storage protein, plant [PR00439] (411-426)
  IPR006044 11-S seed storage protein, plant [PR00439] (429-447)
  IPR006044 11-S seed storage protein, plant [PR00439] (451-468)
  IPR006045 Cupin 1 [PF00190] (57-222)
  IPR006045 Cupin 1 [PF00190] (326-472)
  IPR006045 Cupin 1 [SM00835] (55-268)
  IPR006045 Cupin 1 [SM00835] (325-474)
  IPR011051 RmlC-like cupin domain superfamily [SSF51182] (25-483)
  IPR014710 RmlC-like jelly roll fold [G3DSA:2.60.120.10] (37-327)
  IPR014710 RmlC-like jelly roll fold [G3DSA:2.60.120.10] (328-496)
  IPR022379 11-S seed storage protein, conserved site [PS00305] (312-334)
  IPR050253 Seed Storage and Functional Proteins [PTHR31189] (21-489)

Nearest PDB structures (foldseek):
  3qac-assembly1_A  TM=1.003E+00  e=4.352E-81  Amaranthus hypochondriacus
  3ksc-assembly1_A  TM=9.732E-01  e=1.336E-52  Pisum sativum
  2evx-assembly1_A  TM=9.667E-01  e=2.071E-52  Cucurbita maxima
  2e9q-assembly1_A  TM=9.666E-01  e=8.148E-52  Cucurbita maxima
  1fxz-assembly1_B  TM=9.551E-01  e=3.196E-48  Glycine max

Secondary structure (DSSP, 8-state):
---TT--S----B---EEEEETTEEEEE--TTSHHHHHHT-EEEEEEE-TTEEEEEEEESS-EEEEEEE-EEEEEEE-TTPPP------PPEEEEETTEEEEE-TT-EEEEE--SSSPEEEEEEE-TTSTT--S-SSS--EEESSS-PPPS------GGGGS-HHHHHHHHT--HHHHHHHHTTT--S-SEEE------TTTS--EEETT-TTT-SEEETTTEEEEEE-TTTSTTHHHHT-EEEEEEE-TT-EEEEEEESS--EEEEEEEEEEEEEEE-TTS-EEEEEEEETT-EEEE-TT-EEEEEEEEEEEEEEEEESSTT--EEESSSSSBHHHHS-HHHHHHHHT--HHHHHHHHHS--S-SEE----